Protein AF-0000000083257300 (afdb_homodimer)

Foldseek 3Di:
DPLQQEAEEAEAQFQWPPQQKPPSVQLLVLLLLQVVLNVVLVHAYEYEFAAQEQCRPLADPPADADPVRGGPTRYPVDRRRAHDPSNHDDPPHHYKYDHALASPPPTCVVVVSVVSNHQEYEYEYDDLLTSRLNNLVVCLVVRHQYEYALSNYIHNDDVSSLVSVLVCLQASQRYKYAHSVQVSCVSVVHDGWIDHDDDHRPQDDDPVCSVVSSCVGVVRRVD/DPLQQEAEEAEAQFQWPPQQKPPSVQLLVLLLLQVVLNVVLVHAYEYEFAAQEQCRPLADPPADADPVRGGPTRYPVDRRRAHDPSNHDDPPHHYKYDHAQASPPPICVVVVSVVSNHQEYEYEYDDLLTSRLNNLVVCLVVRHQYEYALSSYIHNDDVSSLVSVLVCLQASQRYKYAHSVQVSCVSVVHDGWIDHDDDHRPQDDDPVCSVVSSCVGVVRRVD

Radius of gyration: 21.44 Å; Cα contacts (8 Å, |Δi|>4): 945; chains: 2; bounding box: 60×62×46 Å

Sequence (446 aa):
MKKSDSALVLIDIQKESNFGLDNMEEVIKNTEKLLPAFRASNIPVIYTRHINRADAVGLSEGEPLNEDGSPFYYHDGTDQIEIFDEIKPEKDEIVIDKYRWSAFYDTSLDLMLKSLGVKHLYIGGVVTDGCLMTSVFDAYFRDYQINLIHDITSASNEGAHKSAILTMTNWVYNMKIYNTDELVKKLNGQSHNYFETDRADAMQFTPETMQDQFNKIVSKLAEMKKSDSALVLIDIQKESNFGLDNMEEVIKNTEKLLPAFRASNIPVIYTRHINRADAVGLSEGEPLNEDGSPFYYHDGTDQIEIFDEIKPEKDEIVIDKYRWSAFYDTSLDLMLKSLGVKHLYIGGVVTDGCLMTSVFDAYFRDYQINLIHDITSASNEGAHKSAILTMTNWVYNMKIYNTDELVKKLNGQSHNYFETDRADAMQFTPETMQDQFNKIVSKLAE

Solvent-accessible surface area (backbone atoms only — not comparable to full-atom values): 22894 Å² total; per-residue (Å²): 132,64,52,78,25,32,32,38,40,40,30,37,63,37,53,50,66,80,76,49,57,47,67,54,67,53,22,50,52,40,47,43,63,43,48,61,52,38,56,75,57,66,27,52,54,35,37,37,30,51,48,27,39,50,86,44,65,74,56,52,60,62,59,61,54,40,95,87,58,28,38,59,56,28,22,57,81,52,68,25,39,38,56,40,78,84,64,48,78,56,94,90,43,52,73,43,69,28,55,49,57,26,58,58,59,91,41,62,49,60,61,53,39,55,74,58,54,45,46,35,35,37,36,36,18,28,37,29,62,42,26,30,42,45,26,52,51,53,40,41,71,70,59,38,38,41,33,36,32,61,61,31,42,30,22,62,35,64,27,48,30,52,50,34,53,39,46,47,61,19,68,42,58,52,43,36,38,32,37,57,71,29,45,49,28,46,71,70,74,42,88,58,42,57,34,67,71,92,51,76,54,71,56,68,32,35,48,87,39,39,64,58,56,50,44,59,49,56,54,43,50,72,102,132,62,54,77,24,32,33,39,41,41,30,36,62,36,53,50,67,82,76,50,56,49,66,53,67,52,23,50,52,41,47,44,63,44,48,62,52,38,55,74,59,68,27,52,54,34,37,37,30,52,48,26,40,48,84,43,66,74,55,54,60,62,60,60,56,40,96,87,56,28,37,60,57,28,22,55,81,50,68,25,39,38,56,38,78,85,63,48,78,56,94,89,45,50,74,44,69,29,54,50,57,27,58,57,60,93,41,61,48,61,60,52,38,55,75,59,54,44,46,35,36,36,36,36,18,29,37,28,62,42,27,31,43,45,26,52,51,53,40,42,72,70,59,36,37,41,33,36,32,61,61,30,40,28,22,63,35,65,26,47,31,51,48,34,52,39,45,48,61,22,67,42,57,53,43,36,39,30,37,57,70,29,45,48,28,44,71,69,73,41,88,58,42,56,35,66,73,94,52,77,54,71,58,67,30,36,46,87,39,38,65,59,55,49,45,58,48,56,52,44,49,72,102

Organism: NCBI:txid94136

Secondary structure (DSSP, 8-state):
--GGGEEEEEE--BS--TT--TTHHHHHHHHHHHHHHHHHTT--EEEEEE-B-TT-TTPPTT--B-TTSSBSSSBTTTGGGSBPGGGPPPTTSEEEEESSSSTTTTSSHHHHHHHTT--EEEEEEB-IIIIIHHHHHHHHHTT-EEEEEGGG-B-SSHHHHHHHHHHHHHH-TTEEEE-HHHHHHHHTT-----B--SSTTTT---GGGHHHHHHHHHHHHH-/--GGGEEEEEE--BS--TT--TTHHHHHHHHHHHHHHHHHTT--EEEEEE-B-TT-TTPPTT--B-TTSSBSSSBTTTGGGSBPGGGPPPTTSEEEEESSSSTTTTSSHHHHHHHTT--EEEEEEB-IIIIIHHHHHHHHHTT-EEEEEGGG-B-SSHHHHHHHHHHHHHH-TTEEEE-HHHHHHHHTT-----B--SSTTTT---GGGHHHHHHHHHHHHH-

pLDDT: mean 97.25, std 4.11, range [56.75, 98.94]

Nearest PDB structures (foldseek):
  6azn-assembly1_B  TM=8.470E-01  e=5.727E-17  Rhizobium johnstonii 3841
  6xix-assembly1_G  TM=8.672E-01  e=4.007E-16  Herbaspirillum sp. BH-1
  3hu5-assembly1_A  TM=8.674E-01  e=1.842E-14  Nitratidesulfovibrio vulgaris str. Hildenborough
  4l07-assembly1_A  TM=7.871E-01  e=1.022E-12  Pseudomonas putida S16
  3o93-assembly1_D  TM=8.150E-01  e=2.790E-12  Streptococcus pneumoniae TIGR4

Structure (mmCIF, N/CA/C/O backbone):
data_AF-0000000083257300-model_v1
#
loop_
_entity.id
_entity.type
_entity.pdbx_description
1 polymer Isochorismatase
#
loop_
_atom_site.group_PDB
_atom_site.id
_atom_site.type_symbol
_atom_site.label_atom_id
_atom_site.label_alt_id
_atom_site.label_comp_id
_atom_site.label_asym_id
_atom_site.label_entity_id
_atom_site.label_seq_id
_atom_site.pdbx_PDB_ins_code
_atom_site.Cartn_x
_atom_site.Cartn_y
_atom_site.Cartn_z
_atom_site.occupancy
_atom_site.B_iso_or_equiv
_atom_site.auth_seq_id
_atom_site.auth_comp_id
_atom_site.auth_asym_id
_atom_site.auth_atom_id
_atom_site.pdbx_PDB_model_num
ATOM 1 N N . MET A 1 1 ? 16.391 22.594 2.148 1 56.75 1 MET A N 1
ATOM 2 C CA . MET A 1 1 ? 15.016 22.469 1.669 1 56.75 1 MET A CA 1
ATOM 3 C C . MET A 1 1 ? 14.602 23.703 0.869 1 56.75 1 MET A C 1
ATOM 5 O O . MET A 1 1 ? 14.836 24.828 1.294 1 56.75 1 MET A O 1
ATOM 9 N N . LYS A 1 2 ? 14.32 23.438 -0.393 1 68.56 2 LYS A N 1
ATOM 10 C CA . LYS A 1 2 ? 13.836 24.609 -1.124 1 68.56 2 LYS A CA 1
ATOM 11 C C . LYS A 1 2 ? 12.328 24.781 -0.947 1 68.56 2 LYS A C 1
ATOM 13 O O . LYS A 1 2 ? 11.547 23.984 -1.45 1 68.56 2 LYS A O 1
ATOM 18 N N . LYS A 1 3 ? 12.031 25.625 -0.206 1 81.88 3 LYS A N 1
ATOM 19 C CA . LYS A 1 3 ? 10.633 25.938 0.094 1 81.88 3 LYS A CA 1
ATOM 20 C C . LYS A 1 3 ? 9.828 26.141 -1.186 1 81.88 3 LYS A C 1
ATOM 22 O O . LYS A 1 3 ? 8.648 25.797 -1.24 1 81.88 3 LYS A O 1
ATOM 27 N N . SER A 1 4 ? 10.508 26.469 -2.178 1 89.25 4 SER A N 1
ATOM 28 C CA . SER A 1 4 ? 9.836 26.844 -3.42 1 89.25 4 SER A CA 1
ATOM 29 C C . SER A 1 4 ? 9.359 25.594 -4.172 1 89.25 4 SER A C 1
ATOM 31 O O . SER A 1 4 ? 8.5 25.688 -5.055 1 89.25 4 SER A O 1
ATOM 33 N N . ASP A 1 5 ? 9.828 24.422 -3.771 1 97.31 5 ASP A N 1
ATOM 34 C CA . ASP A 1 5 ? 9.398 23.219 -4.48 1 97.31 5 ASP A CA 1
ATOM 35 C C . ASP A 1 5 ? 8.82 22.188 -3.516 1 97.31 5 ASP A C 1
ATOM 37 O O . ASP A 1 5 ? 9.031 20.984 -3.686 1 97.31 5 ASP A O 1
ATOM 41 N N . SER A 1 6 ? 8.195 22.688 -2.455 1 98.31 6 SER A N 1
ATOM 42 C CA . SER A 1 6 ? 7.625 21.828 -1.425 1 98.31 6 SER A CA 1
ATOM 43 C C . SER A 1 6 ? 6.125 22.047 -1.285 1 98.31 6 SER A C 1
ATOM 45 O O . SER A 1 6 ? 5.609 23.109 -1.677 1 98.31 6 SER A O 1
ATOM 47 N N . ALA A 1 7 ? 5.426 21.094 -0.768 1 98.75 7 ALA A N 1
ATOM 48 C CA . ALA A 1 7 ? 4.02 21.203 -0.389 1 98.75 7 ALA A CA 1
ATOM 49 C C . ALA A 1 7 ? 3.709 20.344 0.835 1 98.75 7 ALA A C 1
ATOM 51 O O . ALA A 1 7 ? 4.355 19.312 1.062 1 98.75 7 ALA A O 1
ATOM 52 N N . LEU A 1 8 ? 2.811 20.844 1.65 1 98.81 8 LEU A N 1
ATOM 53 C CA . LEU A 1 8 ? 2.207 20.047 2.705 1 98.81 8 LEU A CA 1
ATOM 54 C C . LEU A 1 8 ? 0.928 19.375 2.213 1 98.81 8 LEU A C 1
ATOM 56 O O . LEU A 1 8 ? 0.037 20.047 1.686 1 98.81 8 LEU A O 1
ATOM 60 N N . VAL A 1 9 ? 0.833 18.078 2.266 1 98.94 9 VAL A N 1
ATOM 61 C CA . VAL A 1 9 ? -0.376 17.344 1.913 1 98.94 9 VAL A CA 1
ATOM 62 C C . VAL A 1 9 ? -0.938 16.641 3.152 1 98.94 9 VAL A C 1
ATOM 64 O O . VAL A 1 9 ? -0.271 15.805 3.758 1 98.94 9 VAL A O 1
ATOM 67 N N . LEU A 1 10 ? -2.127 17.016 3.568 1 98.94 10 LEU A N 1
ATOM 68 C CA . LEU A 1 10 ? -2.828 16.453 4.723 1 98.94 10 LEU A CA 1
ATOM 69 C C . LEU A 1 10 ? -3.891 15.453 4.281 1 98.94 10 LEU A C 1
ATOM 71 O O . LEU A 1 10 ? -4.914 15.844 3.713 1 98.94 10 LEU A O 1
ATOM 75 N N . ILE A 1 11 ? -3.709 14.188 4.609 1 98.94 11 ILE A N 1
ATOM 76 C CA . ILE A 1 11 ? -4.535 13.102 4.094 1 98.94 11 ILE A CA 1
ATOM 77 C C . ILE A 1 11 ? -5.73 12.883 5.016 1 98.94 11 ILE A C 1
ATOM 79 O O . ILE A 1 11 ? -5.578 12.344 6.113 1 98.94 11 ILE A O 1
ATOM 83 N N . ASP A 1 12 ? -6.836 13.289 4.695 1 98.81 12 ASP A N 1
ATOM 84 C CA . ASP A 1 12 ? -8.156 12.875 5.168 1 98.81 12 ASP A CA 1
ATOM 85 C C . ASP A 1 12 ? -8.312 13.141 6.664 1 98.81 12 ASP A C 1
ATOM 87 O O . ASP A 1 12 ? -8.828 12.289 7.398 1 98.81 12 ASP A O 1
ATOM 91 N N . ILE A 1 13 ? -7.777 14.242 7.188 1 98.75 13 ILE A N 1
ATOM 92 C CA . ILE A 1 13 ? -8.031 14.586 8.578 1 98.75 13 ILE A CA 1
ATOM 93 C C . ILE A 1 13 ? -9.422 15.195 8.719 1 98.75 13 ILE A C 1
ATOM 95 O O . ILE A 1 13 ? -9.562 16.422 8.82 1 98.75 13 ILE A O 1
ATOM 99 N N . GLN A 1 14 ? -10.414 14.297 8.742 1 98.38 14 GLN A N 1
ATOM 100 C CA . GLN A 1 14 ? -11.836 14.617 8.648 1 98.38 14 GLN A CA 1
ATOM 101 C C . GLN A 1 14 ? -12.586 14.18 9.898 1 98.38 14 GLN A C 1
ATOM 103 O O . GLN A 1 14 ? -12.055 13.422 10.711 1 98.38 14 GLN A O 1
ATOM 108 N N . LYS A 1 15 ? -13.844 14.539 10.031 1 98.06 15 LYS A N 1
ATOM 109 C CA . LYS A 1 15 ? -14.672 14.297 11.211 1 98.06 15 LYS A CA 1
ATOM 110 C C . LYS A 1 15 ? -15.211 12.867 11.211 1 98.06 15 LYS A C 1
ATOM 112 O O . LYS A 1 15 ? -15.906 12.461 12.148 1 98.06 15 LYS A O 1
ATOM 117 N N . GLU A 1 16 ? -14.82 11.969 10.367 1 95.94 16 GLU A N 1
ATOM 118 C CA . GLU A 1 16 ? -15.211 10.562 10.367 1 95.94 16 GLU A CA 1
ATOM 119 C C . GLU A 1 16 ? -14.812 9.875 11.672 1 95.94 16 GLU A C 1
ATOM 121 O O . GLU A 1 16 ? -13.641 9.867 12.047 1 95.94 16 GLU A O 1
ATOM 126 N N . SER A 1 17 ? -15.789 9.258 12.391 1 93.62 17 SER A N 1
ATOM 127 C CA . SER A 1 17 ? -15.492 8.727 13.719 1 93.62 17 SER A CA 1
ATOM 128 C C . SER A 1 17 ? -15.781 7.234 13.797 1 93.62 17 SER A C 1
ATOM 130 O O . SER A 1 17 ? -15.484 6.59 14.805 1 93.62 17 SER A O 1
ATOM 132 N N . ASN A 1 18 ? -16.312 6.641 12.758 1 92.69 18 ASN A N 1
ATOM 133 C CA . ASN A 1 18 ? -16.703 5.238 12.797 1 92.69 18 ASN A CA 1
ATOM 134 C C . ASN A 1 18 ? -15.492 4.312 12.727 1 92.69 18 ASN A C 1
ATOM 136 O O . ASN A 1 18 ? -15.555 3.162 13.164 1 92.69 18 ASN A O 1
ATOM 140 N N . PHE A 1 19 ? -14.359 4.75 12.172 1 90.19 19 PHE A N 1
ATOM 141 C CA . PHE A 1 19 ? -13.18 3.908 12 1 90.19 19 PHE A CA 1
ATOM 142 C C . PHE A 1 19 ? -12.508 3.635 13.344 1 90.19 19 PHE A C 1
ATOM 144 O O . PHE A 1 19 ? -11.742 2.678 13.477 1 90.19 19 PHE A O 1
ATOM 151 N N . GLY A 1 20 ? -12.75 4.488 14.273 1 93.94 20 GLY A N 1
ATOM 152 C CA . GLY A 1 20 ? -12.148 4.301 15.586 1 93.94 20 GLY A CA 1
ATOM 153 C C . GLY A 1 20 ? -10.648 4.496 15.594 1 93.94 20 GLY A C 1
ATOM 154 O O . GLY A 1 20 ? -9.906 3.639 16.078 1 93.94 20 GLY A O 1
ATOM 155 N N . LEU A 1 21 ? -10.141 5.656 15.07 1 96.62 21 LEU A N 1
ATOM 156 C CA . LEU A 1 21 ? -8.719 5.953 14.977 1 96.62 21 LEU A CA 1
ATOM 157 C C . LEU A 1 21 ? -8.164 6.391 16.328 1 96.62 21 LEU A C 1
ATOM 159 O O . LEU A 1 21 ? -8.82 7.129 17.062 1 96.62 21 LEU A O 1
ATOM 163 N N . ASP A 1 22 ? -7 5.973 16.562 1 96.38 22 ASP A N 1
ATOM 164 C CA . ASP A 1 22 ? -6.352 6.27 17.844 1 96.38 22 ASP A CA 1
ATOM 165 C C . ASP A 1 22 ? -5.82 7.699 17.875 1 96.38 22 ASP A C 1
ATOM 167 O O . ASP A 1 22 ? -5.34 8.211 16.859 1 96.38 22 ASP A O 1
ATOM 171 N N . ASN A 1 23 ? -5.988 8.422 18.984 1 96.5 23 ASN A N 1
ATOM 172 C CA . ASN A 1 23 ? -5.281 9.648 19.328 1 96.5 23 ASN A CA 1
ATOM 173 C C . ASN A 1 23 ? -5.551 10.758 18.312 1 96.5 23 ASN A C 1
ATOM 175 O O . ASN A 1 23 ? -4.633 11.484 17.938 1 96.5 23 ASN A O 1
ATOM 179 N N . MET A 1 24 ? -6.785 10.867 17.812 1 97.75 24 MET A N 1
ATOM 180 C CA . MET A 1 24 ? -7.121 11.867 16.812 1 97.75 24 MET A CA 1
ATOM 181 C C . MET A 1 24 ? -7 13.281 17.391 1 97.75 24 MET A C 1
ATOM 183 O O . MET A 1 24 ? -6.664 14.219 16.672 1 97.75 24 MET A O 1
ATOM 187 N N . GLU A 1 25 ? -7.23 13.445 18.672 1 97.88 25 GLU A N 1
ATOM 188 C CA . GLU A 1 25 ? -7.059 14.75 19.297 1 97.88 25 GLU A CA 1
ATOM 189 C C . GLU A 1 25 ? -5.629 15.258 19.125 1 97.88 25 GLU A C 1
ATOM 191 O O . GLU A 1 25 ? -5.414 16.422 18.797 1 97.88 25 GLU A O 1
ATOM 196 N N . GLU A 1 26 ? -4.68 14.398 19.359 1 98.31 26 GLU A N 1
ATOM 197 C CA . GLU A 1 26 ? -3.275 14.758 19.188 1 98.31 26 GLU A CA 1
ATOM 198 C C . GLU A 1 26 ? -2.945 15.055 17.734 1 98.31 26 GLU A C 1
ATOM 200 O O . GLU A 1 26 ? -2.182 15.977 17.438 1 98.31 26 GLU A O 1
ATOM 205 N N . VAL A 1 27 ? -3.514 14.25 16.797 1 98.75 27 VAL A N 1
ATOM 206 C CA . VAL A 1 27 ? -3.326 14.469 15.375 1 98.75 27 VAL A CA 1
ATOM 207 C C . VAL A 1 27 ? -3.775 15.875 15.008 1 98.75 27 VAL A C 1
ATOM 209 O O . VAL A 1 27 ? -3.039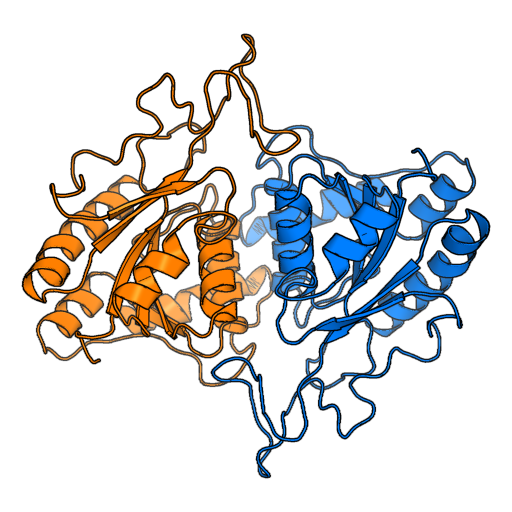 16.625 14.352 1 98.75 27 VAL A O 1
ATOM 212 N N . ILE A 1 28 ? -4.934 16.266 15.477 1 98.75 28 ILE A N 1
ATOM 213 C CA . ILE A 1 28 ? -5.52 17.562 15.164 1 98.75 28 ILE A CA 1
ATOM 214 C C . ILE A 1 28 ? -4.676 18.672 15.781 1 98.75 28 ILE A C 1
ATOM 216 O O . ILE A 1 28 ? -4.348 19.656 15.117 1 98.75 28 ILE A O 1
ATOM 220 N N . LYS A 1 29 ? -4.305 18.5 17.031 1 98.75 29 LYS A N 1
ATOM 221 C CA . LYS A 1 29 ? -3.516 19.5 17.734 1 98.75 29 LYS A CA 1
ATOM 222 C C . LYS A 1 29 ? -2.176 19.734 17.047 1 98.75 29 LYS A C 1
ATOM 224 O O . LYS A 1 29 ? -1.755 20.875 16.859 1 98.75 29 LYS A O 1
ATOM 229 N N . ASN A 1 30 ? -1.507 18.688 16.734 1 98.88 30 ASN A N 1
ATOM 230 C CA . ASN A 1 30 ? -0.219 18.797 16.062 1 98.88 30 ASN A CA 1
ATOM 231 C C . ASN A 1 30 ? -0.364 19.422 14.672 1 98.88 30 ASN A C 1
ATOM 233 O O . ASN A 1 30 ? 0.483 20.219 14.25 1 98.88 30 ASN A O 1
ATOM 237 N N . THR A 1 31 ? -1.432 19.031 13.922 1 98.88 31 THR A N 1
ATOM 238 C CA . THR A 1 31 ? -1.68 19.641 12.609 1 98.88 31 THR A CA 1
ATOM 239 C C . THR A 1 31 ? -1.933 21.141 12.742 1 98.88 31 THR A C 1
ATOM 241 O O . THR A 1 31 ? -1.409 21.938 11.961 1 98.88 31 THR A O 1
ATOM 244 N N . GLU A 1 32 ? -2.707 21.484 13.719 1 98.75 32 GLU A N 1
ATOM 245 C CA . GLU A 1 32 ? -2.982 22.891 13.992 1 98.75 32 GLU A CA 1
ATOM 246 C C . GLU A 1 32 ? -1.693 23.672 14.227 1 98.75 32 GLU A C 1
ATOM 248 O O . GLU A 1 32 ? -1.568 24.812 13.805 1 98.75 32 GLU A O 1
ATOM 253 N N . LYS A 1 33 ? -0.804 23.047 14.906 1 98.44 33 LYS A N 1
ATOM 254 C CA . LYS A 1 33 ? 0.484 23.656 15.219 1 98.44 33 LYS A CA 1
ATOM 255 C C . LYS A 1 33 ? 1.337 23.812 13.961 1 98.44 33 LYS A C 1
ATOM 257 O O . LYS A 1 33 ? 2.102 24.781 13.836 1 98.44 33 LYS A O 1
ATOM 262 N N . LEU A 1 34 ? 1.224 22.984 12.992 1 98.44 34 LEU A N 1
ATOM 263 C CA . LEU A 1 34 ? 2.043 22.938 11.781 1 98.44 34 LEU A CA 1
ATOM 264 C C . LEU A 1 34 ? 1.609 24.031 10.805 1 98.44 34 LEU A C 1
ATOM 266 O O . LEU A 1 34 ? 2.447 24.625 10.125 1 98.44 34 LEU A O 1
ATOM 270 N N . LEU A 1 35 ? 0.337 24.25 10.727 1 98.56 35 LEU A N 1
ATOM 271 C CA . LEU A 1 35 ? -0.264 25 9.633 1 98.56 35 LEU A CA 1
ATOM 272 C C . LEU A 1 35 ? 0.289 26.422 9.586 1 98.56 35 LEU A C 1
ATOM 274 O O . LEU A 1 35 ? 0.732 26.891 8.531 1 98.56 35 LEU A O 1
ATOM 278 N N . PRO A 1 36 ? 0.383 27.172 10.734 1 98.12 36 PRO A N 1
ATOM 279 C CA . PRO A 1 36 ? 0.926 28.531 10.664 1 98.12 36 PRO A CA 1
ATOM 280 C C . PRO A 1 36 ? 2.365 28.562 10.156 1 98.12 36 PRO A C 1
ATOM 282 O O . PRO A 1 36 ? 2.748 29.5 9.438 1 98.12 36 PRO A O 1
ATOM 285 N N . ALA A 1 37 ? 3.186 27.594 10.516 1 97.56 37 ALA A N 1
ATOM 286 C CA . ALA A 1 37 ? 4.582 27.547 10.094 1 97.56 37 ALA A CA 1
ATOM 287 C C . ALA A 1 37 ? 4.695 27.344 8.586 1 97.56 37 ALA A C 1
ATOM 289 O O . ALA A 1 37 ? 5.504 28 7.926 1 97.56 37 ALA A O 1
ATOM 290 N N . PHE A 1 38 ? 3.863 26.453 8.008 1 98.06 38 PHE A N 1
ATOM 291 C CA . PHE A 1 38 ? 3.879 26.219 6.566 1 98.06 38 PHE A CA 1
ATOM 292 C C . PHE A 1 38 ? 3.369 27.453 5.816 1 98.06 38 PHE A C 1
ATOM 294 O O . PHE A 1 38 ? 3.961 27.859 4.816 1 98.06 38 PHE A O 1
ATOM 301 N N . ARG A 1 39 ? 2.303 28.031 6.301 1 97.38 39 ARG A N 1
ATOM 302 C CA . ARG A 1 39 ? 1.708 29.203 5.664 1 97.38 39 ARG A CA 1
ATOM 303 C C . ARG A 1 39 ? 2.66 30.406 5.711 1 97.38 39 ARG A C 1
ATOM 305 O O . ARG A 1 39 ? 2.824 31.109 4.719 1 97.38 39 ARG A O 1
ATOM 312 N N . ALA A 1 40 ? 3.359 30.578 6.809 1 96.69 40 ALA A N 1
ATOM 313 C CA . ALA A 1 40 ? 4.332 31.656 6.949 1 96.69 40 ALA A CA 1
ATOM 314 C C . ALA A 1 40 ? 5.516 31.453 6.008 1 96.69 40 ALA A C 1
ATOM 316 O O . ALA A 1 40 ? 6.164 32.406 5.594 1 96.69 40 ALA A O 1
ATOM 317 N N . SER A 1 41 ? 5.766 30.203 5.645 1 96.5 41 SER A N 1
ATOM 318 C CA . SER A 1 41 ? 6.879 29.859 4.766 1 96.5 41 SER A CA 1
ATOM 319 C C . SER A 1 41 ? 6.449 29.859 3.303 1 96.5 41 SER A C 1
ATOM 321 O O . SER A 1 41 ? 7.23 29.5 2.422 1 96.5 41 SER A O 1
ATOM 323 N N . ASN A 1 42 ? 5.215 30.172 3.061 1 96 42 ASN A N 1
ATOM 324 C CA . ASN A 1 42 ? 4.633 30.219 1.724 1 96 42 ASN A CA 1
ATOM 325 C C . ASN A 1 42 ? 4.715 28.859 1.037 1 96 42 ASN A C 1
ATOM 327 O O . ASN A 1 42 ? 4.992 28.781 -0.161 1 96 42 ASN A O 1
ATOM 331 N N . ILE A 1 43 ? 4.652 27.812 1.746 1 97.94 43 ILE A N 1
ATOM 332 C CA . ILE A 1 43 ? 4.559 26.453 1.232 1 97.94 43 ILE A CA 1
ATOM 333 C C . ILE A 1 43 ? 3.09 26.062 1.056 1 97.94 43 ILE A C 1
ATOM 335 O O . ILE A 1 43 ? 2.301 26.156 1.998 1 97.94 43 ILE A O 1
ATOM 339 N N . PRO A 1 44 ? 2.719 25.688 -0.115 1 98.19 44 PRO A N 1
ATOM 340 C CA . PRO A 1 44 ? 1.315 25.328 -0.341 1 98.19 44 PRO A CA 1
ATOM 341 C C . PRO A 1 44 ? 0.827 24.219 0.594 1 98.19 44 PRO A C 1
ATOM 343 O O . PRO A 1 44 ? 1.562 23.266 0.87 1 98.19 44 PRO A O 1
ATOM 346 N N . VAL A 1 45 ? -0.377 24.438 1.106 1 98.69 45 VAL A N 1
ATOM 347 C CA . VAL A 1 45 ? -1.07 23.438 1.914 1 98.69 45 VAL A CA 1
ATOM 348 C C . VAL A 1 45 ? -2.209 22.812 1.105 1 98.69 45 VAL A C 1
ATOM 350 O O . VAL A 1 45 ? -3.08 23.531 0.603 1 98.69 45 VAL A O 1
ATOM 353 N N . ILE A 1 46 ? -2.205 21.516 0.94 1 98.94 46 ILE A N 1
ATOM 354 C CA . ILE A 1 46 ? -3.207 20.781 0.188 1 98.94 46 ILE A CA 1
ATOM 355 C C . ILE A 1 46 ? -3.881 19.75 1.1 1 98.94 46 ILE A C 1
ATOM 357 O O . ILE A 1 46 ? -3.207 19.031 1.834 1 98.94 46 ILE A O 1
ATOM 361 N N . TYR A 1 47 ? -5.184 19.719 1.057 1 98.94 47 TYR A N 1
ATOM 362 C CA . TYR A 1 47 ? -5.98 18.766 1.806 1 98.94 47 TYR A CA 1
ATOM 363 C C . TYR A 1 47 ? -6.586 17.719 0.877 1 98.94 47 TYR A C 1
ATOM 365 O O . TYR A 1 47 ? -6.879 18 -0.285 1 98.94 47 TYR A O 1
ATOM 373 N N . THR A 1 48 ? -6.75 16.547 1.425 1 98.94 48 THR A N 1
ATOM 374 C CA . THR A 1 48 ? -7.633 15.594 0.745 1 98.94 48 THR A CA 1
ATOM 375 C C . THR A 1 48 ? -8.82 15.234 1.631 1 98.94 48 THR A C 1
ATOM 377 O O . THR A 1 48 ? -8.742 15.336 2.857 1 98.94 48 THR A O 1
ATOM 380 N N . ARG A 1 49 ? -9.906 14.875 1.025 1 98.81 49 ARG A N 1
ATOM 381 C CA . ARG A 1 49 ? -11.07 14.273 1.675 1 98.81 49 ARG A CA 1
ATOM 382 C C . ARG A 1 49 ? -11.453 12.961 1.004 1 98.81 49 ARG A C 1
ATOM 384 O O . ARG A 1 49 ? -11.531 12.883 -0.224 1 98.81 49 ARG A O 1
ATOM 391 N N . HIS A 1 50 ? -11.547 11.922 1.8 1 98.81 50 HIS A N 1
ATOM 392 C CA . HIS A 1 50 ? -12.188 10.703 1.314 1 98.81 50 HIS A CA 1
ATOM 393 C C . HIS A 1 50 ? -13.703 10.844 1.31 1 98.81 50 HIS A C 1
ATOM 395 O O . HIS A 1 50 ? -14.297 11.227 2.318 1 98.81 50 HIS A O 1
ATOM 401 N N . ILE A 1 51 ? -14.297 10.547 0.19 1 98.62 51 ILE A N 1
ATOM 402 C CA . ILE A 1 51 ? -15.734 10.773 0.031 1 98.62 51 ILE A CA 1
ATOM 403 C C . ILE A 1 51 ? -16.422 9.477 -0.399 1 98.62 51 ILE A C 1
ATOM 405 O O . ILE A 1 51 ? -16.016 8.859 -1.39 1 98.62 51 ILE A O 1
ATOM 409 N N . ASN A 1 52 ? -17.391 9.039 0.332 1 98.62 52 ASN A N 1
ATOM 410 C CA . ASN A 1 52 ? -18.375 8.047 -0.094 1 98.62 52 ASN A CA 1
ATOM 411 C C . ASN A 1 52 ? -19.75 8.68 -0.329 1 98.62 52 ASN A C 1
ATOM 413 O O . ASN A 1 52 ? -20.375 9.172 0.608 1 98.62 52 ASN A O 1
ATOM 417 N N . ARG A 1 53 ? -20.172 8.656 -1.515 1 98.44 53 ARG A N 1
ATOM 418 C CA . ARG A 1 53 ? -21.422 9.297 -1.876 1 98.44 53 ARG A CA 1
ATOM 419 C C . ARG A 1 53 ? -22.594 8.641 -1.161 1 98.44 53 ARG A C 1
ATOM 421 O O . ARG A 1 53 ? -22.656 7.41 -1.052 1 98.44 53 ARG A O 1
ATOM 428 N N . ALA A 1 54 ? -23.5 9.453 -0.868 1 97.75 54 ALA A N 1
ATOM 429 C CA . ALA A 1 54 ? -24.688 8.969 -0.17 1 97.75 54 ALA A CA 1
ATOM 430 C C . ALA A 1 54 ? -25.484 7.988 -1.035 1 97.75 54 ALA A C 1
ATOM 432 O O . ALA A 1 54 ? -26.109 7.066 -0.519 1 97.75 54 ALA A O 1
ATOM 433 N N . ASP A 1 55 ? -25.422 8.148 -2.357 1 97.62 55 ASP A N 1
ATOM 434 C CA . ASP A 1 55 ? -26.156 7.273 -3.266 1 97.62 55 ASP A CA 1
ATOM 435 C C . ASP A 1 55 ? -25.359 6.02 -3.592 1 97.62 55 ASP A C 1
ATOM 437 O O . ASP A 1 55 ? -25.766 5.219 -4.438 1 97.62 55 ASP A O 1
ATOM 441 N N . ALA A 1 56 ? -24.156 5.883 -3.049 1 97.06 56 ALA A N 1
ATOM 442 C CA . ALA A 1 56 ? -23.312 4.695 -3.086 1 97.06 56 ALA A CA 1
ATOM 443 C C . ALA A 1 56 ? -22.656 4.531 -4.457 1 97.06 56 ALA A C 1
ATOM 445 O O . ALA A 1 56 ? -22.016 3.514 -4.727 1 97.06 56 ALA A O 1
ATOM 446 N N . VAL A 1 57 ? -22.859 5.527 -5.348 1 97.56 57 VAL A N 1
ATOM 447 C CA . VAL A 1 57 ? -22.156 5.484 -6.629 1 97.56 57 VAL A CA 1
ATOM 448 C C . VAL A 1 57 ? -20.656 5.691 -6.41 1 97.56 57 VAL A C 1
ATOM 450 O O . VAL A 1 57 ? -20.25 6.609 -5.695 1 97.56 57 VAL A O 1
ATOM 453 N N . GLY A 1 58 ? -19.844 4.785 -6.98 1 97.12 58 GLY A N 1
ATOM 454 C CA . GLY A 1 58 ? -18.391 4.945 -6.93 1 97.12 58 GLY A CA 1
ATOM 455 C C . GLY A 1 58 ? -17.766 4.352 -5.68 1 97.12 58 GLY A C 1
ATOM 456 O O . GLY A 1 58 ? -16.578 4.531 -5.43 1 97.12 58 GLY A O 1
ATOM 457 N N . LEU A 1 59 ? -18.547 3.553 -4.902 1 97.69 59 LEU A N 1
ATOM 458 C CA . LEU A 1 59 ? -18 2.922 -3.707 1 97.69 59 LEU A CA 1
ATOM 459 C C . LEU A 1 59 ? -17.047 1.801 -4.078 1 97.69 59 LEU A C 1
ATOM 461 O O . LEU A 1 59 ? -17.234 1.122 -5.09 1 97.69 59 LEU A O 1
ATOM 465 N N . SER A 1 60 ? -16 1.71 -3.252 1 96.94 60 SER A N 1
ATOM 466 C CA . SER A 1 60 ? -15.18 0.515 -3.383 1 96.94 60 SER A CA 1
ATOM 467 C C . SER A 1 60 ? -16.016 -0.753 -3.23 1 96.94 60 SER A C 1
ATOM 469 O O . SER A 1 60 ? -16.984 -0.777 -2.469 1 96.94 60 SER A O 1
ATOM 471 N N . GLU A 1 61 ? -15.633 -1.807 -3.914 1 96.44 61 GLU A N 1
ATOM 472 C CA . GLU A 1 61 ? -16.328 -3.084 -3.799 1 96.44 61 GLU A CA 1
ATOM 473 C C . GLU A 1 61 ? -16.312 -3.594 -2.359 1 96.44 61 GLU A C 1
ATOM 475 O O . GLU A 1 61 ? -15.242 -3.703 -1.748 1 96.44 61 GLU A O 1
ATOM 480 N N . GLY A 1 62 ? -17.453 -3.826 -1.845 1 96.12 62 GLY A N 1
ATOM 481 C CA . GLY A 1 62 ? -17.562 -4.383 -0.506 1 96.12 62 GLY A CA 1
ATOM 482 C C . GLY A 1 62 ? -17.594 -3.324 0.581 1 96.12 62 GLY A C 1
ATOM 483 O O . GLY A 1 62 ? -17.625 -3.648 1.77 1 96.12 62 GLY A O 1
ATOM 484 N N . GLU A 1 63 ? -17.641 -2.033 0.218 1 96.75 63 GLU A N 1
ATOM 485 C CA . GLU A 1 63 ? -17.719 -0.96 1.206 1 96.75 63 GLU A CA 1
ATOM 486 C C . GLU A 1 63 ? -18.875 -1.179 2.168 1 96.75 63 GLU A C 1
ATOM 488 O O . GLU A 1 63 ? -20 -1.439 1.74 1 96.75 63 GLU A O 1
ATOM 493 N N . PRO A 1 64 ? -18.562 -1.102 3.453 1 96.88 64 PRO A N 1
ATOM 494 C CA . PRO A 1 64 ? -19.641 -1.292 4.422 1 96.88 64 PRO A CA 1
ATOM 495 C C . PRO A 1 64 ? -20.781 -0.292 4.238 1 96.88 64 PRO A C 1
ATOM 497 O O . PRO A 1 64 ? -20.531 0.885 3.965 1 96.88 64 PRO A O 1
ATOM 500 N N . LEU A 1 65 ? -21.953 -0.759 4.43 1 97.38 65 LEU A N 1
ATOM 501 C CA . LEU A 1 65 ? -23.141 0.068 4.258 1 97.38 65 LEU A CA 1
ATOM 502 C C . LEU A 1 65 ? -24 0.061 5.52 1 97.38 65 LEU A C 1
ATOM 504 O O . LEU A 1 65 ? -24 -0.915 6.273 1 97.38 65 LEU A O 1
ATOM 508 N N . ASN A 1 66 ? -24.703 1.17 5.703 1 97.25 66 ASN A N 1
ATOM 509 C CA . ASN A 1 66 ? -25.781 1.212 6.688 1 97.25 66 ASN A CA 1
AT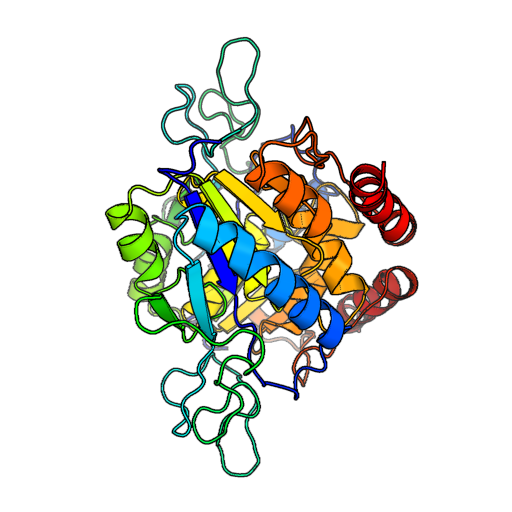OM 510 C C . ASN A 1 66 ? -26.984 0.398 6.234 1 97.25 66 ASN A C 1
ATOM 512 O O . ASN A 1 66 ? -27.031 -0.071 5.098 1 97.25 66 ASN A O 1
ATOM 516 N N . GLU A 1 67 ? -27.906 0.24 7.156 1 97.25 67 GLU A N 1
ATOM 517 C CA . GLU A 1 67 ? -29.125 -0.513 6.848 1 97.25 67 GLU A CA 1
ATOM 518 C C . GLU A 1 67 ? -29.875 0.109 5.676 1 97.25 67 GLU A C 1
ATOM 520 O O . GLU A 1 67 ? -30.484 -0.603 4.875 1 97.25 67 GLU A O 1
ATOM 525 N N . ASP A 1 68 ? -29.781 1.417 5.543 1 97.19 68 ASP A N 1
ATOM 526 C CA . ASP A 1 68 ? -30.547 2.113 4.516 1 97.19 68 ASP A CA 1
ATOM 527 C C . ASP A 1 68 ? -29.797 2.137 3.189 1 97.19 68 ASP A C 1
ATOM 529 O O . ASP A 1 68 ? -30.219 2.797 2.238 1 97.19 68 ASP A O 1
ATOM 533 N N . GLY A 1 69 ? -28.625 1.535 3.135 1 97.19 69 GLY A N 1
ATOM 534 C CA . GLY A 1 69 ? -27.875 1.434 1.892 1 97.19 69 GLY A CA 1
ATOM 535 C C . GLY A 1 69 ? -26.844 2.531 1.726 1 97.19 69 GLY A C 1
ATOM 536 O O . GLY A 1 69 ? -26.062 2.518 0.772 1 97.19 69 GLY A O 1
ATOM 537 N N . SER A 1 70 ? -26.859 3.52 2.621 1 97.56 70 SER A N 1
ATOM 538 C CA . SER A 1 70 ? -25.844 4.57 2.576 1 97.56 70 SER A CA 1
ATOM 539 C C . SER A 1 70 ? -24.516 4.078 3.137 1 97.56 70 SER A C 1
ATOM 541 O O . SER A 1 70 ? -24.469 3.078 3.857 1 97.56 70 SER A O 1
ATOM 543 N N . PRO A 1 71 ? -23.453 4.688 2.766 1 98 71 PRO A N 1
ATOM 544 C CA . PRO A 1 71 ? -22.141 4.234 3.248 1 98 71 PRO A CA 1
ATOM 545 C C . PRO A 1 71 ? -21.969 4.422 4.754 1 98 71 PRO A C 1
ATOM 547 O O . PRO A 1 71 ? -22.438 5.422 5.312 1 98 71 PRO A O 1
ATOM 550 N N . PHE A 1 72 ? -21.344 3.482 5.375 1 97.69 72 PHE A N 1
ATOM 551 C CA . PHE A 1 72 ? -21.078 3.52 6.809 1 97.69 72 PHE A CA 1
ATOM 552 C C . PHE A 1 72 ? -19.984 4.52 7.137 1 97.69 72 PHE A C 1
ATOM 554 O O . PHE A 1 72 ? -20.047 5.227 8.141 1 97.69 72 PHE A O 1
ATOM 561 N N . TYR A 1 73 ? -18.953 4.566 6.336 1 97.12 73 TYR A N 1
ATOM 562 C CA . TYR A 1 73 ? -17.812 5.445 6.531 1 97.12 73 TYR A CA 1
ATOM 563 C C . TYR A 1 73 ? -17.859 6.621 5.562 1 97.12 73 TYR A C 1
ATOM 565 O O . TYR A 1 73 ? -18.359 6.488 4.441 1 97.12 73 TYR A O 1
ATOM 573 N N . TYR A 1 74 ? -17.344 7.84 6.012 1 98.06 74 TYR A N 1
ATOM 574 C CA . TYR A 1 74 ? -17.109 9.008 5.172 1 98.06 74 TYR A CA 1
ATOM 575 C C . TYR A 1 74 ? -18.344 9.328 4.324 1 98.06 74 TYR A C 1
ATOM 577 O O . TYR A 1 74 ? -18.219 9.594 3.127 1 98.06 74 TYR A O 1
ATOM 585 N N . HIS A 1 75 ? -19.453 9.227 4.93 1 98.06 75 HIS A N 1
ATOM 586 C CA . HIS A 1 75 ? -20.75 9.43 4.301 1 98.06 75 HIS A CA 1
ATOM 587 C C . HIS A 1 75 ? -20.984 10.898 3.977 1 98.06 75 HIS A C 1
ATOM 589 O O . HIS A 1 75 ? -21.125 11.727 4.883 1 98.06 75 HIS A O 1
ATOM 595 N N . ASP A 1 76 ? -21.078 11.234 2.67 1 98.19 76 ASP A N 1
ATOM 596 C CA . ASP A 1 76 ? -21.109 12.641 2.289 1 98.19 76 ASP A CA 1
ATOM 597 C C . ASP A 1 76 ? -22.484 13.25 2.523 1 98.19 76 ASP A C 1
ATOM 599 O O . ASP A 1 76 ? -22.703 14.438 2.254 1 98.19 76 ASP A O 1
ATOM 603 N N . GLY A 1 77 ? -23.469 12.492 2.986 1 97.88 77 GLY A N 1
ATOM 604 C CA . GLY A 1 77 ? -24.719 13.031 3.477 1 97.88 77 GLY A CA 1
ATOM 605 C C . GLY A 1 77 ? -24.656 13.508 4.918 1 97.88 77 GLY A C 1
ATOM 606 O O . GLY A 1 77 ? -25.656 13.938 5.484 1 97.88 77 GLY A O 1
ATOM 607 N N . THR A 1 78 ? -23.484 13.398 5.516 1 97.69 78 THR A N 1
ATOM 608 C CA . THR A 1 78 ? -23.219 13.805 6.891 1 97.69 78 THR A CA 1
ATOM 609 C C . THR A 1 78 ? -22.016 14.734 6.953 1 97.69 78 THR A C 1
ATOM 611 O O . THR A 1 78 ? -21.438 15.094 5.918 1 97.69 78 THR A O 1
ATOM 614 N N . ASP A 1 79 ? -21.609 15.109 8.18 1 97.94 79 ASP A N 1
ATOM 615 C CA . ASP A 1 79 ? -20.438 15.969 8.352 1 97.94 79 ASP A CA 1
ATOM 616 C C . ASP A 1 79 ? -19.156 15.148 8.406 1 97.94 79 ASP A C 1
ATOM 618 O O . ASP A 1 79 ? -18.062 15.695 8.594 1 97.94 79 ASP A O 1
ATOM 622 N N . GLN A 1 80 ? -19.234 13.812 8.164 1 98.12 80 GLN A N 1
ATOM 623 C CA . GLN A 1 80 ? -18.078 12.922 8.258 1 98.12 80 GLN A CA 1
ATOM 624 C C . GLN A 1 80 ? -17 13.305 7.242 1 98.12 80 GLN A C 1
ATOM 626 O O . GLN A 1 80 ? -15.836 12.961 7.41 1 98.12 80 GLN A O 1
ATOM 631 N N . ILE A 1 81 ? -17.391 13.992 6.145 1 98.5 81 ILE A N 1
ATOM 632 C CA . ILE A 1 81 ? -16.453 14.289 5.07 1 98.5 81 ILE A CA 1
ATOM 633 C C . ILE A 1 81 ? -15.797 15.641 5.32 1 98.5 81 ILE A C 1
ATOM 635 O O . ILE A 1 81 ? -14.859 16.031 4.613 1 98.5 81 ILE A O 1
ATOM 639 N N . GLU A 1 82 ? -16.25 16.391 6.32 1 98.62 82 GLU A N 1
ATOM 640 C CA . GLU A 1 82 ? -15.719 17.719 6.605 1 98.62 82 GLU A CA 1
ATOM 641 C C . GLU A 1 82 ? -14.367 17.625 7.309 1 98.62 82 GLU A C 1
ATOM 643 O O . GLU A 1 82 ? -14.164 16.766 8.164 1 98.62 82 GLU A O 1
ATOM 648 N N . ILE A 1 83 ? -13.484 18.484 6.891 1 98.69 83 ILE A N 1
ATOM 649 C CA . ILE A 1 83 ? -12.234 18.656 7.633 1 98.69 83 ILE A CA 1
ATOM 650 C C . ILE A 1 83 ? -12.531 19.266 8.992 1 98.69 83 ILE A C 1
ATOM 652 O O . ILE A 1 83 ? -13.398 20.141 9.117 1 98.69 83 ILE A O 1
ATOM 656 N N . PHE A 1 84 ? -11.82 18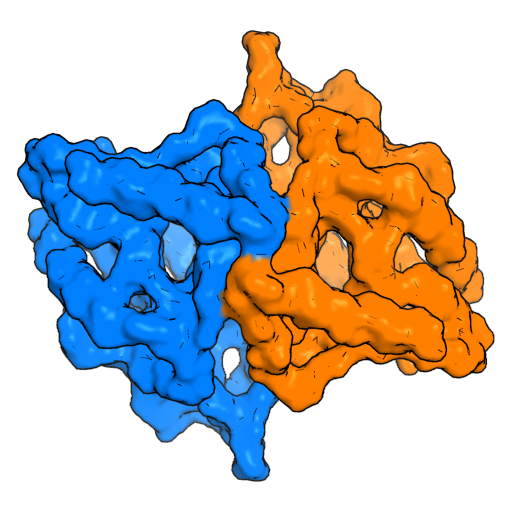.859 10.047 1 98.69 84 PHE A N 1
ATOM 657 C CA . PHE A 1 84 ? -12.039 19.375 11.391 1 98.69 84 PHE A CA 1
ATOM 658 C C . PHE A 1 84 ? -11.938 20.906 11.406 1 98.69 84 PHE A C 1
ATOM 660 O O . PHE A 1 84 ? -11.078 21.484 10.742 1 98.69 84 PHE A O 1
ATOM 667 N N . ASP A 1 85 ? -12.703 21.547 12.227 1 98.31 85 ASP A N 1
ATOM 668 C CA . ASP A 1 85 ? -12.781 23 12.281 1 98.31 85 ASP A CA 1
ATOM 669 C C . ASP A 1 85 ? -11.438 23.609 12.688 1 98.31 85 ASP A C 1
ATOM 671 O O . ASP A 1 85 ? -11.055 24.672 12.195 1 98.31 85 ASP A O 1
ATOM 675 N N . GLU A 1 86 ? -10.727 22.922 13.57 1 98.25 86 GLU A N 1
ATOM 676 C CA . GLU A 1 86 ? -9.469 23.406 14.125 1 98.25 86 GLU A CA 1
ATOM 677 C C . GLU A 1 86 ? -8.414 23.578 13.031 1 98.25 86 GLU A C 1
ATOM 679 O O . GLU A 1 86 ? -7.488 24.375 13.172 1 98.25 86 GLU A O 1
ATOM 684 N N . ILE A 1 87 ? -8.625 22.812 11.906 1 98.81 87 ILE A N 1
ATOM 685 C CA . ILE A 1 87 ? -7.613 22.828 10.859 1 98.81 87 ILE A CA 1
ATOM 686 C C . ILE A 1 87 ? -8.281 23.062 9.508 1 98.81 87 ILE A C 1
ATOM 688 O O . ILE A 1 87 ? -7.812 22.562 8.477 1 98.81 87 ILE A O 1
ATOM 692 N N . LYS A 1 88 ? -9.31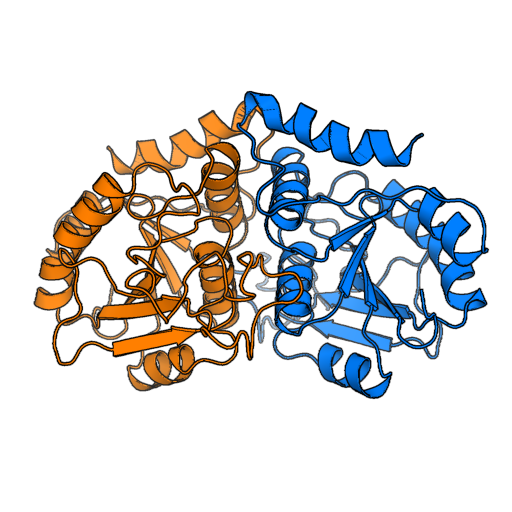2 23.75 9.469 1 98.31 88 LYS A N 1
ATOM 693 C CA . LYS A 1 88 ? -10.086 24 8.258 1 98.31 88 LYS A CA 1
ATOM 694 C C . LYS A 1 88 ? -9.234 24.703 7.199 1 98.31 88 LYS A C 1
ATOM 696 O O . LYS A 1 88 ? -8.422 25.578 7.523 1 98.31 88 LYS A O 1
ATOM 701 N N . PRO A 1 89 ? -9.414 24.328 5.953 1 98.56 89 PRO A N 1
ATOM 702 C CA . PRO A 1 89 ? -8.664 25 4.887 1 98.56 89 PRO A CA 1
ATOM 703 C C . PRO A 1 89 ? -8.953 26.484 4.801 1 98.56 89 PRO A C 1
ATOM 705 O O . PRO A 1 89 ? -10.102 26.906 4.984 1 98.56 89 PRO A O 1
ATOM 708 N N . GLU A 1 90 ? -7.98 27.25 4.527 1 97.56 90 GLU A N 1
ATOM 709 C CA . GLU A 1 90 ? -8.18 28.656 4.172 1 97.56 90 GLU A CA 1
ATOM 710 C C . GLU A 1 90 ? -8.711 28.797 2.748 1 97.56 90 GLU A C 1
ATOM 712 O O . GLU A 1 90 ? -8.656 27.844 1.966 1 97.56 90 GLU A O 1
ATOM 717 N N . LYS A 1 91 ? -9.328 29.906 2.328 1 93.06 91 LYS A N 1
ATOM 718 C CA . LYS A 1 91 ? -10.07 30.141 1.095 1 93.06 91 LYS A CA 1
ATOM 719 C C . LYS A 1 91 ? -9.25 29.734 -0.128 1 93.06 91 LYS A C 1
ATOM 721 O O . LYS A 1 91 ? -9.781 29.141 -1.061 1 93.06 91 LYS A O 1
ATOM 726 N N . ASP A 1 92 ? -7.949 29.859 -0.278 1 93.69 92 ASP A N 1
ATOM 727 C CA . ASP A 1 92 ? -7.176 29.609 -1.489 1 93.69 92 ASP A CA 1
ATOM 728 C C . ASP A 1 92 ? -6.375 28.312 -1.368 1 93.69 92 ASP A C 1
ATOM 730 O O . ASP A 1 92 ? -5.586 27.984 -2.254 1 93.69 92 ASP A O 1
ATOM 734 N N . GLU A 1 93 ? -6.738 27.594 -0.347 1 98.25 93 GLU A N 1
ATOM 735 C CA . GLU A 1 93 ? -6.012 26.328 -0.206 1 98.25 93 GLU A CA 1
ATOM 736 C C . GLU A 1 93 ? -6.727 25.203 -0.941 1 98.25 93 GLU A C 1
ATOM 738 O O . GLU A 1 93 ? -7.957 25.141 -0.956 1 98.25 93 GLU A O 1
ATOM 743 N N . ILE A 1 94 ? -6.008 24.344 -1.542 1 98.56 94 ILE A N 1
ATOM 744 C CA . ILE A 1 94 ? -6.512 23.297 -2.426 1 98.56 94 ILE A CA 1
ATOM 745 C C . ILE A 1 94 ? -7.098 22.156 -1.595 1 98.56 94 ILE A C 1
ATOM 747 O O . ILE A 1 94 ? -6.488 21.703 -0.622 1 98.56 94 ILE A O 1
ATOM 751 N N . VAL A 1 95 ? -8.258 21.719 -1.904 1 98.81 95 VAL A N 1
ATOM 752 C CA . VAL A 1 95 ? -8.914 20.547 -1.327 1 98.81 95 VAL A CA 1
ATOM 753 C C . VAL A 1 95 ? -9.25 19.547 -2.43 1 98.81 95 VAL A C 1
ATOM 755 O O . VAL A 1 95 ? -9.953 19.891 -3.387 1 98.81 95 VAL A O 1
ATOM 758 N N . ILE A 1 96 ? -8.766 18.344 -2.322 1 98.81 96 ILE A N 1
ATOM 759 C CA . ILE A 1 96 ? -8.953 17.297 -3.328 1 98.81 96 ILE A CA 1
ATOM 760 C C . ILE A 1 96 ? -9.859 16.203 -2.775 1 98.81 96 ILE A C 1
ATOM 762 O O . ILE A 1 96 ? -9.523 15.562 -1.777 1 98.81 96 ILE A O 1
ATOM 766 N N . ASP A 1 97 ? -10.977 15.984 -3.396 1 98.69 97 ASP A N 1
ATOM 767 C CA . ASP A 1 97 ? -11.852 14.859 -3.064 1 98.69 97 ASP A CA 1
ATOM 768 C C . ASP A 1 97 ? -11.391 13.578 -3.754 1 98.69 97 ASP A C 1
ATOM 770 O O . ASP A 1 97 ? -10.992 13.609 -4.918 1 98.69 97 ASP A O 1
ATOM 774 N N . LYS A 1 98 ? -11.438 12.547 -3.039 1 98.81 98 LYS A N 1
ATOM 775 C CA . LYS A 1 98 ? -11.047 11.25 -3.59 1 98.81 98 LYS A CA 1
ATOM 776 C C . LYS A 1 98 ? -12.039 10.164 -3.199 1 98.81 98 LYS A C 1
ATOM 778 O O . LYS A 1 98 ? -12.703 10.258 -2.168 1 98.81 98 LYS A O 1
ATOM 783 N N . TYR A 1 99 ? -12.047 9.047 -3.971 1 98.56 99 TYR A N 1
ATOM 784 C CA . TYR A 1 99 ? -13.055 8.008 -3.797 1 98.56 99 TYR A CA 1
ATOM 785 C C . TYR A 1 99 ? -12.398 6.648 -3.584 1 98.56 99 TYR A C 1
ATOM 787 O O . TYR A 1 99 ? -13.086 5.637 -3.434 1 98.56 99 TYR A O 1
ATOM 795 N N . ARG A 1 100 ? -11.109 6.578 -3.639 1 98.56 100 ARG A N 1
ATOM 796 C CA . ARG A 1 100 ? -10.273 5.445 -3.248 1 98.56 100 ARG A CA 1
ATOM 797 C C . ARG A 1 100 ? -9.227 5.863 -2.223 1 98.56 100 ARG A C 1
ATOM 799 O O . ARG A 1 100 ? -9.117 7.047 -1.89 1 98.56 100 ARG A O 1
ATOM 806 N N . TRP A 1 101 ? -8.438 4.953 -1.722 1 98.44 101 TRP A N 1
ATOM 807 C CA . TRP A 1 101 ? -7.52 5.207 -0.613 1 98.44 101 TRP A CA 1
ATOM 808 C C . TRP A 1 101 ? -6.426 6.184 -1.024 1 98.44 101 TRP A C 1
ATOM 810 O O . TRP A 1 101 ? -6.266 7.242 -0.411 1 98.44 101 TRP A O 1
ATOM 820 N N . SER A 1 102 ? -5.777 5.906 -2.105 1 98.81 102 SER A N 1
ATOM 821 C CA . SER A 1 102 ? -4.668 6.75 -2.529 1 98.81 102 SER A CA 1
ATOM 822 C C . SER A 1 102 ? -5.156 8.117 -2.988 1 98.81 102 SER A C 1
ATOM 824 O O . SER A 1 102 ? -6.078 8.211 -3.799 1 98.81 102 SER A O 1
ATOM 826 N N . ALA A 1 103 ? -4.48 9.117 -2.537 1 98.88 103 ALA A N 1
ATOM 827 C CA . ALA A 1 103 ? -4.82 10.484 -2.914 1 98.88 103 ALA A CA 1
ATOM 828 C C . ALA A 1 103 ? -4.48 10.758 -4.379 1 98.88 103 ALA A C 1
ATOM 830 O O . ALA A 1 103 ? -4.934 11.75 -4.953 1 98.88 103 ALA A O 1
ATOM 831 N N . PHE A 1 104 ? -3.734 9.883 -5.004 1 98.88 104 PHE A N 1
ATOM 832 C CA . PHE A 1 104 ? -3.273 10.102 -6.367 1 98.88 104 PHE A CA 1
ATOM 833 C C . PHE A 1 104 ? -4.152 9.352 -7.363 1 98.88 104 PHE A C 1
ATOM 835 O O . PHE A 1 104 ? -4.117 9.633 -8.562 1 98.88 104 PHE A O 1
ATOM 842 N N . TYR A 1 105 ? -4.887 8.32 -6.914 1 98.75 105 TYR A N 1
ATOM 843 C CA . TYR A 1 105 ? -5.641 7.48 -7.836 1 98.75 105 TYR A CA 1
ATOM 844 C C . TYR A 1 105 ? -6.863 8.219 -8.367 1 98.75 105 TYR A C 1
ATOM 846 O O . TYR A 1 105 ? -7.82 8.469 -7.629 1 98.75 105 TYR A O 1
ATOM 854 N N . ASP A 1 106 ? -6.871 8.555 -9.602 1 98.06 106 ASP A N 1
ATOM 855 C CA . ASP A 1 106 ? -7.969 9.203 -10.312 1 98.06 106 ASP A CA 1
ATOM 856 C C . ASP A 1 106 ? -8.383 10.5 -9.633 1 98.06 106 ASP A C 1
ATOM 858 O O . ASP A 1 106 ? -9.57 10.734 -9.391 1 98.06 106 ASP A O 1
ATOM 862 N N . THR A 1 107 ? -7.441 11.359 -9.227 1 98.75 107 THR A N 1
ATOM 863 C CA . THR A 1 107 ? -7.645 12.688 -8.656 1 98.75 107 THR A CA 1
ATOM 864 C C . THR A 1 107 ? -6.781 13.727 -9.367 1 98.75 107 THR A C 1
ATOM 866 O O . THR A 1 107 ? -5.992 13.383 -10.25 1 98.75 107 THR A O 1
ATOM 869 N N . SER A 1 108 ? -6.895 14.938 -9 1 98.75 108 SER A N 1
ATOM 870 C CA . SER A 1 108 ? -6.125 16.016 -9.602 1 98.75 108 SER A CA 1
ATOM 871 C C . SER A 1 108 ? -4.871 16.328 -8.789 1 98.75 108 SER A C 1
ATOM 873 O O . SER A 1 108 ? -4.168 17.297 -9.07 1 98.75 108 SER A O 1
ATOM 875 N N . LEU A 1 109 ? -4.516 15.523 -7.816 1 98.88 109 LEU A N 1
ATOM 876 C CA . LEU A 1 109 ? -3.422 15.867 -6.914 1 98.88 109 LEU A CA 1
ATOM 877 C C . LEU A 1 109 ? -2.111 16.016 -7.684 1 98.88 109 LEU A C 1
ATOM 879 O O . LEU A 1 109 ? -1.398 17 -7.52 1 98.88 109 LEU A O 1
ATOM 883 N N . ASP A 1 110 ? -1.813 15 -8.508 1 98.81 110 ASP A N 1
ATOM 884 C CA . ASP A 1 110 ? -0.558 15.047 -9.25 1 98.81 110 ASP A CA 1
ATOM 885 C C . ASP A 1 110 ? -0.512 16.266 -10.164 1 98.81 110 ASP A C 1
ATOM 887 O O . ASP A 1 110 ? 0.529 16.922 -10.297 1 98.81 110 ASP A O 1
ATOM 891 N N . LEU A 1 111 ? -1.627 16.578 -10.812 1 98.69 111 LEU A N 1
ATOM 892 C CA . LEU A 1 111 ? -1.726 17.75 -11.68 1 98.69 111 LEU A CA 1
ATOM 893 C C . LEU A 1 111 ? -1.408 19.031 -10.906 1 98.69 111 LEU A C 1
ATOM 895 O O . LEU A 1 111 ? -0.636 19.859 -11.375 1 98.69 111 LEU A O 1
ATOM 899 N N . MET A 1 112 ? -1.99 19.156 -9.688 1 98.62 112 MET A N 1
ATOM 900 C CA . MET A 1 112 ? -1.764 20.344 -8.867 1 98.62 112 MET A CA 1
ATOM 901 C C . MET A 1 112 ? -0.298 20.453 -8.461 1 98.62 112 MET A C 1
ATOM 903 O O . MET A 1 112 ? 0.303 21.531 -8.562 1 98.62 112 MET A O 1
ATOM 907 N N . LEU A 1 113 ? 0.289 19.344 -8 1 98.75 113 LEU A N 1
ATOM 908 C CA . LEU A 1 113 ? 1.665 19.328 -7.52 1 98.75 113 LEU A CA 1
ATOM 909 C C . LEU A 1 113 ? 2.639 19.688 -8.641 1 98.75 113 LEU A C 1
ATOM 911 O O . LEU A 1 113 ? 3.568 20.469 -8.43 1 98.75 113 LEU A O 1
ATOM 915 N N . LYS A 1 114 ? 2.406 19.125 -9.805 1 98.38 114 LYS A N 1
ATOM 916 C CA . LYS A 1 114 ? 3.254 19.438 -10.953 1 98.38 114 LYS A CA 1
ATOM 917 C C . LYS A 1 114 ? 3.133 20.906 -11.352 1 98.38 114 LYS A C 1
ATOM 919 O O . LYS A 1 114 ? 4.137 21.547 -11.641 1 98.38 114 LYS A O 1
ATOM 924 N N . SER A 1 115 ? 1.951 21.375 -11.367 1 98.19 115 SER A N 1
ATOM 925 C CA . SER A 1 115 ? 1.714 22.781 -11.711 1 98.19 115 SER A CA 1
ATOM 926 C C . SER A 1 115 ? 2.416 23.719 -10.742 1 98.19 115 SER A C 1
ATOM 928 O O . SER A 1 115 ? 2.879 24.797 -11.125 1 98.19 115 SER A O 1
ATOM 930 N N . LEU A 1 116 ? 2.535 23.297 -9.492 1 97.81 116 LEU A N 1
ATOM 931 C CA . LEU A 1 116 ? 3.164 24.078 -8.438 1 97.81 116 LEU A CA 1
ATOM 932 C C . LEU A 1 116 ? 4.68 23.891 -8.453 1 97.81 116 LEU A C 1
ATOM 934 O O . LEU A 1 116 ? 5.395 24.531 -7.684 1 97.81 116 LEU A O 1
ATOM 938 N N . GLY A 1 117 ? 5.176 22.953 -9.32 1 98.06 117 GLY A N 1
ATOM 939 C CA . GLY A 1 117 ? 6.602 22.672 -9.383 1 98.06 117 GLY A CA 1
ATOM 940 C C . GLY A 1 117 ? 7.133 21.953 -8.164 1 98.06 117 GLY A C 1
ATOM 941 O O . GLY A 1 117 ? 8.312 22.062 -7.832 1 98.06 117 GLY A O 1
ATOM 942 N N . VAL A 1 118 ? 6.289 21.188 -7.516 1 98.5 118 VAL A N 1
ATOM 943 C CA . VAL A 1 118 ? 6.637 20.547 -6.254 1 98.5 118 VAL A CA 1
ATOM 944 C C . VAL A 1 118 ? 7.52 19.328 -6.523 1 98.5 118 VAL A C 1
ATOM 946 O O . VAL A 1 118 ? 7.254 18.547 -7.441 1 98.5 118 VAL A O 1
ATOM 949 N N . LYS A 1 119 ? 8.531 19.125 -5.695 1 98.31 119 LYS A N 1
ATOM 950 C CA . LYS A 1 119 ? 9.406 17.953 -5.719 1 98.31 119 LYS A CA 1
ATOM 951 C C . LYS A 1 119 ? 9.445 17.266 -4.355 1 98.31 119 LYS A C 1
ATOM 953 O O . LYS A 1 119 ? 9.711 16.062 -4.266 1 98.31 119 LYS A O 1
ATOM 958 N N . HIS A 1 120 ? 9.219 18.047 -3.256 1 98.19 120 HIS A N 1
ATOM 959 C CA . HIS A 1 120 ? 9.258 17.578 -1.875 1 98.19 120 HIS A CA 1
ATOM 960 C C . HIS A 1 120 ? 7.875 17.625 -1.238 1 98.19 120 HIS A C 1
ATOM 962 O O . HIS A 1 120 ? 7.234 18.672 -1.19 1 98.19 120 HIS A O 1
ATOM 968 N N . LEU A 1 121 ? 7.473 16.5 -0.725 1 98.62 121 LEU A N 1
ATOM 969 C CA . LEU A 1 121 ? 6.168 16.422 -0.074 1 98.62 121 LEU A CA 1
ATOM 970 C C . LEU A 1 121 ? 6.324 16.234 1.431 1 98.62 121 LEU A C 1
ATOM 972 O O . LEU A 1 121 ? 6.949 15.273 1.877 1 98.62 121 LEU A O 1
ATOM 976 N N . TYR A 1 122 ? 5.879 17.172 2.15 1 98.88 122 TYR A N 1
ATOM 977 C CA . TYR A 1 122 ? 5.539 16.938 3.549 1 98.88 122 TYR A CA 1
ATOM 978 C C . TYR A 1 122 ? 4.137 16.359 3.678 1 98.88 122 TYR A C 1
ATOM 980 O O . TYR A 1 122 ? 3.166 16.953 3.207 1 98.88 122 TYR A O 1
ATOM 988 N N . ILE A 1 123 ? 4.062 15.18 4.293 1 98.94 123 ILE A N 1
ATOM 989 C CA . ILE A 1 123 ? 2.797 14.461 4.184 1 98.94 123 ILE A CA 1
ATOM 990 C C . ILE A 1 123 ? 2.475 13.781 5.512 1 98.94 123 ILE A C 1
ATOM 992 O O . ILE A 1 123 ? 3.371 13.266 6.184 1 98.94 123 ILE A O 1
ATOM 996 N N . GLY A 1 124 ? 1.304 13.758 5.965 1 98.81 124 GLY A N 1
ATOM 997 C CA . GLY A 1 124 ? 0.721 13.07 7.105 1 98.81 124 GLY A CA 1
ATOM 998 C C . GLY A 1 124 ? -0.793 12.992 7.043 1 98.81 124 GLY A C 1
ATOM 999 O O . GLY A 1 124 ? -1.412 13.523 6.125 1 98.81 124 GLY A O 1
ATOM 1000 N N . GLY A 1 125 ? -1.363 12.344 7.945 1 98.81 125 GLY A N 1
ATOM 1001 C CA . GLY A 1 125 ? -2.803 12.141 7.988 1 98.81 125 GLY A CA 1
ATOM 1002 C C . GLY A 1 125 ? -3.197 10.719 8.32 1 98.81 125 GLY A C 1
ATOM 1003 O O . GLY A 1 125 ? -2.484 10.016 9.039 1 98.81 125 GLY A O 1
ATOM 1004 N N . VAL A 1 126 ? -4.434 10.391 7.855 1 98.56 126 VAL A N 1
ATOM 1005 C CA . VAL A 1 126 ? -5.02 9.109 8.25 1 98.56 126 VAL A CA 1
ATOM 1006 C C . VAL A 1 126 ? -5.602 8.406 7.031 1 98.56 126 VAL A C 1
ATOM 1008 O O . VAL A 1 126 ? -5.879 9.047 6.012 1 98.56 126 VAL A O 1
ATOM 1011 N N . VAL A 1 127 ? -5.855 7.121 7.152 1 97.94 127 VAL A N 1
ATOM 1012 C CA . VAL A 1 127 ? -5.41 6.148 8.148 1 97.94 127 VAL A CA 1
ATOM 1013 C C . VAL A 1 127 ? -4.008 5.66 7.797 1 97.94 127 VAL A C 1
ATOM 1015 O O . VAL A 1 127 ? -3.703 5.398 6.633 1 97.94 127 VAL A O 1
ATOM 1018 N N . THR A 1 128 ? -3.08 5.457 8.703 1 98.81 128 THR A N 1
ATOM 1019 C CA . THR A 1 128 ? -1.657 5.223 8.484 1 98.81 128 THR A CA 1
ATOM 1020 C C . THR A 1 128 ? -1.444 4.059 7.523 1 98.81 128 THR A C 1
ATOM 1022 O O . THR A 1 128 ? -0.657 4.16 6.578 1 98.81 128 THR A O 1
ATOM 1025 N N . ASP A 1 129 ? -2.211 2.943 7.711 1 98.62 129 ASP A N 1
ATOM 1026 C CA . ASP A 1 129 ? -2.01 1.705 6.965 1 98.62 129 ASP A CA 1
ATOM 1027 C C . ASP A 1 129 ? -2.984 1.604 5.797 1 98.62 129 ASP A C 1
ATOM 1029 O O . ASP A 1 129 ? -3.229 0.512 5.277 1 98.62 129 ASP A O 1
ATOM 1033 N N . GLY A 1 130 ? -3.613 2.701 5.344 1 98.12 130 GLY A N 1
ATOM 1034 C CA . GLY A 1 130 ? -4.566 2.77 4.246 1 98.12 130 GLY A CA 1
ATOM 1035 C C . GLY A 1 130 ? -4.324 3.947 3.318 1 98.12 130 GLY A C 1
ATOM 1036 O O . GLY A 1 130 ? -3.373 3.943 2.535 1 98.12 130 GLY A O 1
ATOM 1037 N N . CYS A 1 131 ? -5.137 4.973 3.562 1 98.69 131 CYS A N 1
ATOM 1038 C CA . CYS A 1 131 ? -5.09 6.125 2.672 1 98.69 131 CYS A CA 1
ATOM 1039 C C . CYS A 1 131 ? -3.721 6.797 2.721 1 98.69 131 CYS A C 1
ATOM 1041 O O . CYS A 1 131 ? -3.199 7.227 1.689 1 98.69 131 CYS A O 1
ATOM 1043 N N . LEU A 1 132 ? -3.145 6.922 3.891 1 98.88 132 LEU A N 1
ATOM 1044 C CA . LEU A 1 132 ? -1.847 7.582 3.977 1 98.88 132 LEU A CA 1
ATOM 1045 C C . LEU A 1 132 ? -0.767 6.754 3.291 1 98.88 132 LEU A C 1
ATOM 1047 O O . LEU A 1 132 ? -0.037 7.266 2.438 1 98.88 132 LEU A O 1
ATOM 1051 N N . MET A 1 133 ? -0.646 5.5 3.67 1 98.88 133 MET A N 1
ATOM 1052 C CA . MET A 1 133 ? 0.415 4.645 3.146 1 98.88 133 MET A CA 1
ATOM 1053 C C . MET A 1 133 ? 0.319 4.523 1.629 1 98.88 133 MET A C 1
ATOM 1055 O O . MET A 1 133 ? 1.323 4.652 0.927 1 98.88 133 MET A O 1
ATOM 1059 N N . THR A 1 134 ? -0.911 4.305 1.086 1 98.88 134 THR A N 1
ATOM 1060 C CA . THR A 1 134 ? -1.059 4.164 -0.358 1 98.88 134 THR A CA 1
ATOM 1061 C C . THR A 1 134 ? -0.753 5.484 -1.064 1 98.88 134 THR A C 1
ATOM 1063 O O . THR A 1 134 ? -0.21 5.488 -2.172 1 98.88 134 THR A O 1
ATOM 1066 N N . SER A 1 135 ? -1.056 6.613 -0.463 1 98.94 135 SER A N 1
ATOM 1067 C CA . SER A 1 135 ? -0.712 7.918 -1.021 1 98.94 135 SER A CA 1
ATOM 1068 C C . SER A 1 135 ? 0.797 8.133 -1.031 1 98.94 135 SER A C 1
ATOM 1070 O O . SER A 1 135 ? 1.347 8.672 -1.995 1 98.94 135 SER A O 1
ATOM 1072 N N . VAL A 1 136 ? 1.461 7.703 0.033 1 98.94 136 VAL A N 1
ATOM 1073 C CA . VAL A 1 136 ? 2.912 7.82 0.127 1 98.94 136 VAL A CA 1
ATOM 1074 C C . VAL A 1 136 ? 3.57 6.98 -0.967 1 98.94 136 VAL A C 1
ATOM 1076 O O . VAL A 1 136 ? 4.469 7.457 -1.665 1 98.94 136 VAL A O 1
ATOM 1079 N N . PHE A 1 137 ? 3.09 5.754 -1.176 1 98.88 137 PHE A N 1
ATOM 1080 C CA . PHE A 1 137 ? 3.652 4.895 -2.213 1 98.88 137 PHE A CA 1
ATOM 1081 C C . PHE A 1 137 ? 3.447 5.508 -3.592 1 98.88 137 PHE A C 1
ATOM 1083 O O . PHE A 1 137 ? 4.387 5.594 -4.383 1 98.88 137 PHE A O 1
ATOM 1090 N N . ASP A 1 138 ? 2.262 5.996 -3.844 1 98.88 138 ASP A N 1
ATOM 1091 C CA . ASP A 1 138 ? 1.956 6.578 -5.145 1 98.88 138 ASP A CA 1
ATOM 1092 C C . ASP A 1 138 ? 2.779 7.84 -5.391 1 98.88 138 ASP A C 1
ATOM 1094 O O . ASP A 1 138 ? 3.182 8.117 -6.52 1 98.88 138 ASP A O 1
ATOM 1098 N N . ALA A 1 139 ? 2.979 8.609 -4.359 1 98.94 139 ALA A N 1
ATOM 1099 C CA . ALA A 1 139 ? 3.85 9.781 -4.484 1 98.94 139 ALA A CA 1
ATOM 1100 C C . ALA A 1 139 ? 5.273 9.367 -4.836 1 98.94 139 ALA A C 1
ATOM 1102 O O . ALA A 1 139 ? 5.898 9.953 -5.727 1 98.94 139 ALA A O 1
ATOM 1103 N N . TYR A 1 140 ? 5.738 8.336 -4.133 1 98.81 140 TYR A N 1
ATOM 1104 C CA . TYR A 1 140 ? 7.086 7.82 -4.355 1 98.81 140 TYR A CA 1
ATOM 1105 C C . TYR A 1 140 ? 7.238 7.289 -5.773 1 98.81 140 TYR A C 1
ATOM 1107 O O . TYR A 1 140 ? 8.266 7.516 -6.422 1 98.81 140 TYR A O 1
ATOM 1115 N N . PHE A 1 141 ? 6.184 6.633 -6.301 1 98.75 141 PHE A N 1
ATOM 1116 C CA . PHE A 1 141 ? 6.199 6.105 -7.656 1 98.75 141 PHE A CA 1
ATOM 1117 C C . PHE A 1 141 ? 6.32 7.23 -8.672 1 98.75 141 PHE A C 1
ATOM 1119 O O . PHE A 1 141 ? 6.75 7.008 -9.812 1 98.75 141 PHE A O 1
ATOM 1126 N N . ARG A 1 142 ? 5.977 8.391 -8.281 1 98.5 142 ARG A N 1
ATOM 1127 C CA . ARG A 1 142 ? 5.973 9.555 -9.172 1 98.5 142 ARG A CA 1
ATOM 1128 C C . ARG A 1 142 ? 7.199 10.422 -8.938 1 98.5 142 ARG A C 1
ATOM 1130 O O . ARG A 1 142 ? 7.258 11.562 -9.414 1 98.5 142 ARG A O 1
ATOM 1137 N N . ASP A 1 143 ? 8.141 9.953 -8.062 1 98 143 ASP A N 1
ATOM 1138 C CA . ASP A 1 143 ? 9.484 10.484 -7.859 1 98 143 ASP A CA 1
ATOM 1139 C C . ASP A 1 143 ? 9.453 11.734 -6.98 1 98 143 ASP A C 1
ATOM 1141 O O . ASP A 1 143 ? 10.344 12.586 -7.074 1 98 143 ASP A O 1
ATOM 1145 N N . TYR A 1 144 ? 8.422 11.922 -6.188 1 98.62 144 TYR A N 1
ATOM 1146 C CA . TYR A 1 144 ? 8.469 12.93 -5.141 1 98.62 144 TYR A CA 1
ATOM 1147 C C . TYR A 1 144 ? 9.383 12.492 -4 1 98.62 144 TYR A C 1
ATOM 1149 O O . TYR A 1 144 ? 9.414 11.312 -3.641 1 98.62 144 TYR A O 1
ATOM 1157 N N . GLN A 1 145 ? 10.109 13.453 -3.441 1 98.31 145 GLN A N 1
ATOM 1158 C CA . GLN A 1 145 ? 10.797 13.211 -2.18 1 98.31 145 GLN A CA 1
ATOM 1159 C C . GLN A 1 145 ? 9.828 13.281 -1.001 1 98.31 145 GLN A C 1
ATOM 1161 O O . GLN A 1 145 ? 9.039 14.227 -0.897 1 98.31 145 GLN A O 1
ATOM 1166 N N . ILE A 1 146 ? 9.867 12.297 -0.113 1 98.69 146 ILE A N 1
ATOM 1167 C CA . ILE A 1 146 ? 8.82 12.141 0.89 1 98.69 146 ILE A CA 1
ATOM 1168 C C . ILE A 1 146 ? 9.344 12.57 2.256 1 98.69 146 ILE A C 1
ATOM 1170 O O . ILE A 1 146 ? 10.398 12.102 2.699 1 98.69 146 ILE A O 1
ATOM 1174 N N . ASN A 1 147 ? 8.68 13.477 2.891 1 98.81 147 ASN A N 1
ATOM 1175 C CA . ASN A 1 147 ? 8.859 13.844 4.289 1 98.81 147 ASN A CA 1
ATOM 1176 C C . ASN A 1 147 ? 7.621 13.516 5.121 1 98.81 147 ASN A C 1
ATOM 1178 O O . ASN A 1 147 ? 6.637 14.258 5.105 1 98.81 147 ASN A O 1
ATOM 1182 N N . LEU A 1 148 ? 7.699 12.391 5.855 1 98.94 148 LEU A N 1
ATOM 1183 C CA . LEU A 1 148 ? 6.57 11.914 6.648 1 98.94 148 LEU A CA 1
ATOM 1184 C C . LEU A 1 148 ? 6.523 12.617 8 1 98.94 148 LEU A C 1
ATOM 1186 O O . LEU A 1 148 ? 7.539 12.719 8.688 1 98.94 148 LEU A O 1
ATOM 1190 N N . ILE A 1 149 ? 5.375 13.156 8.344 1 98.88 149 ILE A N 1
ATOM 1191 C CA . ILE A 1 149 ? 5.156 13.734 9.664 1 98.88 149 ILE A CA 1
ATOM 1192 C C . ILE A 1 149 ? 4.438 12.727 10.555 1 98.88 149 ILE A C 1
ATOM 1194 O O . ILE A 1 149 ? 3.207 12.68 10.586 1 98.88 149 ILE A O 1
ATOM 1198 N N . HIS A 1 150 ? 5.172 11.969 11.305 1 98.38 150 HIS A N 1
ATOM 1199 C CA . HIS A 1 150 ? 4.672 10.719 11.867 1 98.38 150 HIS A CA 1
ATOM 1200 C C . HIS A 1 150 ? 3.656 10.984 12.977 1 98.38 150 HIS A C 1
ATOM 1202 O O . HIS A 1 150 ? 2.779 10.156 13.227 1 98.38 150 HIS A O 1
ATOM 1208 N N . ASP A 1 151 ? 3.734 12.18 13.711 1 98.5 151 ASP A N 1
ATOM 1209 C CA . ASP A 1 151 ? 2.896 12.398 14.883 1 98.5 151 ASP A CA 1
ATOM 1210 C C . ASP A 1 151 ? 1.585 13.078 14.508 1 98.5 151 ASP A C 1
ATOM 1212 O O . ASP A 1 151 ? 0.847 13.547 15.383 1 98.5 151 ASP A O 1
ATOM 1216 N N . ILE A 1 152 ? 1.288 13.164 13.211 1 98.81 152 ILE A N 1
ATOM 1217 C CA . ILE A 1 152 ? -0.05 13.539 12.773 1 98.81 152 ILE A CA 1
ATOM 1218 C C . ILE A 1 152 ? -0.684 12.391 11.992 1 98.81 152 ILE A C 1
ATOM 1220 O O . ILE A 1 152 ? -1.565 12.609 11.164 1 98.81 152 ILE A O 1
ATOM 1224 N N . THR A 1 153 ? -0.203 11.18 12.164 1 98.81 153 THR A N 1
ATOM 1225 C CA . THR A 1 153 ? -0.755 9.969 11.555 1 98.81 153 THR A CA 1
ATOM 1226 C C . THR A 1 153 ? -1.45 9.109 12.609 1 98.81 153 THR A C 1
ATOM 1228 O O . THR A 1 153 ? -1.146 9.203 13.797 1 98.81 153 THR A O 1
ATOM 1231 N N . SER A 1 154 ? -2.383 8.367 12.164 1 98.5 154 SER A N 1
ATOM 1232 C CA . SER A 1 154 ? -3.105 7.496 13.086 1 98.5 154 SER A CA 1
ATOM 1233 C C . SER A 1 154 ? -3.766 6.34 12.336 1 98.5 154 SER A C 1
ATOM 1235 O O . SER A 1 154 ? -4.055 6.445 11.141 1 98.5 154 SER A O 1
ATOM 1237 N N . ALA A 1 155 ? -3.93 5.262 13.008 1 98.38 155 ALA A N 1
ATOM 1238 C CA . ALA A 1 155 ? -4.66 4.078 12.562 1 98.38 155 ALA A CA 1
ATOM 1239 C C . ALA A 1 155 ? -5.602 3.572 13.648 1 98.38 155 ALA A C 1
ATOM 1241 O O . ALA A 1 155 ? -5.68 4.16 14.734 1 98.38 155 ALA A O 1
ATOM 1242 N N . SER A 1 156 ? -6.316 2.527 13.336 1 97.69 156 SER A N 1
ATOM 1243 C CA . SER A 1 156 ? -7.344 2.012 14.234 1 97.69 156 SER A CA 1
ATOM 1244 C C . SER A 1 156 ? -6.746 1.085 15.289 1 97.69 156 SER A C 1
ATOM 1246 O O . SER A 1 156 ? -7.406 0.747 16.266 1 97.69 156 SER A O 1
ATOM 1248 N N . ASN A 1 157 ? -5.527 0.619 15.117 1 97.56 157 ASN A N 1
ATOM 1249 C CA . ASN A 1 157 ? -4.848 -0.24 16.078 1 97.56 157 ASN A CA 1
ATOM 1250 C C . ASN A 1 157 ? -3.334 -0.064 16.016 1 97.56 157 ASN A C 1
ATOM 1252 O O . ASN A 1 157 ? -2.793 0.335 14.992 1 97.56 157 ASN A O 1
ATOM 1256 N N . GLU A 1 158 ? -2.676 -0.411 17.062 1 97.69 158 GLU A N 1
ATOM 1257 C CA . GLU A 1 158 ? -1.265 -0.103 17.266 1 97.69 158 GLU A CA 1
ATOM 1258 C C . GLU A 1 158 ? -0.384 -0.857 16.281 1 97.69 158 GLU A C 1
ATOM 1260 O O . GLU A 1 158 ? 0.573 -0.298 15.742 1 97.69 158 GLU A O 1
ATOM 1265 N N . GLY A 1 159 ? -0.689 -2.135 16.094 1 98.5 159 GLY A N 1
ATOM 1266 C CA . GLY A 1 159 ? 0.116 -2.943 15.188 1 98.5 159 GLY A CA 1
ATOM 1267 C C . GLY A 1 159 ? 0.114 -2.424 13.766 1 98.5 159 GLY A C 1
ATOM 1268 O O . GLY A 1 159 ? 1.168 -2.328 13.133 1 98.5 159 GLY A O 1
ATOM 1269 N N . ALA A 1 160 ? -1.062 -2.076 13.312 1 98.25 160 ALA A N 1
ATOM 1270 C CA . ALA A 1 160 ? -1.208 -1.549 11.953 1 98.25 160 ALA A CA 1
ATOM 1271 C C . ALA A 1 160 ? -0.453 -0.233 11.797 1 98.25 160 ALA A C 1
ATOM 1273 O O . ALA A 1 160 ? 0.227 -0.018 10.789 1 98.25 160 ALA A O 1
ATOM 1274 N N . HIS A 1 161 ? -0.574 0.652 12.797 1 98.69 161 HIS A N 1
ATOM 1275 C CA . HIS A 1 161 ? 0.106 1.942 12.773 1 98.69 161 HIS A CA 1
ATOM 1276 C C . HIS A 1 161 ? 1.618 1.766 12.695 1 98.69 161 HIS A C 1
ATOM 1278 O O . HIS A 1 161 ? 2.26 2.273 11.773 1 98.69 161 HIS A O 1
ATOM 1284 N N . LYS A 1 162 ? 2.18 1.005 13.562 1 98.75 162 LYS A N 1
ATOM 1285 C CA . LYS A 1 162 ? 3.625 0.839 13.664 1 98.75 162 LYS A CA 1
ATOM 1286 C C . LYS A 1 162 ? 4.184 0.1 12.453 1 98.75 162 LYS A C 1
ATOM 1288 O O . LYS A 1 162 ? 5.199 0.504 11.891 1 98.75 162 LYS A O 1
ATOM 1293 N N . SER A 1 163 ? 3.498 -0.968 12.031 1 98.75 163 SER A N 1
ATOM 1294 C CA . SER A 1 163 ? 3.996 -1.752 10.906 1 98.75 163 SER A CA 1
ATOM 1295 C C . SER A 1 163 ? 3.945 -0.952 9.609 1 98.75 163 SER A C 1
ATOM 1297 O O . SER A 1 163 ? 4.809 -1.107 8.742 1 98.75 163 SER A O 1
ATOM 1299 N N . ALA A 1 164 ? 2.918 -0.116 9.453 1 98.88 164 ALA A N 1
ATOM 1300 C CA . ALA A 1 164 ? 2.826 0.72 8.258 1 98.88 164 ALA A CA 1
ATOM 1301 C C . ALA A 1 164 ? 3.992 1.703 8.188 1 98.88 164 ALA A C 1
ATOM 1303 O O . ALA A 1 164 ? 4.598 1.878 7.125 1 98.88 164 ALA A O 1
ATOM 1304 N N . ILE A 1 165 ? 4.324 2.334 9.289 1 98.81 165 ILE A N 1
ATOM 1305 C CA . ILE A 1 165 ? 5.441 3.273 9.328 1 98.81 165 ILE A CA 1
ATOM 1306 C C . ILE A 1 165 ? 6.746 2.539 9.023 1 98.81 165 ILE A C 1
ATOM 1308 O O . ILE A 1 165 ? 7.559 3.014 8.227 1 98.81 165 ILE A O 1
ATOM 1312 N N . LEU A 1 166 ? 6.926 1.387 9.602 1 98.81 166 LEU A N 1
ATOM 1313 C CA . LEU A 1 166 ? 8.141 0.613 9.375 1 98.81 166 LEU A CA 1
ATOM 1314 C C . LEU A 1 166 ? 8.234 0.147 7.926 1 98.81 166 LEU A C 1
ATOM 1316 O O . LEU A 1 166 ? 9.312 0.163 7.332 1 98.81 166 LEU A O 1
ATOM 1320 N N . THR A 1 167 ? 7.113 -0.245 7.367 1 98.69 167 THR A N 1
ATOM 1321 C CA . THR A 1 167 ? 7.074 -0.669 5.973 1 98.69 167 THR A CA 1
ATOM 1322 C C . THR A 1 167 ? 7.465 0.48 5.047 1 98.69 167 THR A C 1
ATOM 1324 O O . THR A 1 167 ? 8.312 0.316 4.168 1 98.69 167 THR A O 1
ATOM 1327 N N . MET A 1 168 ? 6.879 1.64 5.242 1 98.75 168 MET A N 1
ATOM 1328 C CA . MET A 1 168 ? 7.25 2.799 4.434 1 98.75 168 MET A CA 1
ATOM 1329 C C . MET A 1 168 ? 8.734 3.123 4.586 1 98.75 168 MET A C 1
ATOM 1331 O O . MET A 1 168 ? 9.414 3.412 3.604 1 98.75 168 MET A O 1
ATOM 1335 N N . THR A 1 169 ? 9.219 3.053 5.828 1 98.38 169 THR A N 1
ATOM 1336 C CA . THR A 1 169 ? 10.617 3.355 6.113 1 98.38 169 THR A CA 1
ATOM 1337 C C . THR A 1 169 ? 11.539 2.373 5.398 1 98.38 169 THR A C 1
ATOM 1339 O O . THR A 1 169 ? 12.617 2.752 4.93 1 98.38 169 THR A O 1
ATOM 1342 N N . ASN A 1 170 ? 11.117 1.159 5.266 1 97.56 170 ASN A N 1
ATOM 1343 C CA . ASN A 1 170 ? 11.93 0.111 4.652 1 97.56 170 ASN A CA 1
ATOM 1344 C C . ASN A 1 170 ? 12.031 0.298 3.141 1 97.56 170 ASN A C 1
ATOM 1346 O O . ASN A 1 170 ? 13.062 -0.02 2.541 1 97.56 170 ASN A O 1
ATOM 1350 N N . TRP A 1 171 ? 10.891 0.869 2.516 1 96.06 171 TRP A N 1
ATOM 1351 C CA . TRP A 1 171 ? 10.828 0.665 1.072 1 96.06 171 TRP A CA 1
ATOM 1352 C C . TRP A 1 171 ? 10.773 1.998 0.334 1 96.06 171 TRP A C 1
ATOM 1354 O O . TRP A 1 171 ? 11.008 2.055 -0.875 1 96.06 171 TRP A O 1
ATOM 1364 N N . VAL A 1 172 ? 10.43 3.031 1.016 1 98.06 172 VAL A N 1
ATOM 1365 C CA . VAL A 1 172 ? 10.547 4.355 0.409 1 98.06 172 VAL A CA 1
ATOM 1366 C C . VAL A 1 172 ? 11.953 4.902 0.633 1 98.06 172 VAL A C 1
ATOM 1368 O O . VAL A 1 172 ? 12.234 5.5 1.675 1 98.06 172 VAL A O 1
ATOM 1371 N N . TYR A 1 173 ? 12.789 4.828 -0.33 1 97 173 TYR A N 1
ATOM 1372 C CA . TYR A 1 173 ? 14.234 4.965 -0.186 1 97 173 TYR A CA 1
ATOM 1373 C C . TYR A 1 173 ? 14.617 6.41 0.111 1 97 173 TYR A C 1
ATOM 1375 O O . TYR A 1 173 ? 15.719 6.68 0.607 1 97 173 TYR A O 1
ATOM 1383 N N . ASN A 1 174 ? 13.766 7.309 -0.22 1 96.5 174 ASN A N 1
ATOM 1384 C CA . ASN A 1 174 ? 14.102 8.719 -0.07 1 96.5 174 ASN A CA 1
ATOM 1385 C C . ASN A 1 174 ? 13.273 9.375 1.034 1 96.5 174 ASN A C 1
ATOM 1387 O O . ASN A 1 174 ? 13.023 10.586 0.997 1 96.5 174 ASN A O 1
ATOM 1391 N N . MET A 1 175 ? 12.859 8.625 2.006 1 98 175 MET A N 1
ATOM 1392 C CA . MET A 1 175 ? 11.938 9.148 3.008 1 98 175 MET A CA 1
ATOM 1393 C C . MET A 1 175 ? 12.695 9.695 4.215 1 98 175 MET A C 1
ATOM 1395 O O . MET A 1 175 ? 13.648 9.07 4.684 1 98 175 MET A O 1
ATOM 1399 N N . LYS A 1 176 ? 12.289 10.844 4.648 1 98.38 176 LYS A N 1
ATOM 1400 C CA . LYS A 1 176 ? 12.625 11.406 5.957 1 98.38 176 LYS A CA 1
ATOM 1401 C C . LYS A 1 176 ? 11.391 11.469 6.855 1 98.38 176 LYS A C 1
ATOM 1403 O O . LYS A 1 176 ? 10.266 11.633 6.367 1 98.38 176 LYS A O 1
ATOM 1408 N N . ILE A 1 177 ? 11.609 11.297 8.125 1 98.81 177 ILE A N 1
ATOM 1409 C CA . ILE A 1 177 ? 10.516 11.312 9.086 1 98.81 177 ILE A CA 1
ATOM 1410 C C . ILE A 1 177 ? 10.75 12.422 10.109 1 98.81 177 ILE A C 1
ATOM 1412 O O . ILE A 1 177 ? 11.844 12.562 10.648 1 98.81 177 ILE A O 1
ATOM 1416 N N . TYR A 1 178 ? 9.75 13.227 10.297 1 98.62 178 TYR A N 1
ATOM 1417 C CA . TYR A 1 178 ? 9.766 14.328 11.25 1 98.62 178 TYR A CA 1
ATOM 1418 C C . TYR A 1 178 ? 8.648 14.18 12.273 1 98.62 178 TYR A C 1
ATOM 1420 O O . TYR A 1 178 ? 7.711 13.406 12.062 1 98.62 178 TYR A O 1
ATOM 1428 N N . ASN A 1 179 ? 8.781 14.828 13.406 1 98.25 179 ASN A N 1
ATOM 1429 C CA . ASN A 1 179 ? 7.609 15.195 14.195 1 98.25 179 ASN A CA 1
ATOM 1430 C C . ASN A 1 179 ? 7.305 16.688 14.086 1 98.25 179 ASN A C 1
ATOM 1432 O O . ASN A 1 179 ? 8.078 17.438 13.5 1 98.25 179 ASN A O 1
ATOM 1436 N N . THR A 1 180 ? 6.238 17.047 14.547 1 98.56 180 THR A N 1
ATOM 1437 C CA . THR A 1 180 ? 5.715 18.406 14.398 1 98.56 180 THR A CA 1
ATOM 1438 C C . THR A 1 180 ? 6.715 19.438 14.922 1 98.56 180 THR A C 1
ATOM 1440 O O . THR A 1 180 ? 7.051 20.391 14.219 1 98.56 180 THR A O 1
ATOM 1443 N N . ASP A 1 181 ? 7.234 19.219 16.094 1 98.19 181 ASP A N 1
ATOM 1444 C CA . ASP A 1 181 ? 8.125 20.188 16.734 1 98.19 181 ASP A CA 1
ATOM 1445 C C . ASP A 1 181 ? 9.406 20.375 15.914 1 98.19 181 ASP A C 1
ATOM 1447 O O . ASP A 1 181 ? 9.836 21.5 15.664 1 98.19 181 ASP A O 1
ATOM 1451 N N . GLU A 1 182 ? 9.992 19.312 15.5 1 98.25 182 GLU A N 1
ATOM 1452 C CA . GLU A 1 182 ? 11.227 19.375 14.727 1 98.25 182 GLU A CA 1
ATOM 1453 C C . GLU A 1 182 ? 10.992 20 13.352 1 98.25 182 GLU A C 1
ATOM 1455 O O . GLU A 1 182 ? 11.852 20.719 12.836 1 98.25 182 GLU A O 1
ATOM 1460 N N . LEU A 1 183 ? 9.844 19.719 12.789 1 98.19 183 LEU A N 1
ATOM 1461 C CA . LEU A 1 183 ? 9.547 20.281 11.484 1 98.19 183 LEU A CA 1
ATOM 1462 C C . LEU A 1 183 ? 9.328 21.781 11.578 1 98.19 183 LEU A C 1
ATOM 1464 O O . LEU A 1 183 ? 9.758 22.547 10.703 1 98.19 183 LEU A O 1
ATOM 1468 N N . VAL A 1 184 ? 8.703 22.234 12.609 1 98.25 184 VAL A N 1
ATOM 1469 C CA . VAL A 1 184 ? 8.516 23.672 12.82 1 98.25 184 VAL A CA 1
ATOM 1470 C C . VAL A 1 184 ? 9.867 24.359 12.992 1 98.25 184 VAL A C 1
ATOM 1472 O O . VAL A 1 184 ? 10.102 25.422 12.438 1 98.25 184 VAL A O 1
ATOM 1475 N N . LYS A 1 185 ? 10.773 23.719 13.773 1 97.81 185 LYS A N 1
ATOM 1476 C CA . LYS A 1 185 ? 12.133 24.234 13.883 1 97.81 185 LYS A CA 1
ATOM 1477 C C . LYS A 1 185 ? 12.781 24.375 12.508 1 97.81 185 LYS A C 1
ATOM 1479 O O . LYS A 1 185 ? 13.367 25.422 12.195 1 97.81 185 LYS A O 1
ATOM 1484 N N . LYS A 1 186 ? 12.617 23.359 11.727 1 97.44 186 LYS A N 1
ATOM 1485 C CA . LYS A 1 186 ? 13.195 23.375 10.383 1 97.44 186 LYS A CA 1
ATOM 1486 C C . LYS A 1 186 ? 12.656 24.547 9.562 1 97.44 186 LYS A C 1
ATOM 1488 O O . LYS A 1 186 ? 13.43 25.266 8.93 1 97.44 186 LYS A O 1
ATOM 1493 N N . LEU A 1 187 ? 11.383 24.719 9.594 1 97 187 LEU A N 1
ATOM 1494 C CA . LEU A 1 187 ? 10.719 25.75 8.797 1 97 187 LEU A CA 1
ATOM 1495 C C . LEU A 1 187 ? 11.141 27.141 9.273 1 97 187 LEU A C 1
ATOM 1497 O O . LEU A 1 187 ? 11.164 28.094 8.484 1 97 187 LEU A O 1
ATOM 1501 N N . ASN A 1 188 ? 11.555 27.219 10.516 1 96.06 188 ASN A N 1
ATOM 1502 C CA . ASN A 1 188 ? 11.984 28.484 11.094 1 96.06 188 ASN A CA 1
ATOM 1503 C C . ASN A 1 188 ? 13.492 28.688 10.945 1 96.06 188 ASN A C 1
ATOM 1505 O O . ASN A 1 188 ? 14.055 29.641 11.484 1 96.06 188 ASN A O 1
ATOM 1509 N N . GLY A 1 189 ? 14.156 27.781 10.367 1 95.06 189 GLY A N 1
ATOM 1510 C CA . GLY A 1 189 ? 15.586 27.922 10.133 1 95.06 189 GLY A CA 1
ATOM 1511 C C . GLY A 1 189 ? 16.422 27.547 11.336 1 95.06 189 GLY A C 1
ATOM 1512 O O . GLY A 1 189 ? 17.578 27.984 11.453 1 95.06 189 GLY A O 1
ATOM 1513 N N . GLN A 1 190 ? 15.844 26.75 12.25 1 96.69 190 GLN A N 1
ATOM 1514 C CA . GLN A 1 190 ? 16.547 26.328 13.453 1 96.69 190 GLN A CA 1
ATOM 1515 C C . GLN A 1 190 ? 17.094 24.906 13.289 1 96.69 190 GLN A C 1
ATOM 1517 O O . GLN A 1 190 ? 16.672 24.172 12.406 1 96.69 190 GLN A O 1
ATOM 1522 N N . SER A 1 191 ? 18.062 24.609 14.133 1 96.69 191 SER A N 1
ATOM 1523 C CA . SER A 1 191 ? 18.516 23.219 14.188 1 96.69 191 SER A CA 1
ATOM 1524 C C . SER A 1 191 ? 17.359 22.266 14.508 1 96.69 191 SER A C 1
ATOM 1526 O O . SER A 1 191 ? 16.516 22.578 15.359 1 96.69 191 SER A O 1
ATOM 1528 N N . HIS A 1 192 ? 17.266 21.203 13.781 1 97.38 192 HIS A N 1
ATOM 1529 C CA . HIS A 1 192 ? 16.172 20.266 13.945 1 97.38 192 HIS A CA 1
ATOM 1530 C C . HIS A 1 192 ? 16.641 18.828 13.727 1 97.38 192 HIS A C 1
ATOM 1532 O O . HIS A 1 192 ? 17.672 18.594 13.102 1 97.38 192 HIS A O 1
ATOM 1538 N N . ASN A 1 193 ? 15.883 17.906 14.258 1 97.69 193 ASN A N 1
ATOM 1539 C CA . ASN A 1 193 ? 16.156 16.484 14.086 1 97.69 193 ASN A CA 1
ATOM 1540 C C . ASN A 1 193 ? 15.172 15.844 13.109 1 97.69 193 ASN A C 1
ATOM 1542 O O . ASN A 1 193 ? 14.07 16.344 12.914 1 97.69 193 ASN A O 1
ATOM 1546 N N . TYR A 1 194 ? 15.578 14.805 12.492 1 98.06 194 TYR A N 1
ATOM 1547 C CA . TYR A 1 194 ? 14.758 13.93 11.672 1 98.06 194 TYR A CA 1
ATOM 1548 C C . TYR A 1 194 ? 15.336 12.516 11.633 1 98.06 194 TYR A C 1
ATOM 1550 O O . TYR A 1 194 ? 16.453 12.289 12.094 1 98.06 194 TYR A O 1
ATOM 1558 N N . PHE A 1 195 ? 14.57 11.602 11.227 1 98.5 195 PHE A N 1
ATOM 1559 C CA . PHE A 1 195 ? 15.023 10.219 11.086 1 98.5 195 PHE A CA 1
ATOM 1560 C C . PHE A 1 195 ? 15.094 9.828 9.617 1 98.5 195 PHE A C 1
ATOM 1562 O O . PHE A 1 195 ? 14.219 10.188 8.828 1 98.5 195 PHE A O 1
ATOM 1569 N N . GLU A 1 196 ? 16.047 9.172 9.172 1 97.5 196 GLU A N 1
ATOM 1570 C CA . GLU A 1 196 ? 16.219 8.578 7.848 1 97.5 196 GLU A CA 1
ATOM 1571 C C . GLU A 1 196 ? 17.078 7.32 7.914 1 97.5 196 GLU A C 1
ATOM 1573 O O . GLU A 1 196 ? 17.922 7.184 8.805 1 97.5 196 GLU A O 1
ATOM 1578 N N . THR A 1 197 ? 16.828 6.402 7.09 1 96.62 197 THR A N 1
ATOM 1579 C CA . THR A 1 197 ? 17.672 5.211 7.012 1 96.62 197 THR A CA 1
ATOM 1580 C C . THR A 1 197 ? 18.734 5.367 5.934 1 96.62 197 THR A C 1
ATOM 1582 O O . THR A 1 197 ? 18.594 6.184 5.023 1 96.62 197 THR A O 1
ATOM 1585 N N . ASP A 1 198 ? 19.797 4.59 6.051 1 92.31 198 ASP A N 1
ATOM 1586 C CA . ASP A 1 198 ? 20.906 4.715 5.113 1 92.31 198 ASP A CA 1
ATOM 1587 C C . ASP A 1 198 ? 20.938 3.537 4.137 1 92.31 198 ASP A C 1
ATOM 1589 O O . ASP A 1 198 ? 21.797 3.463 3.271 1 92.31 198 ASP A O 1
ATOM 1593 N N . ARG A 1 199 ? 20.062 2.617 4.328 1 92.94 199 ARG A N 1
ATOM 1594 C CA . ARG A 1 199 ? 19.984 1.497 3.395 1 92.94 199 ARG A CA 1
ATOM 1595 C C . ARG A 1 199 ? 18.547 0.971 3.299 1 92.94 199 ARG A C 1
ATOM 1597 O O . ARG A 1 199 ? 17.75 1.188 4.203 1 92.94 199 ARG A O 1
ATOM 1604 N N . ALA A 1 200 ? 18.297 0.275 2.205 1 90.81 200 ALA A N 1
ATOM 1605 C CA . ALA A 1 200 ? 17 -0.35 1.982 1 90.81 200 ALA A CA 1
ATOM 1606 C C . ALA A 1 200 ? 16.734 -1.437 3.02 1 90.81 200 ALA A C 1
ATOM 1608 O O . ALA A 1 200 ? 17.641 -2.199 3.377 1 90.81 200 ALA A O 1
ATOM 1609 N N . ASP A 1 201 ? 15.453 -1.469 3.477 1 95.69 201 ASP A N 1
ATOM 1610 C CA . ASP A 1 201 ? 14.977 -2.551 4.34 1 95.69 201 ASP A CA 1
ATOM 1611 C C . ASP A 1 201 ? 15.773 -2.596 5.645 1 95.69 201 ASP A C 1
ATOM 1613 O O . ASP A 1 201 ? 16.031 -3.676 6.176 1 95.69 201 ASP A O 1
ATOM 1617 N N . ALA A 1 202 ? 16.203 -1.416 6.148 1 96.25 202 ALA A N 1
ATOM 1618 C CA . ALA A 1 202 ? 17.031 -1.309 7.352 1 96.25 202 ALA A CA 1
ATOM 1619 C C . ALA A 1 202 ? 16.203 -1.577 8.609 1 96.25 202 ALA A C 1
ATOM 1621 O O . ALA A 1 202 ? 16.766 -1.841 9.68 1 96.25 202 ALA A O 1
ATOM 1622 N N . MET A 1 203 ? 14.906 -1.51 8.516 1 97.69 203 MET A N 1
ATOM 1623 C CA . MET A 1 203 ? 14.055 -1.604 9.695 1 97.69 203 MET A CA 1
ATOM 1624 C C . MET A 1 203 ? 13.305 -2.932 9.727 1 97.69 203 MET A C 1
ATOM 1626 O O . MET A 1 203 ? 12.109 -2.969 10 1 97.69 203 MET A O 1
ATOM 1630 N N . GLN A 1 204 ? 13.984 -3.984 9.391 1 97.88 204 GLN A N 1
ATOM 1631 C CA . GLN A 1 204 ? 13.367 -5.305 9.492 1 97.88 204 GLN A CA 1
ATOM 1632 C C . GLN A 1 204 ? 12.859 -5.566 10.906 1 97.88 204 GLN A C 1
ATOM 1634 O O . GLN A 1 204 ? 13.453 -5.09 11.883 1 97.88 204 GLN A O 1
ATOM 1639 N N . PHE A 1 205 ? 11.758 -6.312 11.008 1 98.5 205 PHE A N 1
ATOM 1640 C CA . PHE A 1 205 ? 11.188 -6.539 12.328 1 98.5 205 PHE A CA 1
ATOM 1641 C C . PHE A 1 205 ? 10.438 -7.863 12.383 1 98.5 205 PHE A C 1
ATOM 1643 O O . PHE A 1 205 ? 10.102 -8.438 11.336 1 98.5 205 PHE A O 1
ATOM 1650 N N . THR A 1 206 ? 10.289 -8.438 13.57 1 97.88 206 THR A N 1
ATOM 1651 C CA . THR A 1 206 ? 9.359 -9.5 13.953 1 97.88 206 THR A CA 1
ATOM 1652 C C . THR A 1 206 ? 8.281 -8.961 14.891 1 97.88 206 THR A C 1
ATOM 1654 O O . THR A 1 206 ? 8.344 -7.801 15.312 1 97.88 206 THR A O 1
ATOM 1657 N N . PRO A 1 207 ? 7.262 -9.758 15.117 1 97 207 PRO A N 1
ATOM 1658 C CA . PRO A 1 207 ? 6.293 -9.297 16.109 1 97 207 PRO A CA 1
ATOM 1659 C C . PRO A 1 207 ? 6.957 -8.836 17.406 1 97 207 PRO A C 1
ATOM 1661 O O . PRO A 1 207 ? 6.598 -7.785 17.953 1 97 207 PRO A O 1
ATOM 1664 N N . GLU A 1 208 ? 8 -9.453 17.828 1 97.31 208 GLU A N 1
ATOM 1665 C CA . GLU A 1 208 ? 8.648 -9.188 19.109 1 97.31 208 GLU A CA 1
ATOM 1666 C C . GLU A 1 208 ? 9.484 -7.914 19.062 1 97.31 208 GLU A C 1
ATOM 1668 O O . GLU A 1 208 ? 9.703 -7.266 20.078 1 97.31 208 GLU A O 1
ATOM 1673 N N . THR A 1 209 ? 9.945 -7.547 17.891 1 98.31 209 THR A N 1
ATOM 1674 C CA . THR A 1 209 ? 10.898 -6.441 17.812 1 98.31 209 THR A CA 1
ATOM 1675 C C . THR A 1 209 ? 10.25 -5.207 17.203 1 98.31 209 THR A C 1
ATOM 1677 O O . THR A 1 209 ? 10.891 -4.164 17.062 1 98.31 209 THR A O 1
ATOM 1680 N N . MET A 1 210 ? 8.992 -5.285 16.844 1 98.25 210 MET A N 1
ATOM 1681 C CA . MET A 1 210 ? 8.305 -4.188 16.156 1 98.25 210 MET A CA 1
ATOM 1682 C C . MET A 1 210 ? 8.359 -2.91 16.984 1 98.25 210 MET A C 1
ATOM 1684 O O . MET A 1 210 ? 8.703 -1.846 16.469 1 98.25 210 MET A O 1
ATOM 1688 N N . GLN A 1 211 ? 8.055 -3.021 18.25 1 97.69 211 GLN A N 1
ATOM 1689 C CA . GLN A 1 211 ? 8.039 -1.858 19.125 1 97.69 211 GLN A CA 1
ATOM 1690 C C . GLN A 1 211 ? 9.422 -1.222 19.219 1 97.69 211 GLN A C 1
ATOM 1692 O O . GLN A 1 211 ? 9.555 0.003 19.188 1 97.69 211 GLN A O 1
ATOM 1697 N N . ASP A 1 212 ? 10.43 -2.047 19.359 1 98.06 212 ASP A N 1
ATOM 1698 C CA . ASP A 1 212 ? 11.797 -1.547 19.469 1 98.06 212 ASP A CA 1
ATOM 1699 C C . ASP A 1 212 ? 12.211 -0.809 18.188 1 98.06 212 ASP A C 1
ATOM 1701 O O . ASP A 1 212 ? 12.844 0.247 18.266 1 98.06 212 ASP A O 1
ATOM 1705 N N . GLN A 1 213 ? 11.938 -1.419 17.062 1 98.12 213 GLN A N 1
ATOM 1706 C CA . GLN A 1 213 ? 12.266 -0.777 15.805 1 98.12 213 GLN A CA 1
ATOM 1707 C C . GLN A 1 213 ? 11.555 0.562 15.656 1 98.12 213 GLN A C 1
ATOM 1709 O O . GLN A 1 213 ? 12.156 1.553 15.234 1 98.12 213 GLN A O 1
ATOM 1714 N N . PHE A 1 214 ? 10.25 0.574 16.031 1 98.06 214 PHE A N 1
ATOM 1715 C CA . PHE A 1 214 ? 9.484 1.813 15.977 1 98.06 214 PHE A CA 1
ATOM 1716 C C . PHE A 1 214 ? 10.086 2.865 16.906 1 98.06 214 PHE A C 1
ATOM 1718 O O . PHE A 1 214 ? 10.172 4.043 16.547 1 98.06 214 PHE A O 1
ATOM 1725 N N . ASN A 1 215 ? 10.555 2.484 18.047 1 97.81 215 ASN A N 1
ATOM 1726 C CA . ASN A 1 215 ? 11.148 3.389 19.031 1 97.81 215 ASN A CA 1
ATOM 1727 C C . ASN A 1 215 ? 12.43 4.023 18.5 1 97.81 215 ASN A C 1
ATOM 1729 O O . ASN A 1 215 ? 12.766 5.148 18.859 1 97.81 215 ASN A O 1
ATOM 1733 N N . LYS A 1 216 ? 13.148 3.305 17.656 1 97.38 216 LYS A N 1
ATOM 1734 C CA . LYS A 1 216 ? 14.359 3.867 17.062 1 97.38 216 LYS A CA 1
ATOM 1735 C C . LYS A 1 216 ? 14.039 5.113 16.234 1 97.38 216 LYS A C 1
ATOM 1737 O O . LYS A 1 216 ? 14.836 6.051 16.188 1 97.38 216 LYS A O 1
ATOM 1742 N N . ILE A 1 217 ? 12.867 5.125 15.602 1 97.19 217 ILE A N 1
ATOM 1743 C CA . ILE A 1 217 ? 12.453 6.262 14.797 1 97.19 217 ILE A CA 1
ATOM 1744 C C . ILE A 1 217 ? 12.078 7.434 15.703 1 97.19 217 ILE A C 1
ATOM 1746 O O . ILE A 1 217 ? 12.617 8.531 15.562 1 97.19 217 ILE A O 1
ATOM 1750 N N . VAL A 1 218 ? 11.242 7.145 16.672 1 96.19 218 VAL A N 1
ATOM 1751 C CA . VAL A 1 218 ? 10.641 8.195 17.484 1 96.19 218 VAL A CA 1
ATOM 1752 C C . VAL A 1 218 ? 11.695 8.789 18.422 1 96.19 218 VAL A C 1
ATOM 1754 O O . VAL A 1 218 ? 11.672 9.992 18.719 1 96.19 218 VAL A O 1
ATOM 1757 N N . SER A 1 219 ? 12.602 7.949 18.906 1 95.75 219 SER A N 1
ATOM 1758 C CA . SER A 1 219 ? 13.609 8.414 19.859 1 95.75 219 SER A CA 1
ATOM 1759 C C . SER A 1 219 ? 14.57 9.398 19.203 1 95.75 219 SER A C 1
ATOM 1761 O O . SER A 1 219 ? 15.086 10.297 19.875 1 95.75 219 SER A O 1
ATOM 1763 N N . LYS A 1 220 ? 14.852 9.273 17.938 1 93.12 220 LYS A N 1
ATOM 1764 C CA . LYS A 1 220 ? 15.742 10.172 17.219 1 93.12 220 LYS A CA 1
ATOM 1765 C C . LYS A 1 220 ? 15.148 11.57 17.109 1 93.12 220 LYS A C 1
ATOM 1767 O O . LYS A 1 220 ? 15.875 12.555 17 1 93.12 220 LYS A O 1
ATOM 1772 N N . LEU A 1 221 ? 13.844 11.648 17.156 1 93.12 221 LEU A N 1
ATOM 1773 C CA . LEU A 1 221 ? 13.148 12.914 16.984 1 93.12 221 LEU A CA 1
ATOM 1774 C C . LEU A 1 221 ? 13.047 13.656 18.312 1 93.12 221 LEU A C 1
ATOM 1776 O O . LEU A 1 221 ? 12.773 14.859 18.344 1 93.12 221 LEU A O 1
ATOM 1780 N N . ALA A 1 222 ? 13.312 13.008 19.422 1 86.19 222 ALA A N 1
ATOM 1781 C CA . ALA A 1 222 ? 13.25 13.586 20.766 1 86.19 222 ALA A CA 1
ATOM 1782 C C . ALA A 1 222 ? 14.625 14.07 21.219 1 86.19 222 ALA A C 1
ATOM 1784 O O . ALA A 1 222 ? 14.75 14.75 22.234 1 86.19 222 ALA A O 1
ATOM 1785 N N . GLU A 1 223 ? 15.711 13.828 20.531 1 78.06 223 GLU A N 1
ATOM 1786 C CA . GLU A 1 223 ? 17.062 14.234 20.891 1 78.06 223 GLU A CA 1
ATOM 1787 C C . GLU A 1 223 ? 17.297 15.711 20.562 1 78.06 223 GLU A C 1
ATOM 1789 O O . GLU A 1 223 ? 16.688 16.25 19.625 1 78.06 223 GLU A O 1
ATOM 1794 N N . MET B 1 1 ? -17.375 -19.453 -8.883 1 56.84 1 MET B N 1
ATOM 1795 C CA . MET B 1 1 ? -16.281 -18.797 -9.594 1 56.84 1 MET B CA 1
ATOM 1796 C C . MET B 1 1 ? -16.438 -18.984 -11.102 1 56.84 1 MET B C 1
ATOM 1798 O O . MET B 1 1 ? -16.703 -20.094 -11.57 1 56.84 1 MET B O 1
ATOM 1802 N N . LYS B 1 2 ? -16.609 -17.859 -11.766 1 68.69 2 LYS B N 1
ATOM 1803 C CA . LYS B 1 2 ? -16.656 -18.047 -13.211 1 68.69 2 LYS B CA 1
ATOM 1804 C C . LYS B 1 2 ? -15.25 -18.016 -13.82 1 68.69 2 LYS B C 1
ATOM 1806 O O . LYS B 1 2 ? -14.586 -16.984 -13.828 1 68.69 2 LYS B O 1
ATOM 1811 N N . LYS B 1 3 ? -14.828 -19.047 -14.117 1 81.62 3 LYS B N 1
ATOM 1812 C CA . LYS B 1 3 ? -13.516 -19.234 -14.711 1 81.62 3 LYS B CA 1
ATOM 1813 C C . LYS B 1 3 ? -13.312 -18.312 -15.906 1 81.62 3 LYS B C 1
ATOM 1815 O O . LYS B 1 3 ? -12.203 -17.828 -16.156 1 81.62 3 LYS B O 1
ATOM 1820 N N . SER B 1 4 ? -14.375 -17.922 -16.438 1 89.12 4 SER B N 1
ATOM 1821 C CA . SER B 1 4 ? -14.312 -17.156 -17.672 1 89.12 4 SER B CA 1
ATOM 1822 C C . SER B 1 4 ? -13.953 -15.703 -17.391 1 89.12 4 SER B C 1
ATOM 1824 O O . SER B 1 4 ? -13.531 -14.977 -18.297 1 89.12 4 SER B O 1
ATOM 1826 N N . ASP B 1 5 ? -14 -15.273 -16.141 1 97.25 5 ASP B N 1
ATOM 1827 C CA . ASP B 1 5 ? -13.672 -13.875 -15.852 1 97.25 5 ASP B CA 1
ATOM 1828 C C . ASP B 1 5 ? -12.594 -13.781 -14.773 1 97.25 5 ASP B C 1
ATOM 1830 O O . ASP B 1 5 ? -12.633 -12.883 -13.93 1 97.25 5 ASP B O 1
ATOM 1834 N N . SER B 1 6 ? -11.703 -14.766 -14.766 1 98.31 6 SER B N 1
ATOM 1835 C CA . SER B 1 6 ? -10.641 -14.836 -13.766 1 98.31 6 SER B CA 1
ATOM 1836 C C . SER B 1 6 ? -9.266 -14.82 -14.43 1 98.31 6 SER B C 1
ATOM 1838 O O . SER B 1 6 ? -9.141 -15.148 -15.609 1 98.31 6 SER B O 1
ATOM 1840 N N . ALA B 1 7 ? -8.258 -14.438 -13.703 1 98.75 7 ALA B N 1
ATOM 1841 C CA . ALA B 1 7 ? -6.863 -14.539 -14.117 1 98.75 7 ALA B CA 1
ATOM 1842 C C . ALA B 1 7 ? -5.957 -14.797 -12.914 1 98.75 7 ALA B C 1
ATOM 1844 O O . ALA B 1 7 ? -6.27 -14.383 -11.789 1 98.75 7 ALA B O 1
ATOM 1845 N N . LEU B 1 8 ? -4.918 -15.57 -13.148 1 98.81 8 LEU B N 1
ATOM 1846 C CA . LEU B 1 8 ? -3.822 -15.688 -12.195 1 98.81 8 LEU B CA 1
ATOM 1847 C C . LEU B 1 8 ? -2.734 -14.656 -12.492 1 98.81 8 LEU B C 1
ATOM 1849 O O . LEU B 1 8 ? -2.252 -14.562 -13.617 1 98.81 8 LEU B O 1
ATOM 1853 N N . VAL B 1 9 ? -2.396 -13.812 -11.562 1 98.94 9 VAL B N 1
ATOM 1854 C CA . VAL B 1 9 ? -1.308 -12.852 -11.695 1 98.94 9 VAL B CA 1
ATOM 1855 C C . VAL B 1 9 ? -0.196 -13.188 -10.703 1 98.94 9 VAL B C 1
ATOM 1857 O O . VAL B 1 9 ? -0.416 -13.18 -9.492 1 98.94 9 VAL B O 1
ATOM 1860 N N . LEU B 1 10 ? 0.977 -13.516 -11.188 1 98.94 10 LEU B N 1
ATOM 1861 C CA . LEU B 1 10 ? 2.154 -13.852 -10.398 1 98.94 10 LEU B CA 1
ATOM 1862 C C . LEU B 1 10 ? 3.127 -12.68 -10.336 1 98.94 10 LEU B C 1
ATOM 1864 O O . LEU B 1 10 ? 3.766 -12.344 -11.336 1 98.94 10 LEU B O 1
ATOM 1868 N N . ILE B 1 11 ? 3.303 -12.094 -9.164 1 98.94 11 ILE B N 1
ATOM 1869 C CA . ILE B 1 11 ? 4.043 -10.852 -9 1 98.94 11 ILE B CA 1
ATOM 1870 C C . ILE B 1 11 ? 5.523 -11.164 -8.766 1 98.94 11 ILE B C 1
ATOM 1872 O O . ILE B 1 11 ? 5.906 -11.617 -7.684 1 98.94 11 ILE B O 1
ATOM 1876 N N . ASP B 1 12 ? 6.328 -11.008 -9.672 1 98.81 12 ASP B N 1
ATOM 1877 C CA . ASP B 1 12 ? 7.777 -10.836 -9.617 1 98.81 12 ASP B CA 1
ATOM 1878 C C . ASP B 1 12 ? 8.453 -12.062 -9 1 98.81 12 ASP B C 1
ATOM 1880 O O . ASP B 1 12 ? 9.352 -11.93 -8.164 1 98.81 12 ASP B O 1
ATOM 1884 N N . ILE B 1 13 ? 7.973 -13.273 -9.297 1 98.81 13 ILE B N 1
ATOM 1885 C CA . ILE B 1 13 ? 8.68 -14.469 -8.844 1 98.81 13 ILE B CA 1
ATOM 1886 C C . ILE B 1 13 ? 9.883 -14.727 -9.742 1 98.81 13 ILE B C 1
ATOM 1888 O O . ILE B 1 13 ? 9.836 -15.586 -10.625 1 98.81 13 ILE B O 1
ATOM 1892 N N . GLN B 1 14 ? 10.953 -13.961 -9.461 1 98.5 14 GLN B N 1
ATOM 1893 C CA . GLN B 1 14 ? 12.148 -13.859 -10.297 1 98.5 14 GLN B CA 1
ATOM 1894 C C . GLN B 1 14 ? 13.383 -14.344 -9.547 1 98.5 14 GLN B C 1
ATOM 1896 O O . GLN B 1 14 ? 13.359 -14.516 -8.328 1 98.5 14 GLN B O 1
ATOM 1901 N N . LYS B 1 15 ? 14.508 -14.453 -10.211 1 98.12 15 LYS B N 1
ATOM 1902 C CA . LYS B 1 15 ? 15.758 -15 -9.688 1 98.12 15 LYS B CA 1
ATOM 1903 C C . LYS B 1 15 ? 16.5 -13.961 -8.844 1 98.12 15 LYS B C 1
ATOM 1905 O O . LYS B 1 15 ? 17.547 -14.25 -8.273 1 98.12 15 LYS B O 1
ATOM 1910 N N . GLU B 1 16 ? 15.977 -12.789 -8.555 1 96.19 16 GLU B N 1
ATOM 1911 C CA . GLU B 1 16 ? 16.578 -11.781 -7.684 1 96.19 16 GLU B CA 1
ATOM 1912 C C . GLU B 1 16 ? 16.844 -12.344 -6.289 1 96.19 16 GLU B C 1
ATOM 1914 O O . GLU B 1 16 ? 15.93 -12.805 -5.613 1 96.19 16 GLU B O 1
ATOM 1919 N N . SER B 1 17 ? 18.125 -12.297 -5.812 1 93.94 17 SER B N 1
ATOM 1920 C CA . SER B 1 17 ? 18.453 -12.953 -4.555 1 93.94 17 SER B CA 1
ATOM 1921 C C . SER B 1 17 ? 19.016 -11.953 -3.541 1 93.94 17 SER B C 1
ATOM 1923 O O . SER B 1 17 ? 19.234 -12.297 -2.379 1 93.94 17 SER B O 1
ATOM 1925 N N . ASN B 1 18 ? 19.203 -10.719 -3.912 1 93 18 ASN B N 1
ATOM 1926 C CA . ASN B 1 18 ? 19.828 -9.742 -3.031 1 93 18 ASN B CA 1
ATOM 1927 C C . ASN B 1 18 ? 18.875 -9.281 -1.936 1 93 18 ASN B C 1
ATOM 1929 O O . ASN B 1 18 ? 19.312 -8.805 -0.884 1 93 18 ASN B O 1
ATOM 1933 N N . PHE B 1 19 ? 17.562 -9.375 -2.119 1 90.06 19 PHE B N 1
ATOM 1934 C CA . PHE B 1 19 ? 16.578 -8.891 -1.154 1 90.06 19 PHE B CA 1
ATOM 1935 C C . PHE B 1 19 ? 16.547 -9.789 0.076 1 90.06 19 PHE B C 1
ATOM 1937 O O . PHE B 1 19 ? 16.078 -9.375 1.141 1 90.06 19 PHE B O 1
ATOM 1944 N N . GLY B 1 20 ? 16.953 -11 -0.103 1 94 20 GLY B N 1
ATOM 1945 C CA . GLY B 1 20 ? 16.953 -11.922 1.021 1 94 20 GLY B CA 1
ATOM 1946 C C . GLY B 1 20 ? 15.562 -12.32 1.463 1 94 20 GLY B C 1
ATOM 1947 O O . GLY B 1 20 ? 15.227 -12.219 2.645 1 94 20 GLY B O 1
ATOM 1948 N N . LEU B 1 21 ? 14.703 -12.812 0.51 1 96.69 21 LEU B N 1
ATOM 1949 C CA . LEU B 1 21 ? 13.32 -13.195 0.793 1 96.69 21 LEU B CA 1
ATOM 1950 C C . LEU B 1 21 ? 13.266 -14.562 1.469 1 96.69 21 LEU B C 1
ATOM 1952 O O . LEU B 1 21 ? 14.016 -15.469 1.105 1 96.69 21 LEU B O 1
ATOM 1956 N N . ASP B 1 22 ? 12.375 -14.664 2.35 1 96.5 22 ASP B N 1
ATOM 1957 C CA . ASP B 1 22 ? 12.227 -15.898 3.115 1 96.5 22 ASP B CA 1
ATOM 1958 C C . ASP B 1 22 ? 11.5 -16.969 2.303 1 96.5 22 ASP B C 1
ATOM 1960 O O . ASP B 1 22 ? 10.578 -16.656 1.542 1 96.5 22 ASP B O 1
ATOM 1964 N N . ASN B 1 23 ? 11.953 -18.219 2.354 1 96.62 23 ASN B N 1
ATOM 1965 C CA . ASN B 1 23 ? 11.234 -19.422 1.938 1 96.62 23 ASN B CA 1
ATOM 1966 C C . ASN B 1 23 ? 10.883 -19.375 0.454 1 96.62 23 ASN B C 1
ATOM 1968 O O . ASN B 1 23 ? 9.773 -19.75 0.061 1 96.62 23 ASN B O 1
ATOM 1972 N N . MET B 1 24 ? 11.781 -18.875 -0.396 1 97.81 24 MET B N 1
ATOM 1973 C CA . MET B 1 24 ? 11.516 -18.766 -1.827 1 97.81 24 MET B CA 1
ATOM 1974 C C . MET B 1 24 ? 11.383 -20.141 -2.467 1 97.81 24 MET B C 1
ATOM 1976 O O . MET B 1 24 ? 10.633 -20.312 -3.432 1 97.81 24 MET B O 1
ATOM 1980 N N . GLU B 1 25 ? 12.062 -21.125 -1.94 1 97.94 25 GLU B N 1
ATOM 1981 C CA . GLU B 1 25 ? 11.914 -22.484 -2.463 1 97.94 25 GLU B CA 1
ATOM 1982 C C . GLU B 1 25 ? 10.469 -22.953 -2.373 1 97.94 25 GLU B C 1
ATOM 1984 O O . GLU B 1 25 ? 9.938 -23.547 -3.322 1 97.94 25 GLU B O 1
ATOM 1989 N N . GLU B 1 26 ? 9.844 -22.719 -1.252 1 98.38 26 GLU B N 1
ATOM 1990 C CA . GLU B 1 26 ? 8.445 -23.094 -1.061 1 98.38 26 GLU B CA 1
ATOM 1991 C C . GLU B 1 26 ? 7.531 -22.297 -1.982 1 98.38 26 GLU B C 1
ATOM 1993 O O . GLU B 1 26 ? 6.562 -22.828 -2.521 1 98.38 26 GLU B O 1
ATOM 1998 N N . VAL B 1 27 ? 7.82 -21 -2.148 1 98.75 27 VAL B N 1
ATOM 1999 C CA . VAL B 1 27 ? 7.059 -20.141 -3.055 1 98.75 27 VAL B CA 1
ATOM 2000 C C . VAL B 1 27 ? 7.074 -20.734 -4.461 1 98.75 27 VAL B C 1
ATOM 2002 O O . VAL B 1 27 ? 6.02 -20.891 -5.086 1 98.75 27 VAL B O 1
ATOM 2005 N N . ILE B 1 28 ? 8.242 -21.109 -4.91 1 98.75 28 ILE B N 1
ATOM 2006 C CA . ILE B 1 28 ? 8.422 -21.656 -6.254 1 98.75 28 ILE B CA 1
ATOM 2007 C C . ILE B 1 28 ? 7.703 -23 -6.375 1 98.75 28 ILE B C 1
ATOM 2009 O O . ILE B 1 28 ? 6.973 -23.234 -7.34 1 98.75 28 ILE B O 1
ATOM 2013 N N . LYS B 1 29 ? 7.875 -23.844 -5.391 1 98.81 29 LYS B N 1
ATOM 2014 C CA . LYS B 1 29 ? 7.258 -25.156 -5.406 1 98.81 29 LYS B CA 1
ATOM 2015 C C . LYS B 1 29 ? 5.734 -25.062 -5.449 1 98.81 29 LYS B C 1
ATOM 2017 O O . LYS B 1 29 ? 5.082 -25.766 -6.223 1 98.81 29 LYS B O 1
ATOM 2022 N N . ASN B 1 30 ? 5.191 -24.266 -4.617 1 98.88 30 ASN B N 1
ATOM 2023 C CA . ASN B 1 30 ? 3.746 -24.062 -4.586 1 98.88 30 ASN B CA 1
ATOM 2024 C C . ASN B 1 30 ? 3.232 -23.453 -5.887 1 98.88 30 ASN B C 1
ATOM 2026 O O . ASN B 1 30 ? 2.162 -23.844 -6.371 1 98.88 30 ASN B O 1
ATOM 2030 N N . THR B 1 31 ? 3.979 -22.469 -6.457 1 98.88 31 THR B N 1
ATOM 2031 C CA . THR B 1 31 ? 3.59 -21.891 -7.734 1 98.88 31 THR B CA 1
ATOM 2032 C C . THR B 1 31 ? 3.604 -22.938 -8.844 1 98.88 31 THR B C 1
ATOM 2034 O O . THR B 1 31 ? 2.688 -23 -9.664 1 98.88 31 THR B O 1
ATOM 2037 N N . GLU B 1 32 ? 4.625 -23.734 -8.828 1 98.75 32 GLU B N 1
ATOM 2038 C CA . GLU B 1 32 ? 4.73 -24.812 -9.797 1 98.75 32 GLU B CA 1
ATOM 2039 C C . GLU B 1 32 ? 3.52 -25.734 -9.727 1 98.75 32 GLU B C 1
ATOM 2041 O O . GLU B 1 32 ? 3.039 -26.219 -10.75 1 98.75 32 GLU B O 1
ATOM 2046 N N . LYS B 1 33 ? 3.086 -25.969 -8.547 1 98.44 33 LYS B N 1
ATOM 2047 C CA . LYS B 1 33 ? 1.931 -26.828 -8.32 1 98.44 33 LYS B CA 1
ATOM 2048 C C . LYS B 1 33 ? 0.647 -26.172 -8.82 1 98.44 33 LYS B C 1
ATOM 2050 O O . LYS B 1 33 ? -0.262 -26.859 -9.289 1 98.44 33 LYS B O 1
ATOM 2055 N N . LEU B 1 34 ? 0.517 -24.906 -8.805 1 98.5 34 LEU B N 1
ATOM 2056 C CA . LEU B 1 34 ? -0.685 -24.156 -9.156 1 98.5 34 LEU B CA 1
ATOM 2057 C C . LEU B 1 34 ? -0.863 -24.094 -10.672 1 98.5 34 LEU B C 1
ATOM 2059 O O . LEU B 1 34 ? -1.988 -24.156 -11.172 1 98.5 34 LEU B O 1
ATOM 2063 N N . LEU B 1 35 ? 0.215 -23.953 -11.367 1 98.62 35 LEU B N 1
ATOM 2064 C CA . LEU B 1 35 ? 0.203 -23.562 -12.773 1 98.62 35 LEU B CA 1
ATOM 2065 C C . LEU B 1 35 ? -0.568 -24.578 -13.617 1 98.62 35 LEU B C 1
ATOM 2067 O O . LEU B 1 35 ? -1.457 -24.203 -14.383 1 98.62 35 LEU B O 1
ATOM 2071 N N . PRO B 1 36 ? -0.334 -25.922 -13.469 1 98.12 36 PRO B N 1
ATOM 2072 C CA . PRO B 1 36 ? -1.094 -26.875 -14.281 1 98.12 36 PRO B CA 1
ATOM 2073 C C . PRO B 1 36 ? -2.6 -26.797 -14.039 1 98.12 36 PRO B C 1
ATOM 2075 O O . PRO B 1 36 ? -3.387 -26.953 -14.977 1 98.12 36 PRO B O 1
ATOM 2078 N N . ALA B 1 37 ? -3.029 -26.547 -12.805 1 97.56 37 ALA B N 1
ATOM 2079 C CA . ALA B 1 37 ? -4.449 -26.453 -12.484 1 97.56 37 ALA B CA 1
ATOM 2080 C C . ALA B 1 37 ? -5.098 -25.25 -13.156 1 97.56 37 ALA B C 1
ATOM 2082 O O . ALA B 1 37 ? -6.203 -25.359 -13.695 1 97.56 37 ALA B O 1
ATOM 2083 N N . PHE B 1 38 ? -4.414 -24.094 -13.156 1 98.06 38 PHE B N 1
ATOM 2084 C CA . PHE B 1 38 ? -4.945 -22.906 -13.812 1 98.06 38 PHE B CA 1
ATOM 2085 C C . PHE B 1 38 ? -4.992 -23.094 -15.32 1 98.06 38 PHE B C 1
ATOM 2087 O O . PHE B 1 38 ? -5.988 -22.75 -15.969 1 98.06 38 PHE B O 1
ATOM 2094 N N . ARG B 1 39 ? -3.941 -23.641 -15.891 1 97.38 39 ARG B N 1
ATOM 2095 C CA . ARG B 1 39 ? -3.857 -23.859 -17.328 1 97.38 39 ARG B CA 1
ATOM 2096 C C . ARG B 1 39 ? -4.914 -24.844 -17.797 1 97.38 39 ARG B C 1
ATOM 2098 O O . ARG B 1 39 ? -5.574 -24.641 -18.812 1 97.38 39 ARG B O 1
ATOM 2105 N N . ALA B 1 40 ? -5.148 -25.891 -17.016 1 96.69 40 ALA B N 1
ATOM 2106 C CA . ALA B 1 40 ? -6.168 -26.875 -17.344 1 96.69 40 ALA B CA 1
ATOM 2107 C C . ALA B 1 40 ? -7.566 -26.281 -17.281 1 96.69 40 ALA B C 1
ATOM 2109 O O . ALA B 1 40 ? -8.484 -26.734 -17.969 1 96.69 40 ALA B O 1
ATOM 2110 N N . SER B 1 41 ? -7.719 -25.234 -16.484 1 96.5 41 SER B N 1
ATOM 2111 C CA . SER B 1 41 ? -9.008 -24.562 -16.312 1 96.5 41 SER B CA 1
ATOM 2112 C C . SER B 1 41 ? -9.18 -23.438 -17.312 1 96.5 41 SER B C 1
ATOM 2114 O O . SER B 1 41 ? -10.156 -22.688 -17.25 1 96.5 41 SER B O 1
ATOM 2116 N N . ASN B 1 42 ? -8.211 -23.234 -18.172 1 96 42 ASN B N 1
ATOM 2117 C CA . ASN B 1 42 ? -8.203 -22.188 -19.188 1 96 42 ASN B CA 1
ATOM 2118 C C . ASN B 1 42 ? -8.305 -20.797 -18.562 1 96 42 ASN B C 1
ATOM 2120 O O . ASN B 1 42 ? -8.992 -19.922 -19.094 1 96 42 ASN B O 1
ATOM 2124 N N . ILE B 1 43 ? -7.793 -20.609 -17.406 1 97.94 43 ILE B N 1
ATOM 2125 C CA . ILE B 1 43 ? -7.66 -19.312 -16.766 1 97.94 43 ILE B CA 1
ATOM 2126 C C . ILE B 1 43 ? -6.332 -18.672 -17.156 1 97.94 43 ILE B C 1
ATOM 2128 O O . ILE B 1 43 ? -5.27 -19.281 -16.984 1 97.94 43 ILE B O 1
ATOM 2132 N N . PRO B 1 44 ? -6.375 -17.5 -17.688 1 98.19 44 PRO B N 1
ATOM 2133 C CA . PRO B 1 44 ? -5.129 -16.859 -18.109 1 98.19 44 PRO B CA 1
ATOM 2134 C C . PRO B 1 44 ? -4.129 -16.719 -16.969 1 98.19 44 PRO B C 1
ATOM 2136 O O . PRO B 1 44 ? -4.52 -16.406 -15.836 1 98.19 44 PRO B O 1
ATOM 2139 N N . VAL B 1 45 ? -2.881 -17.016 -17.281 1 98.69 45 VAL B N 1
ATOM 2140 C CA . VAL B 1 45 ? -1.766 -16.797 -16.359 1 98.69 45 VAL B CA 1
ATOM 2141 C C . VAL B 1 45 ? -0.937 -15.602 -16.812 1 98.69 45 VAL B C 1
ATOM 2143 O O . VAL B 1 45 ? -0.471 -15.562 -17.953 1 98.69 45 VAL B O 1
ATOM 2146 N N . ILE B 1 46 ? -0.771 -14.617 -15.977 1 98.94 46 ILE B N 1
ATOM 2147 C CA . ILE B 1 46 ? -0.023 -13.398 -16.266 1 98.94 46 ILE B CA 1
ATOM 2148 C C . ILE B 1 46 ? 1.122 -13.25 -15.258 1 98.94 46 ILE B C 1
ATOM 2150 O O . ILE B 1 46 ? 0.925 -13.414 -14.055 1 98.94 46 ILE B O 1
ATOM 2154 N N . TYR B 1 47 ? 2.281 -12.977 -15.773 1 98.94 47 TYR B N 1
ATOM 2155 C CA . TYR B 1 47 ? 3.465 -12.734 -14.953 1 98.94 47 TYR B CA 1
ATOM 2156 C C . TYR B 1 47 ? 3.838 -11.25 -14.969 1 98.94 47 TYR B C 1
ATOM 2158 O O . TYR B 1 47 ? 3.6 -10.555 -15.953 1 98.94 47 TYR B O 1
ATOM 2166 N N . THR B 1 48 ? 4.406 -10.828 -13.867 1 98.94 48 THR B N 1
ATOM 2167 C CA . THR B 1 48 ? 5.105 -9.555 -13.914 1 98.94 48 THR B CA 1
ATOM 2168 C C . THR B 1 48 ? 6.59 -9.734 -13.609 1 98.94 48 THR B C 1
ATOM 2170 O O . THR B 1 48 ? 6.977 -10.711 -12.953 1 98.94 48 THR B O 1
ATOM 2173 N N . ARG B 1 49 ? 7.398 -8.867 -14.117 1 98.81 49 ARG B N 1
ATOM 2174 C CA . ARG B 1 49 ? 8.805 -8.727 -13.758 1 98.81 49 ARG B CA 1
ATOM 2175 C C . ARG B 1 49 ? 9.125 -7.293 -13.344 1 98.81 49 ARG B C 1
ATOM 2177 O O . ARG B 1 49 ? 8.742 -6.344 -14.023 1 98.81 49 ARG B O 1
ATOM 2184 N N . HIS B 1 50 ? 9.695 -7.164 -12.18 1 98.81 50 HIS B N 1
ATOM 2185 C CA . HIS B 1 50 ? 10.305 -5.887 -11.82 1 98.81 50 HIS B CA 1
ATOM 2186 C C . HIS B 1 50 ? 11.656 -5.707 -12.508 1 98.81 50 HIS B C 1
ATOM 2188 O O . HIS B 1 50 ? 12.516 -6.59 -12.438 1 98.81 50 HIS B O 1
ATOM 2194 N N . ILE B 1 51 ? 11.828 -4.598 -13.164 1 98.62 51 ILE B N 1
ATOM 2195 C CA . ILE B 1 51 ? 13.023 -4.383 -13.977 1 98.62 51 ILE B CA 1
ATOM 2196 C C . ILE B 1 51 ? 13.703 -3.08 -13.555 1 98.62 51 ILE B C 1
ATOM 2198 O O . ILE B 1 51 ? 13.07 -2.021 -13.531 1 98.62 51 ILE B O 1
ATOM 2202 N N . ASN B 1 52 ? 14.938 -3.139 -13.195 1 98.62 52 ASN B N 1
ATOM 2203 C CA . ASN B 1 52 ? 15.836 -1.989 -13.102 1 98.62 52 ASN B CA 1
ATOM 2204 C C . ASN B 1 52 ? 16.875 -1.997 -14.227 1 98.62 52 ASN B C 1
ATOM 2206 O O . ASN B 1 52 ? 17.719 -2.891 -14.289 1 98.62 52 ASN B O 1
ATOM 2210 N N . ARG B 1 53 ? 16.797 -1.052 -15.055 1 98.5 53 ARG B N 1
ATOM 2211 C CA . ARG B 1 53 ? 17.672 -0.993 -16.219 1 98.5 53 ARG B CA 1
ATOM 2212 C C . ARG B 1 53 ? 19.141 -0.861 -15.781 1 98.5 53 ARG B C 1
ATOM 2214 O O . ARG B 1 53 ? 19.453 -0.11 -14.859 1 98.5 53 ARG B O 1
ATOM 2221 N N . ALA B 1 54 ? 19.922 -1.457 -16.547 1 97.75 54 ALA B N 1
ATOM 2222 C CA . ALA B 1 54 ? 21.344 -1.432 -16.266 1 97.75 54 ALA B CA 1
ATOM 2223 C C . ALA B 1 54 ? 21.906 -0.01 -16.344 1 97.75 54 ALA B C 1
ATOM 2225 O O . ALA B 1 54 ? 22.828 0.343 -15.617 1 97.75 54 ALA B O 1
ATOM 2226 N N . ASP B 1 55 ? 21.328 0.831 -17.203 1 97.62 55 ASP B N 1
ATOM 2227 C CA . ASP B 1 55 ? 21.797 2.203 -17.359 1 97.62 55 ASP B CA 1
ATOM 2228 C C . ASP B 1 55 ? 21.156 3.131 -16.328 1 97.62 55 ASP B C 1
ATOM 2230 O O . ASP B 1 55 ? 21.344 4.348 -16.391 1 97.62 55 ASP B O 1
ATOM 2234 N N . ALA B 1 56 ? 20.297 2.609 -15.461 1 97.12 56 ALA B N 1
ATOM 2235 C CA . ALA B 1 56 ? 19.719 3.273 -14.297 1 97.12 56 ALA B CA 1
ATOM 2236 C C . ALA B 1 56 ? 18.641 4.266 -14.711 1 97.12 56 ALA B C 1
ATOM 2238 O O . ALA B 1 56 ? 18.141 5.027 -13.883 1 97.12 56 ALA B O 1
ATOM 2239 N N . VAL B 1 57 ? 18.312 4.289 -16.016 1 97.62 57 VAL B N 1
ATOM 2240 C CA . VAL B 1 57 ? 17.188 5.129 -16.453 1 97.62 57 VAL B CA 1
ATOM 2241 C C . VAL B 1 57 ? 15.883 4.559 -15.914 1 97.62 57 VAL B C 1
ATOM 2243 O O . VAL B 1 57 ? 15.625 3.357 -16.016 1 97.62 57 VAL B O 1
ATOM 2246 N N . GLY B 1 58 ? 15.086 5.422 -15.25 1 97.19 58 GLY B N 1
ATOM 2247 C CA . GLY B 1 58 ? 13.773 5.016 -14.789 1 97.19 58 GLY B CA 1
ATOM 2248 C C . GLY B 1 58 ? 13.789 4.398 -13.398 1 97.19 58 GLY B C 1
ATOM 2249 O O . GLY B 1 58 ? 12.773 3.898 -12.922 1 97.19 58 GLY B O 1
ATOM 2250 N N . LEU B 1 59 ? 14.953 4.504 -12.68 1 97.69 59 LEU B N 1
ATOM 2251 C CA . LEU B 1 59 ? 15.023 3.971 -11.328 1 97.69 59 LEU B CA 1
ATOM 2252 C C . LEU B 1 59 ? 14.203 4.816 -10.359 1 97.69 59 LEU B C 1
ATOM 2254 O O . LEU B 1 59 ? 14.094 6.035 -10.531 1 97.69 59 LEU B O 1
ATOM 2258 N N . SER B 1 60 ? 13.594 4.102 -9.43 1 96.88 60 SER B N 1
ATOM 2259 C CA . SER B 1 60 ? 13 4.852 -8.328 1 96.88 60 SER B CA 1
ATOM 2260 C C . SER B 1 60 ? 14.039 5.734 -7.637 1 96.88 60 SER B C 1
ATOM 2262 O O . SER B 1 60 ? 15.211 5.367 -7.551 1 96.88 60 SER B O 1
ATOM 2264 N N . GLU B 1 61 ? 13.625 6.867 -7.121 1 96.44 61 GLU B N 1
ATOM 2265 C CA . GLU B 1 61 ? 14.531 7.758 -6.398 1 96.44 61 GLU B CA 1
ATOM 2266 C C . GLU B 1 61 ? 15.156 7.059 -5.199 1 96.44 61 GLU B C 1
ATOM 2268 O O . GLU B 1 61 ? 14.445 6.504 -4.355 1 96.44 61 GLU B O 1
ATOM 2273 N N . GLY B 1 62 ? 16.438 7.047 -5.184 1 96.12 62 GLY B N 1
ATOM 2274 C CA . GLY B 1 62 ? 17.141 6.473 -4.051 1 96.12 62 GLY B CA 1
ATOM 2275 C C . GLY B 1 62 ? 17.406 4.988 -4.203 1 96.12 62 GLY B C 1
ATOM 2276 O O . GLY B 1 62 ? 17.953 4.352 -3.303 1 96.12 62 GLY B O 1
ATOM 2277 N N . GLU B 1 63 ? 17.078 4.383 -5.359 1 96.75 63 GLU B N 1
ATOM 2278 C CA . GLU B 1 63 ? 17.328 2.967 -5.594 1 96.75 63 GLU B CA 1
ATOM 2279 C C . GLU B 1 63 ? 18.797 2.625 -5.336 1 96.75 63 GLU B C 1
ATOM 2281 O O . GLU B 1 63 ? 19.703 3.309 -5.836 1 96.75 63 GLU B O 1
ATOM 2286 N N . PRO B 1 64 ? 19 1.601 -4.539 1 96.81 64 PRO B N 1
ATOM 2287 C CA . PRO B 1 64 ? 20.391 1.224 -4.266 1 96.81 64 PRO B CA 1
ATOM 2288 C C . PRO B 1 64 ? 21.172 0.886 -5.531 1 96.81 64 PRO B C 1
ATOM 2290 O O . PRO B 1 64 ? 20.641 0.247 -6.441 1 96.81 64 PRO B O 1
ATOM 2293 N N . LEU B 1 65 ? 22.391 1.266 -5.539 1 97.38 65 LEU B N 1
ATOM 2294 C CA . LEU B 1 65 ? 23.25 1.049 -6.695 1 97.38 65 LEU B CA 1
ATOM 2295 C C . LEU B 1 65 ? 24.516 0.294 -6.301 1 97.38 65 LEU B C 1
ATOM 2297 O O . LEU B 1 65 ? 24.969 0.394 -5.16 1 97.38 65 LEU B O 1
ATOM 2301 N N . ASN B 1 66 ? 25.031 -0.451 -7.27 1 97.25 66 ASN B N 1
ATOM 2302 C CA . ASN B 1 66 ? 26.375 -0.995 -7.156 1 97.25 66 ASN B CA 1
ATOM 2303 C C . ASN B 1 66 ? 27.438 0.095 -7.297 1 97.25 66 ASN B C 1
ATOM 2305 O O . ASN B 1 66 ? 27.109 1.239 -7.625 1 97.25 66 ASN B O 1
ATOM 2309 N N . GLU B 1 67 ? 28.656 -0.297 -7.016 1 97.31 67 GLU B N 1
ATOM 2310 C CA . GLU B 1 67 ? 29.766 0.646 -7.117 1 97.31 67 GLU B CA 1
ATOM 2311 C C . GLU B 1 67 ? 29.875 1.212 -8.531 1 97.31 67 GLU B C 1
ATOM 2313 O O . GLU B 1 67 ? 30.25 2.375 -8.711 1 97.31 67 GLU B O 1
ATOM 2318 N N . ASP B 1 68 ? 29.516 0.426 -9.516 1 97.19 68 ASP B N 1
ATOM 2319 C CA . ASP B 1 68 ? 29.688 0.845 -10.906 1 97.19 68 ASP B CA 1
ATOM 2320 C C . ASP B 1 68 ? 28.484 1.649 -11.383 1 97.19 68 ASP B C 1
ATOM 2322 O O . ASP B 1 68 ? 28.375 1.974 -12.57 1 97.19 68 ASP B O 1
ATOM 2326 N N . GLY B 1 69 ? 27.5 1.872 -10.531 1 97.25 69 GLY B N 1
ATOM 2327 C CA . GLY B 1 69 ? 26.359 2.701 -10.875 1 97.25 69 GLY B CA 1
ATOM 2328 C C . GLY B 1 69 ? 25.172 1.901 -11.367 1 97.25 69 GLY B C 1
ATOM 2329 O O . GLY B 1 69 ? 24.094 2.459 -11.594 1 97.25 69 GLY B O 1
ATOM 2330 N N . SER B 1 70 ? 25.359 0.608 -11.57 1 97.62 70 SER B N 1
ATOM 2331 C CA . SER B 1 70 ? 24.234 -0.242 -11.961 1 97.62 70 SER B CA 1
ATOM 2332 C C . SER B 1 70 ? 23.344 -0.562 -10.773 1 97.62 70 SER B C 1
ATOM 2334 O O . SER B 1 70 ? 23.766 -0.424 -9.617 1 97.62 70 SER B O 1
ATOM 2336 N N . PRO B 1 71 ? 22.125 -0.906 -11.008 1 98.06 71 PRO B N 1
ATOM 2337 C CA . PRO B 1 71 ? 21.219 -1.188 -9.898 1 98.06 71 PRO B CA 1
ATOM 2338 C C . PRO B 1 71 ? 21.609 -2.434 -9.109 1 98.06 71 PRO B C 1
ATOM 2340 O O . PRO B 1 71 ? 22.078 -3.416 -9.695 1 98.06 71 PRO B O 1
ATOM 2343 N N . PHE B 1 72 ? 21.453 -2.361 -7.824 1 97.69 72 PHE B N 1
ATOM 2344 C CA . PHE B 1 72 ? 21.781 -3.469 -6.934 1 97.69 72 PHE B CA 1
ATOM 2345 C C . PHE B 1 72 ? 20.734 -4.57 -7.039 1 97.69 72 PHE B C 1
ATOM 2347 O O . PHE B 1 72 ? 21.062 -5.758 -7 1 97.69 72 PHE B O 1
ATOM 2354 N N . TYR B 1 73 ? 19.484 -4.215 -7.152 1 97.25 73 TYR B N 1
ATOM 2355 C CA . TYR B 1 73 ? 18.375 -5.152 -7.23 1 97.25 73 TYR B CA 1
ATOM 2356 C C . TYR B 1 73 ? 17.828 -5.223 -8.648 1 97.25 73 TYR B C 1
ATOM 2358 O O . TYR B 1 73 ? 17.859 -4.234 -9.383 1 97.25 73 TYR B O 1
ATOM 2366 N N . TYR B 1 74 ? 17.312 -6.453 -9.07 1 98.12 74 TYR B N 1
ATOM 2367 C CA . TYR B 1 74 ? 16.562 -6.664 -10.305 1 98.12 74 TYR B CA 1
ATOM 2368 C C . TYR B 1 74 ? 17.297 -6.043 -11.492 1 98.12 74 TYR B C 1
ATOM 2370 O O . TYR B 1 74 ? 16.672 -5.371 -12.328 1 98.12 74 TYR B O 1
ATOM 2378 N N . HIS B 1 75 ? 18.562 -6.211 -11.5 1 98.06 75 HIS B N 1
ATOM 2379 C CA . HIS B 1 75 ? 19.453 -5.664 -12.516 1 98.06 75 HIS B CA 1
ATOM 2380 C C . HIS B 1 75 ? 19.266 -6.379 -13.852 1 98.06 75 HIS B C 1
ATOM 2382 O O . HIS B 1 75 ? 19.594 -7.562 -13.977 1 98.06 75 HIS B O 1
ATOM 2388 N N . ASP B 1 76 ? 18.797 -5.648 -14.883 1 98.19 76 ASP B N 1
ATOM 2389 C CA . ASP B 1 76 ? 18.422 -6.309 -16.125 1 98.19 76 ASP B CA 1
ATOM 2390 C C . ASP B 1 76 ? 19.641 -6.645 -16.969 1 98.19 76 ASP B C 1
ATOM 2392 O O . ASP B 1 76 ? 19.531 -7.211 -18.047 1 98.19 76 ASP B O 1
ATOM 2396 N N . GLY B 1 77 ? 20.844 -6.297 -16.531 1 97.94 77 GLY B N 1
ATOM 2397 C CA . GLY B 1 77 ? 22.078 -6.789 -17.125 1 97.94 77 GLY B CA 1
ATOM 2398 C C . GLY B 1 77 ? 22.484 -8.156 -16.609 1 97.94 77 GLY B C 1
ATOM 2399 O O . GLY B 1 77 ? 23.531 -8.688 -16.984 1 97.94 77 GLY B O 1
ATOM 2400 N N . THR B 1 78 ? 21.688 -8.727 -15.727 1 97.75 78 THR B N 1
ATOM 2401 C CA . THR B 1 78 ? 21.906 -10.031 -15.125 1 97.75 78 THR B CA 1
ATOM 2402 C C . THR B 1 78 ? 20.672 -10.922 -15.289 1 97.75 78 THR B C 1
ATOM 2404 O O . THR B 1 78 ? 19.688 -10.516 -15.914 1 97.75 78 THR B O 1
ATOM 2407 N N . ASP B 1 79 ? 20.719 -12.117 -14.703 1 98 79 ASP B N 1
ATOM 2408 C CA . ASP B 1 79 ? 19.578 -13.023 -14.766 1 98 79 ASP B CA 1
ATOM 2409 C C . ASP B 1 79 ? 18.578 -12.742 -13.641 1 98 79 ASP B C 1
ATOM 2411 O O . ASP B 1 79 ? 17.562 -13.438 -13.508 1 98 79 ASP B O 1
ATOM 2415 N N . GLN B 1 80 ? 18.797 -11.664 -12.844 1 98.19 80 GLN B N 1
ATOM 2416 C CA . GLN B 1 80 ? 17.953 -11.344 -11.703 1 98.19 80 GLN B CA 1
ATOM 2417 C C . GLN B 1 80 ? 16.516 -11.055 -12.141 1 98.19 80 GLN B C 1
ATOM 2419 O O . GLN B 1 80 ? 15.586 -11.156 -11.344 1 98.19 80 GLN B O 1
ATOM 2424 N N . ILE B 1 81 ? 16.328 -10.656 -13.422 1 98.5 81 ILE B N 1
ATOM 2425 C CA . ILE B 1 81 ? 15 -10.242 -13.883 1 98.5 81 ILE B CA 1
ATOM 2426 C C . ILE B 1 81 ? 14.266 -11.445 -14.469 1 98.5 81 ILE B C 1
ATOM 2428 O O . ILE B 1 81 ? 13.078 -11.352 -14.789 1 98.5 81 ILE B O 1
ATOM 2432 N N . GLU B 1 82 ? 14.93 -12.586 -14.617 1 98.62 82 GLU B N 1
ATOM 2433 C CA . GLU B 1 82 ? 14.312 -13.766 -15.203 1 98.62 82 GLU B CA 1
ATOM 2434 C C . GLU B 1 82 ? 13.375 -14.453 -14.211 1 98.62 82 GLU B C 1
ATOM 2436 O O . GLU B 1 82 ? 13.68 -14.531 -13.016 1 98.62 82 GLU B O 1
ATOM 2441 N N . ILE B 1 83 ? 12.266 -14.875 -14.719 1 98.75 83 ILE B N 1
ATOM 2442 C CA . ILE B 1 83 ? 11.398 -15.742 -13.945 1 98.75 83 ILE B CA 1
ATOM 2443 C C . ILE B 1 83 ? 12.078 -17.094 -13.727 1 98.75 83 ILE B C 1
ATOM 2445 O O . ILE B 1 83 ? 12.758 -17.609 -14.617 1 98.75 83 ILE B O 1
ATOM 2449 N N . PHE B 1 84 ? 11.914 -17.703 -12.547 1 98.69 84 PHE B N 1
ATOM 2450 C CA . PHE B 1 84 ? 12.547 -18.984 -12.234 1 98.69 84 PHE B CA 1
ATOM 2451 C C . PHE B 1 84 ? 12.188 -20.031 -13.281 1 98.69 84 PHE B C 1
ATOM 2453 O O . PHE B 1 84 ? 11.047 -20.078 -13.75 1 98.69 84 PHE B O 1
ATOM 2460 N N . ASP B 1 85 ? 13.086 -20.906 -13.578 1 98.38 85 ASP B N 1
ATOM 2461 C CA . ASP B 1 85 ? 12.914 -21.906 -14.625 1 98.38 85 ASP B CA 1
ATOM 2462 C C . ASP B 1 85 ? 11.75 -22.844 -14.312 1 98.38 85 ASP B C 1
ATOM 2464 O O . ASP B 1 85 ? 11.023 -23.266 -15.219 1 98.38 85 ASP B O 1
ATOM 2468 N N . GLU B 1 86 ? 11.57 -23.156 -13.039 1 98.31 86 GLU B N 1
ATOM 2469 C CA . GLU B 1 86 ? 10.555 -24.109 -12.586 1 98.31 86 GLU B CA 1
ATOM 2470 C C . GLU B 1 86 ? 9.148 -23.609 -12.93 1 98.31 86 GLU B C 1
ATOM 2472 O O . GLU B 1 86 ? 8.227 -24.422 -13.062 1 98.31 86 GLU B O 1
ATOM 2477 N N . ILE B 1 87 ? 9.047 -22.25 -13.102 1 98.81 87 ILE B N 1
ATOM 2478 C CA . ILE B 1 87 ? 7.719 -21.688 -13.328 1 98.81 87 ILE B CA 1
ATOM 2479 C C . ILE B 1 87 ? 7.754 -20.75 -14.539 1 98.81 87 ILE B C 1
ATOM 2481 O O . ILE B 1 87 ? 7.023 -19.766 -14.586 1 98.81 87 ILE B O 1
ATOM 2485 N N . LYS B 1 88 ? 8.57 -21 -15.445 1 98.31 88 LYS B N 1
ATOM 2486 C CA . LYS B 1 88 ? 8.75 -20.156 -16.625 1 98.31 88 LYS B CA 1
ATOM 2487 C C . LYS B 1 88 ? 7.449 -20.016 -17.406 1 98.31 88 LYS B C 1
ATOM 2489 O O . LYS B 1 88 ? 6.691 -20.969 -17.547 1 98.31 88 LYS B O 1
ATOM 2494 N N . PRO B 1 89 ? 7.199 -18.828 -17.922 1 98.62 89 PRO B N 1
ATOM 2495 C CA . PRO B 1 89 ? 5.984 -18.641 -18.719 1 98.62 89 PRO B CA 1
ATOM 2496 C C . PRO B 1 89 ? 5.957 -19.516 -19.969 1 98.62 89 PRO B C 1
ATOM 2498 O O . PRO B 1 89 ? 6.988 -19.734 -20.609 1 98.62 89 PRO B O 1
ATOM 2501 N N . GLU B 1 90 ? 4.832 -20 -20.297 1 97.56 90 GLU B N 1
ATOM 2502 C CA . GLU B 1 90 ? 4.629 -20.656 -21.594 1 97.56 90 GLU B CA 1
ATOM 2503 C C . GLU B 1 90 ? 4.535 -19.625 -22.719 1 97.56 90 GLU B C 1
ATOM 2505 O O . GLU B 1 90 ? 4.355 -18.422 -22.453 1 97.56 90 GLU B O 1
ATOM 2510 N N . LYS B 1 91 ? 4.727 -19.938 -23.984 1 93.06 91 LYS B N 1
ATOM 2511 C CA . LYS B 1 91 ? 4.879 -19.078 -25.156 1 93.06 91 LYS B CA 1
ATOM 2512 C C . LYS B 1 91 ? 3.738 -18.078 -25.25 1 93.06 91 LYS B C 1
ATOM 2514 O O . LYS B 1 91 ? 3.965 -16.891 -25.547 1 93.06 91 LYS B O 1
ATOM 2519 N N . ASP B 1 92 ? 2.484 -18.297 -24.922 1 93.81 92 ASP B N 1
ATOM 2520 C CA . ASP B 1 92 ? 1.36 -17.391 -25.141 1 93.81 92 ASP B CA 1
ATOM 2521 C C . ASP B 1 92 ? 0.913 -16.75 -23.812 1 93.81 92 ASP B C 1
ATOM 2523 O O . ASP B 1 92 ? -0.081 -16.016 -23.781 1 93.81 92 ASP B O 1
ATOM 2527 N N . GLU B 1 93 ? 1.754 -16.953 -22.844 1 98.31 93 GLU B N 1
ATOM 2528 C CA . GLU B 1 93 ? 1.375 -16.328 -21.578 1 98.31 93 GLU B CA 1
ATOM 2529 C C . GLU B 1 93 ? 1.935 -14.914 -21.469 1 98.31 93 GLU B C 1
ATOM 2531 O O . GLU B 1 93 ? 3.055 -14.648 -21.906 1 98.31 93 GLU B O 1
ATOM 2536 N N . ILE B 1 94 ? 1.216 -14.031 -20.906 1 98.62 94 ILE B N 1
ATOM 2537 C CA . ILE B 1 94 ? 1.514 -12.602 -20.859 1 98.62 94 ILE B CA 1
ATOM 2538 C C . ILE B 1 94 ? 2.568 -12.336 -19.781 1 98.62 94 ILE B C 1
ATOM 2540 O O . ILE B 1 94 ? 2.469 -12.852 -18.656 1 98.62 94 ILE B O 1
ATOM 2544 N N . VAL B 1 95 ? 3.568 -11.625 -20.094 1 98.81 95 VAL B N 1
ATOM 2545 C CA . VAL B 1 95 ? 4.59 -11.141 -19.172 1 98.81 95 VAL B CA 1
ATOM 2546 C C . VAL B 1 95 ? 4.645 -9.617 -19.219 1 98.81 95 VAL B C 1
ATOM 2548 O O . VAL B 1 95 ? 4.855 -9.023 -20.266 1 98.81 95 VAL B O 1
ATOM 2551 N N . ILE B 1 96 ? 4.457 -8.969 -18.094 1 98.81 96 ILE B N 1
ATOM 2552 C CA . ILE B 1 96 ? 4.418 -7.516 -17.984 1 98.81 96 ILE B CA 1
ATOM 2553 C C . ILE B 1 96 ? 5.652 -7.023 -17.234 1 98.81 96 ILE B C 1
ATOM 2555 O O . ILE B 1 96 ? 5.855 -7.367 -16.062 1 98.81 96 ILE B O 1
ATOM 2559 N N . ASP B 1 97 ? 6.465 -6.234 -17.859 1 98.69 97 ASP B N 1
ATOM 2560 C CA . ASP B 1 97 ? 7.586 -5.566 -17.219 1 98.69 97 ASP B CA 1
ATOM 2561 C C . ASP B 1 97 ? 7.137 -4.293 -16.5 1 98.69 97 ASP B C 1
ATOM 2563 O O . ASP B 1 97 ? 6.312 -3.541 -17.031 1 98.69 97 ASP B O 1
ATOM 2567 N N . LYS B 1 98 ? 7.641 -4.102 -15.367 1 98.81 98 LYS B N 1
ATOM 2568 C CA . LYS B 1 98 ? 7.297 -2.91 -14.594 1 98.81 98 LYS B CA 1
ATOM 2569 C C . LYS B 1 98 ? 8.539 -2.285 -13.969 1 98.81 98 LYS B C 1
ATOM 2571 O O . LYS B 1 98 ? 9.523 -2.977 -13.703 1 98.81 98 LYS B O 1
ATOM 2576 N N . TYR B 1 99 ? 8.445 -0.982 -13.609 1 98.56 99 TYR B N 1
ATOM 2577 C CA . TYR B 1 99 ? 9.609 -0.23 -13.148 1 98.56 99 TYR B CA 1
ATOM 2578 C C . TYR B 1 99 ? 9.336 0.415 -11.789 1 98.56 99 TYR B C 1
ATOM 2580 O O . TYR B 1 99 ? 10.188 1.124 -11.25 1 98.56 99 TYR B O 1
ATOM 2588 N N . ARG B 1 100 ? 8.164 0.262 -11.273 1 98.56 100 ARG B N 1
ATOM 2589 C CA . ARG B 1 100 ? 7.762 0.588 -9.906 1 98.56 100 ARG B CA 1
ATOM 2590 C C . ARG B 1 100 ? 7.133 -0.619 -9.219 1 98.56 100 ARG B C 1
ATOM 2592 O O . ARG B 1 100 ? 6.949 -1.668 -9.844 1 98.56 100 ARG B O 1
ATOM 2599 N N . TRP B 1 101 ? 6.773 -0.514 -7.969 1 98.44 101 TRP B N 1
ATOM 2600 C CA . TRP B 1 101 ? 6.332 -1.65 -7.168 1 98.44 101 TRP B CA 1
ATOM 2601 C C . TRP B 1 101 ? 5.008 -2.197 -7.684 1 98.44 101 TRP B C 1
ATOM 2603 O O . TRP B 1 101 ? 4.906 -3.379 -8.023 1 98.44 101 TRP B O 1
ATOM 2613 N N . SER B 1 102 ? 4.051 -1.344 -7.844 1 98.81 102 SER B N 1
ATOM 2614 C CA . SER B 1 102 ? 2.732 -1.799 -8.266 1 98.81 102 SER B CA 1
ATOM 2615 C C . SER B 1 102 ? 2.754 -2.295 -9.711 1 98.81 102 SER B C 1
ATOM 2617 O O . SER B 1 102 ? 3.258 -1.607 -10.602 1 98.81 102 SER B O 1
ATOM 2619 N N . ALA B 1 103 ? 2.137 -3.402 -9.914 1 98.88 103 ALA B N 1
ATOM 2620 C CA . ALA B 1 103 ? 2.057 -3.986 -11.25 1 98.88 103 ALA B CA 1
ATOM 2621 C C . ALA B 1 103 ? 1.138 -3.168 -12.156 1 98.88 103 ALA B C 1
ATOM 2623 O O . ALA B 1 103 ? 1.151 -3.33 -13.375 1 98.88 103 ALA B O 1
ATOM 2624 N N . PHE B 1 104 ? 0.375 -2.27 -11.594 1 98.88 104 PHE B N 1
ATOM 2625 C CA . PHE B 1 104 ? -0.607 -1.509 -12.359 1 98.88 104 PHE B CA 1
ATOM 2626 C C . PHE B 1 104 ? -0.06 -0.135 -12.727 1 98.88 104 PHE B C 1
ATOM 2628 O O . PHE B 1 104 ? -0.604 0.541 -13.609 1 98.88 104 PHE B O 1
ATOM 2635 N N . TYR B 1 105 ? 0.962 0.355 -12.016 1 98.75 105 TYR B N 1
ATOM 2636 C CA . TYR B 1 105 ? 1.442 1.715 -12.227 1 98.75 105 TYR B CA 1
ATOM 2637 C C . TYR B 1 105 ? 2.213 1.82 -13.539 1 98.75 105 TYR B C 1
ATOM 2639 O O . TYR B 1 105 ? 3.32 1.292 -13.664 1 98.75 105 TYR B O 1
ATOM 2647 N N . ASP B 1 106 ? 1.69 2.49 -14.492 1 98.06 106 ASP B N 1
ATOM 2648 C CA . ASP B 1 106 ? 2.297 2.771 -15.789 1 98.06 106 ASP B CA 1
ATOM 2649 C C . ASP B 1 106 ? 2.699 1.479 -16.5 1 98.06 106 ASP B C 1
ATOM 2651 O O . ASP B 1 106 ? 3.824 1.359 -16.984 1 98.06 106 ASP B O 1
ATOM 2655 N N . THR B 1 107 ? 1.85 0.442 -16.531 1 98.75 107 THR B N 1
ATOM 2656 C CA . THR B 1 107 ? 2.02 -0.822 -17.234 1 98.75 107 THR B CA 1
ATOM 2657 C C . THR B 1 107 ? 0.777 -1.154 -18.062 1 98.75 107 THR B C 1
ATOM 2659 O O . THR B 1 107 ? -0.22 -0.431 -18 1 98.75 107 THR B O 1
ATOM 2662 N N . SER B 1 108 ? 0.806 -2.209 -18.766 1 98.75 108 SER B N 1
ATOM 2663 C CA . SER B 1 108 ? -0.316 -2.631 -19.594 1 98.75 108 SER B CA 1
ATOM 2664 C C . SER B 1 108 ? -1.195 -3.643 -18.875 1 98.75 108 SER B C 1
ATOM 2666 O O . SER B 1 108 ? -2.113 -4.215 -19.469 1 98.75 108 SER B O 1
ATOM 2668 N N . LEU B 1 109 ? -0.998 -3.875 -17.594 1 98.88 109 LEU B N 1
ATOM 2669 C CA . LEU B 1 109 ? -1.702 -4.949 -16.891 1 98.88 109 LEU B CA 1
ATOM 2670 C C . LEU B 1 109 ? -3.211 -4.723 -16.938 1 98.88 109 LEU B C 1
ATOM 2672 O O . LEU B 1 109 ? -3.969 -5.633 -17.281 1 98.88 109 LEU B O 1
ATOM 2676 N N . ASP B 1 110 ? -3.625 -3.502 -16.562 1 98.81 110 ASP B N 1
ATOM 2677 C CA . ASP B 1 110 ? -5.059 -3.225 -16.531 1 98.81 110 ASP B CA 1
ATOM 2678 C C . ASP B 1 110 ? -5.668 -3.383 -17.922 1 98.81 110 ASP B C 1
ATOM 2680 O O . ASP B 1 110 ? -6.773 -3.906 -18.062 1 98.81 110 ASP B O 1
ATOM 2684 N N . LEU B 1 111 ? -4.957 -2.922 -18.953 1 98.69 111 LEU B N 1
ATOM 2685 C CA . LEU B 1 111 ? -5.406 -3.062 -20.328 1 98.69 111 LEU B CA 1
ATOM 2686 C C . LEU B 1 111 ? -5.621 -4.527 -20.688 1 98.69 111 LEU B C 1
ATOM 2688 O O . LEU B 1 111 ? -6.652 -4.887 -21.266 1 98.69 111 LEU B O 1
ATOM 2692 N N . MET B 1 112 ? -4.656 -5.391 -20.312 1 98.69 112 MET B N 1
ATOM 2693 C CA . MET B 1 112 ? -4.75 -6.816 -20.609 1 98.69 112 MET B CA 1
ATOM 2694 C C . MET B 1 112 ? -5.938 -7.445 -19.891 1 98.69 112 MET B C 1
ATOM 2696 O O . MET B 1 112 ? -6.711 -8.195 -20.484 1 98.69 112 MET B O 1
ATOM 2700 N N . LEU B 1 113 ? -6.094 -7.145 -18.594 1 98.75 113 LEU B N 1
ATOM 2701 C CA . LEU B 1 113 ? -7.152 -7.73 -17.781 1 98.75 113 LEU B CA 1
ATOM 2702 C C . LEU B 1 113 ? -8.523 -7.328 -18.297 1 98.75 113 LEU B C 1
ATOM 2704 O O . LEU B 1 113 ? -9.43 -8.164 -18.391 1 98.75 113 LEU B O 1
ATOM 2708 N N . LYS B 1 114 ? -8.672 -6.062 -18.641 1 98.44 114 LYS B N 1
ATOM 2709 C CA . LYS B 1 114 ? -9.938 -5.59 -19.203 1 98.44 114 LYS B CA 1
ATOM 2710 C C . LYS B 1 114 ? -10.242 -6.27 -20.531 1 98.44 114 LYS B C 1
ATOM 2712 O O . LYS B 1 114 ? -11.375 -6.676 -20.781 1 98.44 114 LYS B O 1
ATOM 2717 N N . SER B 1 115 ? -9.25 -6.375 -21.344 1 98.19 115 SER B N 1
ATOM 2718 C CA . SER B 1 115 ? -9.422 -7.016 -22.656 1 98.19 115 SER B CA 1
ATOM 2719 C C . SER B 1 115 ? -9.844 -8.477 -22.5 1 98.19 115 SER B C 1
ATOM 2721 O O . SER B 1 115 ? -10.602 -8.992 -23.312 1 98.19 115 SER B O 1
ATOM 2723 N N . LEU B 1 116 ? -9.406 -9.102 -21.438 1 97.81 116 LEU B N 1
ATOM 2724 C CA . LEU B 1 116 ? -9.711 -10.5 -21.156 1 97.81 116 LEU B CA 1
ATOM 2725 C C . LEU B 1 116 ? -11.047 -10.633 -20.438 1 97.81 116 LEU B C 1
ATOM 2727 O O . LEU B 1 116 ? -11.516 -11.75 -20.188 1 97.81 116 LEU B O 1
ATOM 2731 N N . GLY B 1 117 ? -11.664 -9.461 -20.062 1 98.06 117 GLY B N 1
ATOM 2732 C CA . GLY B 1 117 ? -12.938 -9.484 -19.359 1 98.06 117 GLY B CA 1
ATOM 2733 C C . GLY B 1 117 ? -12.82 -9.969 -17.922 1 98.06 117 GLY B C 1
ATOM 2734 O O . GLY B 1 117 ? -13.781 -10.492 -17.359 1 98.06 117 GLY B O 1
ATOM 2735 N N . VAL B 1 118 ? -11.664 -9.789 -17.328 1 98.5 118 VAL B N 1
ATOM 2736 C CA . VAL B 1 118 ? -11.383 -10.328 -16.016 1 98.5 118 VAL B CA 1
ATOM 2737 C C . VAL B 1 118 ? -12.07 -9.477 -14.945 1 98.5 118 VAL B C 1
ATOM 2739 O O . VAL B 1 118 ? -12.047 -8.242 -15.016 1 98.5 118 VAL B O 1
ATOM 2742 N N . LYS B 1 119 ? -12.625 -10.102 -13.93 1 98.31 119 LYS B N 1
ATOM 2743 C CA . LYS B 1 119 ? -13.227 -9.461 -12.758 1 98.31 119 LYS B CA 1
ATOM 2744 C C . LYS B 1 119 ? -12.617 -9.992 -11.469 1 98.31 119 LYS B C 1
ATOM 2746 O O . LYS B 1 119 ? -12.625 -9.305 -10.445 1 98.31 119 LYS B O 1
ATOM 2751 N N . HIS B 1 120 ? -12.109 -11.273 -11.484 1 98.19 120 HIS B N 1
ATOM 2752 C CA . HIS B 1 120 ? -11.539 -11.961 -10.336 1 98.19 120 HIS B CA 1
ATOM 2753 C C . HIS B 1 120 ? -10.047 -12.211 -10.531 1 98.19 120 HIS B C 1
ATOM 2755 O O . HIS B 1 120 ? -9.633 -12.828 -11.516 1 98.19 120 HIS B O 1
ATOM 2761 N N . LEU B 1 121 ? -9.281 -11.766 -9.594 1 98.69 121 LEU B N 1
ATOM 2762 C CA . LEU B 1 121 ? -7.84 -11.961 -9.672 1 98.69 121 LEU B CA 1
ATOM 2763 C C . LEU B 1 121 ? -7.367 -12.953 -8.609 1 98.69 121 LEU B C 1
ATOM 2765 O O . LEU B 1 121 ? -7.602 -12.742 -7.414 1 98.69 121 LEU B O 1
ATOM 2769 N N . TYR B 1 122 ? -6.848 -14.031 -9.039 1 98.88 122 TYR B N 1
ATOM 2770 C CA . TYR B 1 122 ? -5.961 -14.812 -8.188 1 98.88 122 TYR B CA 1
ATOM 2771 C C . TYR B 1 122 ? -4.539 -14.273 -8.242 1 98.88 122 TYR B C 1
ATOM 2773 O O . TYR B 1 122 ? -3.947 -14.156 -9.312 1 98.88 122 TYR B O 1
ATOM 2781 N N . ILE B 1 123 ? -4.023 -13.914 -7.062 1 98.94 123 ILE B N 1
ATOM 2782 C CA . ILE B 1 123 ? -2.791 -13.133 -7.094 1 98.94 123 ILE B CA 1
ATOM 2783 C C . ILE B 1 123 ? -1.865 -13.57 -5.965 1 98.94 123 ILE B C 1
ATOM 2785 O O . ILE B 1 123 ? -2.324 -13.875 -4.859 1 98.94 123 ILE B O 1
ATOM 2789 N N . GLY B 1 124 ? -0.629 -13.68 -6.141 1 98.81 124 GLY B N 1
ATOM 2790 C CA . GLY B 1 124 ? 0.46 -13.945 -5.215 1 98.81 124 GLY B CA 1
ATOM 2791 C C . GLY B 1 124 ? 1.821 -13.578 -5.773 1 98.81 124 GLY B C 1
ATOM 2792 O O . GLY B 1 124 ? 1.933 -13.164 -6.93 1 98.81 124 GLY B O 1
ATOM 2793 N N . GLY B 1 125 ? 2.803 -13.688 -5.008 1 98.81 125 GLY B N 1
ATOM 2794 C CA . GLY B 1 125 ? 4.16 -13.336 -5.395 1 98.81 125 GLY B CA 1
ATOM 2795 C C . GLY B 1 125 ? 4.895 -12.539 -4.328 1 98.81 125 GLY B C 1
ATOM 2796 O O . GLY B 1 125 ? 4.652 -12.727 -3.133 1 98.81 125 GLY B O 1
ATOM 2797 N N . VAL B 1 126 ? 5.895 -11.773 -4.836 1 98.62 126 VAL B N 1
ATOM 2798 C CA . VAL B 1 126 ? 6.809 -11.102 -3.914 1 98.62 126 VAL B CA 1
ATOM 2799 C C . VAL B 1 126 ? 6.992 -9.648 -4.332 1 98.62 126 VAL B C 1
ATOM 2801 O O . VAL B 1 126 ? 6.75 -9.289 -5.488 1 98.62 126 VAL B O 1
ATOM 2804 N N . VAL B 1 127 ? 7.496 -8.844 -3.426 1 98 127 VAL B N 1
ATOM 2805 C CA . VAL B 1 127 ? 7.641 -8.992 -1.98 1 98 127 VAL B CA 1
ATOM 2806 C C . VAL B 1 127 ? 6.32 -8.656 -1.291 1 98 127 VAL B C 1
ATOM 2808 O O . VAL B 1 127 ? 5.645 -7.695 -1.662 1 98 127 VAL B O 1
ATOM 2811 N N . THR B 1 128 ? 5.863 -9.336 -0.265 1 98.88 128 THR B N 1
ATOM 2812 C CA . THR B 1 128 ? 4.527 -9.266 0.323 1 98.88 128 THR B CA 1
ATOM 2813 C C . THR B 1 128 ? 4.172 -7.828 0.692 1 98.88 128 THR B C 1
ATOM 2815 O O . THR B 1 128 ? 3.08 -7.352 0.377 1 98.88 128 THR B O 1
ATOM 2818 N N . ASP B 1 129 ? 5.137 -7.078 1.311 1 98.62 129 ASP B N 1
ATOM 2819 C CA . ASP B 1 129 ? 4.887 -5.746 1.854 1 98.62 129 ASP B CA 1
ATOM 2820 C C . ASP B 1 129 ? 5.336 -4.664 0.878 1 98.62 129 ASP B C 1
ATOM 2822 O O . ASP B 1 129 ? 5.551 -3.514 1.272 1 98.62 129 ASP B O 1
ATOM 2826 N N . GLY B 1 130 ? 5.547 -4.965 -0.414 1 98.12 130 GLY B N 1
ATOM 2827 C CA . GLY B 1 130 ? 5.973 -4.051 -1.463 1 98.12 130 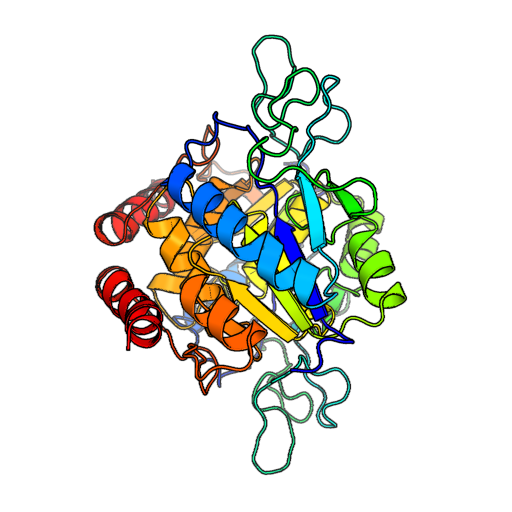GLY B CA 1
ATOM 2828 C C . GLY B 1 130 ? 5.184 -4.211 -2.75 1 98.12 130 GLY B C 1
ATOM 2829 O O . GLY B 1 130 ? 4.02 -3.818 -2.824 1 98.12 130 GLY B O 1
ATOM 2830 N N . CYS B 1 131 ? 5.828 -4.926 -3.666 1 98.69 131 CYS B N 1
ATOM 2831 C CA . CYS B 1 131 ? 5.234 -5.059 -4.992 1 98.69 131 CYS B CA 1
ATOM 2832 C C . CYS B 1 131 ? 3.898 -5.785 -4.918 1 98.69 131 CYS B C 1
ATOM 2834 O O . CYS B 1 131 ? 2.951 -5.422 -5.617 1 98.69 131 CYS B O 1
ATOM 2836 N N . LEU B 1 132 ? 3.807 -6.82 -4.117 1 98.88 132 LEU B N 1
ATOM 2837 C CA . LEU B 1 132 ? 2.549 -7.555 -4.043 1 98.88 132 LEU B CA 1
ATOM 2838 C C . LEU B 1 132 ? 1.452 -6.699 -3.424 1 98.88 132 LEU B C 1
ATOM 2840 O O . LEU B 1 132 ? 0.371 -6.551 -4 1 98.88 132 LEU B O 1
ATOM 2844 N N . MET B 1 133 ? 1.714 -6.148 -2.254 1 98.88 133 MET B N 1
ATOM 2845 C CA . MET B 1 133 ? 0.703 -5.387 -1.528 1 98.88 133 MET B CA 1
ATOM 2846 C C . MET B 1 133 ? 0.224 -4.195 -2.354 1 98.88 133 MET B C 1
ATOM 2848 O O . MET B 1 133 ? -0.979 -3.955 -2.463 1 98.88 133 MET B O 1
ATOM 2852 N N . THR B 1 134 ? 1.165 -3.436 -2.98 1 98.88 134 THR B N 1
ATOM 2853 C CA . THR B 1 134 ? 0.768 -2.273 -3.766 1 98.88 134 THR B CA 1
ATOM 2854 C C . THR B 1 134 ? -0.013 -2.697 -5.004 1 98.88 134 THR B C 1
ATOM 2856 O O . THR B 1 134 ? -0.932 -1.999 -5.438 1 98.88 134 THR B O 1
ATOM 2859 N N . SER B 1 135 ? 0.292 -3.842 -5.59 1 98.94 135 SER B N 1
ATOM 2860 C CA . SER B 1 135 ? -0.464 -4.371 -6.719 1 98.94 135 SER B CA 1
ATOM 2861 C C . SER B 1 135 ? -1.873 -4.777 -6.297 1 98.94 135 SER B C 1
ATOM 2863 O O . SER B 1 135 ? -2.838 -4.535 -7.027 1 98.94 135 SER B O 1
ATOM 2865 N N . VAL B 1 136 ? -1.99 -5.371 -5.121 1 98.94 136 VAL B N 1
ATOM 2866 C CA . VAL B 1 136 ? -3.289 -5.773 -4.59 1 98.94 136 VAL B CA 1
ATOM 2867 C C . VAL B 1 136 ? -4.156 -4.539 -4.359 1 98.94 136 VAL B C 1
ATOM 2869 O O . VAL B 1 136 ? -5.324 -4.508 -4.758 1 98.94 136 VAL B O 1
ATOM 2872 N N . PHE B 1 137 ? -3.592 -3.488 -3.779 1 98.88 137 PHE B N 1
ATOM 2873 C CA . PHE B 1 137 ? -4.348 -2.266 -3.535 1 98.88 137 PHE B CA 1
ATOM 2874 C C . PHE B 1 137 ? -4.805 -1.639 -4.848 1 98.88 137 PHE B C 1
ATOM 2876 O O . PHE B 1 137 ? -5.977 -1.288 -5 1 98.88 137 PHE B O 1
ATOM 2883 N N . ASP B 1 138 ? -3.914 -1.573 -5.805 1 98.88 138 ASP B N 1
ATOM 2884 C CA . ASP B 1 138 ? -4.246 -0.965 -7.09 1 98.88 138 ASP B CA 1
ATOM 2885 C C . ASP B 1 138 ? -5.309 -1.78 -7.824 1 98.88 138 ASP B C 1
ATOM 2887 O O . ASP B 1 138 ? -6.16 -1.219 -8.516 1 98.88 138 ASP B O 1
ATOM 2891 N N . ALA B 1 139 ? -5.223 -3.076 -7.715 1 98.94 139 ALA B N 1
ATOM 2892 C CA . ALA B 1 139 ? -6.262 -3.92 -8.289 1 98.94 139 ALA B CA 1
ATOM 2893 C C . ALA B 1 139 ? -7.617 -3.643 -7.645 1 98.94 139 ALA B C 1
ATOM 2895 O O . ALA B 1 139 ? -8.625 -3.504 -8.336 1 98.94 139 ALA B O 1
ATOM 2896 N N . TYR B 1 140 ? -7.586 -3.541 -6.316 1 98.81 140 TYR B N 1
ATOM 2897 C CA . TYR B 1 140 ? -8.797 -3.275 -5.551 1 98.81 140 TYR B CA 1
ATOM 2898 C C . TYR B 1 140 ? -9.391 -1.922 -5.926 1 98.81 140 TYR B C 1
ATOM 2900 O O . TYR B 1 140 ? -10.609 -1.787 -6.062 1 98.81 140 TYR B O 1
ATOM 2908 N N . PHE B 1 141 ? -8.523 -0.913 -6.16 1 98.75 141 PHE B N 1
ATOM 2909 C CA . PHE B 1 141 ? -8.969 0.418 -6.559 1 98.75 141 PHE B CA 1
ATOM 2910 C C . PHE B 1 141 ? -9.672 0.375 -7.906 1 98.75 141 PHE B C 1
ATOM 2912 O O . PHE B 1 141 ? -10.461 1.263 -8.227 1 98.75 141 PHE B O 1
ATOM 2919 N N . ARG B 1 142 ? -9.414 -0.617 -8.648 1 98.5 142 ARG B N 1
ATOM 2920 C CA . ARG B 1 142 ? -9.953 -0.754 -10 1 98.5 142 ARG B CA 1
ATOM 2921 C C . ARG B 1 142 ? -11.133 -1.726 -10.023 1 98.5 142 ARG B C 1
ATOM 2923 O O . ARG B 1 142 ? -11.562 -2.158 -11.094 1 98.5 142 ARG B O 1
ATOM 2930 N N . ASP B 1 143 ? -11.555 -2.215 -8.82 1 98 143 ASP B N 1
ATOM 2931 C CA . ASP B 1 143 ? -12.789 -2.955 -8.57 1 98 143 ASP B CA 1
ATOM 2932 C C . ASP B 1 143 ? -12.641 -4.418 -8.977 1 98 143 ASP B C 1
ATOM 2934 O O . ASP B 1 143 ? -13.633 -5.082 -9.297 1 98 143 ASP B O 1
ATOM 2938 N N . TYR B 1 144 ? -11.438 -4.93 -9.055 1 98.62 144 TYR B N 1
ATOM 2939 C CA . TYR B 1 144 ? -11.25 -6.371 -9.164 1 98.62 144 TYR B CA 1
ATOM 2940 C C . TYR B 1 144 ? -11.555 -7.062 -7.84 1 98.62 144 TYR B C 1
ATOM 2942 O O . TYR B 1 144 ? -11.234 -6.539 -6.77 1 98.62 144 TYR B O 1
ATOM 2950 N N . GLN B 1 145 ? -12.18 -8.227 -7.926 1 98.31 145 GLN B N 1
ATOM 2951 C CA . GLN B 1 145 ? -12.273 -9.094 -6.754 1 98.31 145 GLN B CA 1
ATOM 2952 C C . GLN B 1 145 ? -10.953 -9.828 -6.508 1 98.31 145 GLN B C 1
ATOM 2954 O O . GLN B 1 145 ? -10.367 -10.398 -7.434 1 98.31 145 GLN B O 1
ATOM 2959 N N . ILE B 1 146 ? -10.469 -9.82 -5.273 1 98.69 146 ILE B N 1
ATOM 2960 C CA . ILE B 1 146 ? -9.109 -10.258 -4.992 1 98.69 146 ILE B CA 1
ATOM 2961 C C . ILE B 1 146 ? -9.141 -11.625 -4.32 1 98.69 146 ILE B C 1
ATOM 2963 O O . ILE B 1 146 ? -9.836 -11.82 -3.324 1 98.69 146 ILE B O 1
ATOM 2967 N N . ASN B 1 147 ? -8.445 -12.57 -4.855 1 98.81 147 ASN B N 1
ATOM 2968 C CA . ASN B 1 147 ? -8.133 -13.867 -4.254 1 98.81 147 ASN B CA 1
ATOM 2969 C C . ASN B 1 147 ? -6.637 -14.023 -4.008 1 98.81 147 ASN B C 1
ATOM 2971 O O . ASN B 1 147 ? -5.883 -14.336 -4.934 1 98.81 147 ASN B O 1
ATOM 2975 N N . LEU B 1 148 ? -6.223 -13.82 -2.75 1 98.94 148 LEU B N 1
ATOM 2976 C CA . LEU B 1 148 ? -4.812 -13.875 -2.393 1 98.94 148 LEU B CA 1
ATOM 2977 C C . LEU B 1 148 ? -4.367 -15.312 -2.143 1 98.94 148 LEU B C 1
ATOM 2979 O O . LEU B 1 148 ? -5.043 -16.062 -1.428 1 98.94 148 LEU B O 1
ATOM 2983 N N . ILE B 1 149 ? -3.295 -15.711 -2.771 1 98.88 149 ILE B N 1
ATOM 2984 C CA . ILE B 1 149 ? -2.688 -17.016 -2.52 1 98.88 149 ILE B CA 1
ATOM 2985 C C . ILE B 1 149 ? -1.516 -16.859 -1.554 1 98.88 149 ILE B C 1
ATOM 2987 O O . ILE B 1 149 ? -0.38 -16.625 -1.978 1 98.88 149 ILE B O 1
ATOM 2991 N N . HIS B 1 150 ? -1.759 -17.016 -0.298 1 98.38 150 HIS B N 1
ATOM 2992 C CA . HIS B 1 150 ? -0.867 -16.5 0.736 1 98.38 150 HIS B CA 1
ATOM 2993 C C . HIS B 1 150 ? 0.43 -17.297 0.791 1 98.38 150 HIS B C 1
ATOM 2995 O O . HIS B 1 150 ? 1.471 -16.781 1.194 1 98.38 150 HIS B O 1
ATOM 3001 N N . ASP B 1 151 ? 0.428 -18.656 0.38 1 98.5 151 ASP B N 1
ATOM 3002 C CA . ASP B 1 151 ? 1.604 -19.484 0.577 1 98.5 151 ASP B CA 1
ATOM 3003 C C . ASP B 1 151 ? 2.525 -19.438 -0.639 1 98.5 151 ASP B C 1
ATOM 3005 O O . ASP B 1 151 ? 3.445 -20.25 -0.76 1 98.5 151 ASP B O 1
ATOM 3009 N N . ILE B 1 152 ? 2.289 -18.5 -1.556 1 98.81 152 ILE B N 1
ATOM 3010 C CA . ILE B 1 152 ? 3.266 -18.203 -2.598 1 98.81 152 ILE B CA 1
ATOM 3011 C C . ILE B 1 152 ? 3.742 -16.75 -2.459 1 98.81 152 ILE B C 1
ATOM 3013 O O . ILE B 1 152 ? 4.18 -16.141 -3.438 1 98.81 152 ILE B O 1
ATOM 3017 N N . THR B 1 153 ? 3.578 -16.156 -1.298 1 98.81 153 THR B N 1
ATOM 3018 C CA . THR B 1 153 ? 4.059 -14.812 -0.986 1 98.81 153 THR B CA 1
ATOM 3019 C C . THR B 1 153 ? 5.242 -14.867 -0.028 1 98.81 153 THR B C 1
ATOM 3021 O O . THR B 1 153 ? 5.41 -15.852 0.703 1 98.81 153 THR B O 1
ATOM 3024 N N . SER B 1 154 ? 6.051 -13.891 -0.114 1 98.56 154 SER B N 1
ATOM 3025 C CA . SER B 1 154 ? 7.215 -13.844 0.765 1 98.56 154 SER B CA 1
ATOM 3026 C C . SER B 1 154 ? 7.727 -12.414 0.923 1 98.56 154 SER B C 1
ATOM 3028 O O . SER B 1 154 ? 7.496 -11.57 0.057 1 98.56 154 SER B O 1
ATOM 3030 N N . ALA B 1 155 ? 8.336 -12.156 2.018 1 98.44 155 ALA B N 1
ATOM 3031 C CA . ALA B 1 155 ? 9.031 -10.914 2.336 1 98.44 155 ALA B CA 1
ATOM 3032 C C . ALA B 1 155 ? 10.398 -11.195 2.957 1 98.44 155 ALA B C 1
ATOM 3034 O O . ALA B 1 155 ? 10.789 -12.352 3.113 1 98.44 155 ALA B O 1
ATOM 3035 N N . SER B 1 156 ? 11.109 -10.141 3.264 1 97.75 156 SER B N 1
ATOM 3036 C CA . SER B 1 156 ? 12.477 -10.266 3.756 1 97.75 156 SER B CA 1
ATOM 3037 C C . SER B 1 156 ? 12.5 -10.523 5.258 1 97.75 156 SER B C 1
ATOM 3039 O O . SER B 1 156 ? 13.539 -10.891 5.812 1 97.75 156 SER B O 1
ATOM 3041 N N . ASN B 1 157 ? 11.406 -10.305 5.965 1 97.69 157 ASN B N 1
ATOM 3042 C CA . ASN B 1 157 ? 11.32 -10.562 7.398 1 97.69 157 ASN B CA 1
ATOM 3043 C C . ASN B 1 157 ? 9.891 -10.906 7.816 1 97.69 157 ASN B C 1
ATOM 3045 O O . ASN B 1 157 ? 8.938 -10.539 7.141 1 97.69 157 ASN B O 1
ATOM 3049 N N . GLU B 1 158 ? 9.766 -11.539 8.922 1 97.69 158 GLU B N 1
ATOM 3050 C CA . GLU B 1 158 ? 8.516 -12.141 9.367 1 97.69 158 GLU B CA 1
ATOM 3051 C C . GLU B 1 158 ? 7.469 -11.062 9.672 1 97.69 158 GLU B C 1
ATOM 3053 O O . GLU B 1 158 ? 6.297 -11.219 9.328 1 97.69 158 GLU B O 1
ATOM 3058 N N . GLY B 1 159 ? 7.902 -10.023 10.359 1 98.5 159 GLY B N 1
ATOM 3059 C CA . GLY B 1 159 ? 6.973 -8.969 10.727 1 98.5 159 GLY B CA 1
ATOM 3060 C C . GLY B 1 159 ? 6.336 -8.289 9.531 1 98.5 159 GLY B C 1
ATOM 3061 O O . GLY B 1 159 ? 5.117 -8.078 9.5 1 98.5 159 GLY B O 1
ATOM 3062 N N . ALA B 1 160 ? 7.164 -7.988 8.57 1 98.31 160 ALA B N 1
ATOM 3063 C CA . ALA B 1 160 ? 6.684 -7.336 7.355 1 98.31 160 ALA B CA 1
ATOM 3064 C C . ALA B 1 160 ? 5.699 -8.234 6.609 1 98.31 160 ALA B C 1
ATOM 3066 O O . ALA B 1 160 ? 4.66 -7.77 6.137 1 98.31 160 ALA B O 1
ATOM 3067 N N . HIS B 1 161 ? 6.031 -9.531 6.504 1 98.75 161 HIS B N 1
ATOM 3068 C CA . HIS B 1 161 ? 5.172 -10.492 5.824 1 98.75 161 HIS B CA 1
ATOM 3069 C C . HIS B 1 161 ? 3.805 -10.578 6.492 1 98.75 161 HIS B C 1
ATOM 3071 O O . HIS B 1 161 ? 2.779 -10.359 5.844 1 98.75 161 HIS B O 1
ATOM 3077 N N . LYS B 1 162 ? 3.773 -10.797 7.758 1 98.75 162 LYS B N 1
ATOM 3078 C CA . LYS B 1 162 ? 2.535 -11.016 8.5 1 98.75 162 LYS B CA 1
ATOM 3079 C C . LYS B 1 162 ? 1.694 -9.742 8.555 1 98.75 162 LYS B C 1
ATOM 3081 O O . LYS B 1 162 ? 0.482 -9.781 8.328 1 98.75 162 LYS B O 1
ATOM 3086 N N . SER B 1 163 ? 2.344 -8.602 8.812 1 98.75 163 SER B N 1
ATOM 3087 C CA . SER B 1 163 ? 1.599 -7.352 8.922 1 98.75 163 SER B CA 1
ATOM 3088 C C . SER B 1 163 ? 0.999 -6.941 7.582 1 98.75 163 SER B C 1
ATOM 3090 O O . SER B 1 163 ? -0.091 -6.367 7.535 1 98.75 163 SER B O 1
ATOM 3092 N N . ALA B 1 164 ? 1.721 -7.211 6.492 1 98.88 164 ALA B N 1
ATOM 3093 C CA . ALA B 1 164 ? 1.193 -6.891 5.168 1 98.88 164 ALA B CA 1
ATOM 3094 C C . ALA B 1 164 ? -0.063 -7.703 4.867 1 98.88 164 ALA B C 1
ATOM 3096 O O . ALA B 1 164 ? -1.052 -7.164 4.363 1 98.88 164 ALA B O 1
ATOM 3097 N N . ILE B 1 165 ? -0.053 -8.969 5.176 1 98.81 165 ILE B N 1
ATOM 3098 C CA . ILE B 1 165 ? -1.212 -9.828 4.953 1 98.81 165 ILE B CA 1
ATOM 3099 C C . ILE B 1 165 ? -2.381 -9.344 5.809 1 98.81 165 ILE B C 1
ATOM 3101 O O . ILE B 1 165 ? -3.508 -9.227 5.32 1 98.81 165 ILE B O 1
ATOM 3105 N N . LEU B 1 166 ? -2.121 -9.023 7.039 1 98.81 166 LEU B N 1
ATOM 3106 C CA . LEU B 1 166 ? -3.172 -8.562 7.938 1 98.81 166 LEU B CA 1
ATOM 3107 C C . LEU B 1 166 ? -3.729 -7.219 7.477 1 98.81 166 LEU B C 1
ATOM 3109 O O . LEU B 1 166 ? -4.938 -6.988 7.539 1 98.81 166 LEU B O 1
ATOM 3113 N N . THR B 1 167 ? -2.859 -6.359 7.012 1 98.69 167 THR B N 1
ATOM 3114 C CA . THR B 1 167 ? -3.291 -5.062 6.504 1 98.69 167 THR B CA 1
ATOM 3115 C C . THR B 1 167 ? -4.203 -5.23 5.293 1 98.69 167 THR B C 1
ATOM 3117 O O . THR B 1 167 ? -5.281 -4.633 5.234 1 98.69 167 THR B O 1
ATOM 3120 N N . MET B 1 168 ? -3.809 -6.039 4.344 1 98.75 168 MET B N 1
ATOM 3121 C CA . MET B 1 168 ? -4.66 -6.297 3.184 1 98.75 168 MET B CA 1
ATOM 3122 C C . MET B 1 168 ? -6 -6.887 3.611 1 98.75 168 MET B C 1
ATOM 3124 O O . MET B 1 168 ? -7.047 -6.492 3.102 1 98.75 168 MET B O 1
ATOM 3128 N N . THR B 1 169 ? -5.945 -7.824 4.562 1 98.38 169 THR B N 1
ATOM 3129 C CA . THR B 1 169 ? -7.152 -8.484 5.047 1 98.38 169 THR B CA 1
ATOM 3130 C C . THR B 1 169 ? -8.094 -7.473 5.703 1 98.38 169 THR B C 1
ATOM 3132 O O . THR B 1 169 ? -9.312 -7.578 5.578 1 98.38 169 THR B O 1
ATOM 3135 N N . ASN B 1 170 ? -7.551 -6.484 6.34 1 97.56 170 ASN B N 1
ATOM 3136 C CA . ASN B 1 170 ? -8.336 -5.48 7.059 1 97.56 170 ASN B CA 1
ATOM 3137 C C . ASN B 1 170 ? -9.047 -4.531 6.098 1 97.56 170 ASN B C 1
ATOM 3139 O O . ASN B 1 170 ? -10.148 -4.066 6.383 1 97.56 170 ASN B O 1
ATOM 3143 N N . TRP B 1 171 ? -8.359 -4.266 4.883 1 96.06 171 TRP B N 1
ATOM 3144 C CA . TRP B 1 171 ? -8.82 -3.074 4.18 1 96.06 171 TRP B CA 1
ATOM 3145 C C . TRP B 1 171 ? -9.297 -3.422 2.771 1 96.06 171 TRP B C 1
ATOM 3147 O O . TRP B 1 171 ? -9.984 -2.625 2.127 1 96.06 171 TRP B O 1
ATOM 3157 N N . VAL B 1 172 ? -8.898 -4.547 2.277 1 98.06 172 VAL B N 1
ATOM 3158 C CA . VAL B 1 172 ? -9.477 -5.012 1.021 1 98.06 172 VAL B CA 1
ATOM 3159 C C . VAL B 1 172 ? -10.766 -5.789 1.298 1 98.06 172 VAL B C 1
ATOM 3161 O O . VAL B 1 172 ? -10.727 -6.988 1.584 1 98.06 172 VAL B O 1
ATOM 3164 N N . TYR B 1 173 ? -11.883 -5.195 1.118 1 97.06 173 TYR B N 1
ATOM 3165 C CA . TYR B 1 173 ? -13.156 -5.645 1.659 1 97.06 173 TYR B CA 1
ATOM 3166 C C . TYR B 1 173 ? -13.648 -6.891 0.932 1 97.06 173 TYR B C 1
ATOM 3168 O O . TYR B 1 173 ? -14.492 -7.625 1.446 1 97.06 173 TYR B O 1
ATOM 3176 N N . ASN B 1 174 ? -13.164 -7.098 -0.234 1 96.62 174 ASN B N 1
ATOM 3177 C CA . ASN B 1 174 ? -13.656 -8.203 -1.043 1 96.62 174 ASN B CA 1
ATOM 3178 C C . ASN B 1 174 ? -12.602 -9.297 -1.205 1 96.62 174 ASN B C 1
ATOM 3180 O O . ASN B 1 174 ? -12.594 -10.016 -2.203 1 96.62 174 ASN B O 1
ATOM 3184 N N . MET B 1 175 ? -11.734 -9.445 -0.266 1 98 175 MET B N 1
ATOM 3185 C CA . MET B 1 175 ? -10.602 -10.352 -0.427 1 98 175 MET B CA 1
ATOM 3186 C C . MET B 1 175 ? -10.914 -11.719 0.172 1 98 175 MET B C 1
ATOM 3188 O O . MET B 1 175 ? -11.484 -11.812 1.26 1 98 175 MET B O 1
ATOM 3192 N N . LYS B 1 176 ? -10.578 -12.727 -0.558 1 98.38 176 LYS B N 1
ATOM 3193 C CA . LYS B 1 176 ? -10.477 -14.102 -0.078 1 98.38 176 LYS B CA 1
ATOM 3194 C C . LYS B 1 176 ? -9.023 -14.578 -0.082 1 98.38 176 LYS B C 1
ATOM 3196 O O . LYS B 1 176 ? -8.219 -14.133 -0.909 1 98.38 176 LYS B O 1
ATOM 3201 N N . ILE B 1 177 ? -8.703 -15.422 0.851 1 98.81 177 ILE B N 1
ATOM 3202 C CA . ILE B 1 177 ? -7.34 -15.938 0.965 1 98.81 177 ILE B CA 1
ATOM 3203 C C . ILE B 1 177 ? -7.352 -17.453 0.837 1 98.81 177 ILE B C 1
ATOM 3205 O O . ILE B 1 177 ? -8.156 -18.141 1.477 1 98.81 177 ILE B O 1
ATOM 3209 N N . TYR B 1 178 ? -6.52 -17.953 -0.017 1 98.62 178 TYR B N 1
ATOM 3210 C CA . TYR B 1 178 ? -6.359 -19.375 -0.258 1 98.62 178 TYR B CA 1
ATOM 3211 C C . TYR B 1 178 ? -4.922 -19.812 -0.003 1 98.62 178 TYR B C 1
ATOM 3213 O O . TYR B 1 178 ? -4.016 -18.984 0.071 1 98.62 178 TYR B O 1
ATOM 3221 N N . ASN B 1 179 ? -4.719 -21.094 0.231 1 98.25 179 ASN B N 1
ATOM 3222 C CA . ASN B 1 179 ? -3.418 -21.703 -0.035 1 98.25 179 ASN B CA 1
ATOM 3223 C C . ASN B 1 179 ? -3.451 -22.562 -1.29 1 98.25 179 ASN B C 1
ATOM 3225 O O . ASN B 1 179 ? -4.516 -22.781 -1.872 1 98.25 179 ASN B O 1
ATOM 3229 N N . THR B 1 180 ? -2.369 -22.969 -1.707 1 98.56 180 THR B N 1
ATOM 3230 C CA . THR B 1 180 ? -2.195 -23.672 -2.973 1 98.56 180 THR B CA 1
ATOM 3231 C C . THR B 1 180 ? -3.084 -24.906 -3.027 1 98.56 180 THR B C 1
ATOM 3233 O O . THR B 1 180 ? -3.83 -25.094 -3.99 1 98.56 180 THR B O 1
ATOM 3236 N N . ASP B 1 181 ? -3.062 -25.703 -1.99 1 98.19 181 ASP B N 1
ATOM 3237 C CA . ASP B 1 181 ? -3.799 -26.969 -1.985 1 98.19 181 ASP B CA 1
ATOM 3238 C C . ASP B 1 181 ? -5.305 -26.719 -2.086 1 98.19 181 ASP B C 1
ATOM 3240 O O . ASP B 1 181 ? -5.992 -27.375 -2.875 1 98.19 181 ASP B O 1
ATOM 3244 N N . GLU B 1 182 ? -5.801 -25.812 -1.332 1 98.25 182 GLU B N 1
ATOM 3245 C CA . GLU B 1 182 ? -7.227 -25.516 -1.34 1 98.25 182 GLU B CA 1
ATOM 3246 C C . GLU B 1 182 ? -7.656 -24.906 -2.67 1 98.25 182 GLU B C 1
ATOM 3248 O O . GLU B 1 182 ? -8.766 -25.172 -3.15 1 98.25 182 GLU B O 1
ATOM 3253 N N . LEU B 1 183 ? -6.793 -24.109 -3.236 1 98.19 183 LEU B N 1
ATOM 3254 C CA . LEU B 1 183 ? -7.125 -23.484 -4.516 1 98.19 183 LEU B CA 1
ATOM 3255 C C . LEU B 1 183 ? -7.164 -24.531 -5.629 1 98.19 183 LEU B C 1
ATOM 3257 O O . LEU B 1 183 ? -8.023 -24.469 -6.512 1 98.19 183 LEU B O 1
ATOM 3261 N N . VAL B 1 184 ? -6.27 -25.469 -5.613 1 98.25 184 VAL B N 1
ATOM 3262 C CA . VAL B 1 184 ? -6.273 -26.547 -6.598 1 98.25 184 VAL B CA 1
ATOM 3263 C C . VAL B 1 184 ? -7.555 -27.359 -6.469 1 98.25 184 VAL B C 1
ATOM 3265 O O . VAL B 1 184 ? -8.172 -27.719 -7.473 1 98.25 184 VAL B O 1
ATOM 3268 N N . LYS B 1 185 ? -7.953 -27.656 -5.207 1 97.81 185 LYS B N 1
ATOM 3269 C CA . LYS B 1 185 ? -9.234 -28.328 -4.992 1 97.81 185 LYS B CA 1
ATOM 3270 C C . LYS B 1 185 ? -10.375 -27.547 -5.629 1 97.81 185 LYS B C 1
ATOM 3272 O O . LYS B 1 185 ? -11.211 -28.109 -6.332 1 97.81 185 LYS B O 1
ATOM 3277 N N . LYS B 1 186 ? -10.352 -26.266 -5.402 1 97.38 186 LYS B N 1
ATOM 3278 C CA .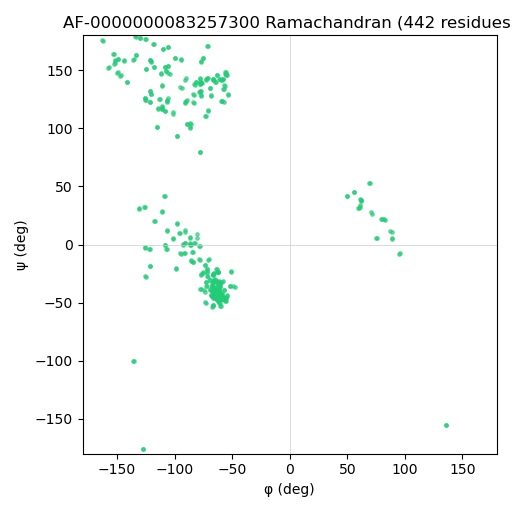 LYS B 1 186 ? -11.391 -25.406 -5.957 1 97.38 186 LYS B CA 1
ATOM 3279 C C . LYS B 1 186 ? -11.43 -25.5 -7.48 1 97.38 186 LYS B C 1
ATOM 3281 O O . LYS B 1 186 ? -12.5 -25.672 -8.07 1 97.38 186 LYS B O 1
ATOM 3286 N N . LEU B 1 187 ? -10.305 -25.422 -8.094 1 97 187 LEU B N 1
ATOM 3287 C CA . LEU B 1 187 ? -10.195 -25.422 -9.547 1 97 187 LEU B CA 1
ATOM 3288 C C . LEU B 1 187 ? -10.641 -26.766 -10.117 1 97 187 LEU B C 1
ATOM 3290 O O . LEU B 1 187 ? -11.148 -26.828 -11.242 1 97 187 LEU B O 1
ATOM 3294 N N . ASN B 1 188 ? -10.555 -27.781 -9.297 1 96.06 188 ASN B N 1
ATOM 3295 C CA . ASN B 1 188 ? -10.953 -29.125 -9.711 1 96.06 188 ASN B CA 1
ATOM 3296 C C . ASN B 1 188 ? -12.406 -29.406 -9.352 1 96.06 188 ASN B C 1
ATOM 3298 O O . ASN B 1 188 ? -12.875 -30.547 -9.516 1 96.06 188 ASN B O 1
ATOM 3302 N N . GLY B 1 189 ? -13.07 -28.516 -8.789 1 95.06 189 GLY B N 1
ATOM 3303 C CA . GLY B 1 189 ? -14.477 -28.672 -8.469 1 95.06 189 GLY B CA 1
ATOM 3304 C C . GLY B 1 189 ? -14.711 -29.453 -7.184 1 95.06 189 GLY B C 1
ATOM 3305 O O . GLY B 1 189 ? -15.781 -30.031 -6.984 1 95.06 189 GLY B O 1
ATOM 3306 N N . GLN B 1 190 ? -13.688 -29.484 -6.309 1 96.69 190 GLN B N 1
ATOM 3307 C CA . GLN B 1 190 ? -13.781 -30.188 -5.035 1 96.69 190 GLN B CA 1
ATOM 3308 C C . GLN B 1 190 ? -14.086 -29.234 -3.895 1 96.69 190 GLN B C 1
ATOM 3310 O O . GLN B 1 190 ? -13.898 -28.016 -4.031 1 96.69 190 GLN B O 1
ATOM 3315 N N . SER B 1 191 ? -14.57 -29.812 -2.814 1 96.69 191 SER B N 1
ATOM 3316 C CA . SER B 1 191 ? -14.711 -29 -1.61 1 96.69 191 SER B CA 1
ATOM 3317 C C . SER B 1 191 ? -13.375 -28.391 -1.19 1 96.69 191 SER B C 1
ATOM 3319 O O . SER B 1 191 ? -12.336 -29.062 -1.261 1 96.69 191 SER B O 1
ATOM 3321 N N . HIS B 1 192 ? -13.383 -27.141 -0.874 1 97.31 192 HIS B N 1
ATOM 3322 C CA . HIS B 1 192 ? -12.156 -26.422 -0.524 1 97.31 192 HIS B CA 1
ATOM 3323 C C . HIS B 1 192 ? -12.406 -25.391 0.571 1 97.31 192 HIS B C 1
ATOM 3325 O O . HIS B 1 192 ? -13.547 -24.984 0.785 1 97.31 192 HIS B O 1
ATOM 3331 N N . ASN B 1 193 ? -11.359 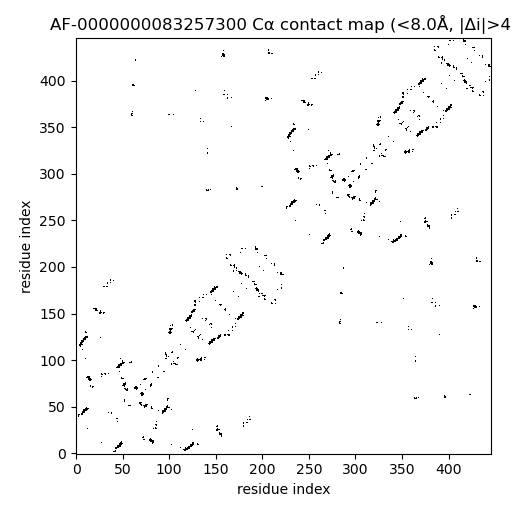-25.031 1.249 1 97.62 193 ASN B N 1
ATOM 3332 C CA . ASN B 1 193 ? -11.422 -24 2.285 1 97.62 193 ASN B CA 1
ATOM 3333 C C . ASN B 1 193 ? -10.797 -22.703 1.812 1 97.62 193 ASN B C 1
ATOM 3335 O O . ASN B 1 193 ? -9.961 -22.688 0.905 1 97.62 193 ASN B O 1
ATOM 3339 N N . TYR B 1 194 ? -11.227 -21.625 2.354 1 98.06 194 TYR B N 1
ATOM 3340 C CA . TYR B 1 194 ? -10.641 -20.297 2.199 1 98.06 194 TYR B CA 1
ATOM 3341 C C . TYR B 1 194 ? -10.93 -19.438 3.418 1 98.06 194 TYR B C 1
ATOM 3343 O O . TYR B 1 194 ? -11.719 -19.812 4.285 1 98.06 194 TYR B O 1
ATOM 3351 N N . PHE B 1 195 ? -10.234 -18.391 3.557 1 98.44 195 PHE B N 1
ATOM 3352 C CA . PHE B 1 195 ? -10.445 -17.438 4.645 1 98.44 195 PHE B CA 1
ATOM 3353 C C . PHE B 1 195 ? -11.008 -16.125 4.113 1 98.44 195 PHE B C 1
ATOM 3355 O O . PHE B 1 195 ? -10.578 -15.641 3.061 1 98.44 195 PHE B O 1
ATOM 3362 N N . GLU B 1 196 ? -11.922 -15.539 4.688 1 97.44 196 GLU B N 1
ATOM 3363 C CA . GLU B 1 196 ? -12.461 -14.211 4.43 1 97.44 196 GLU B CA 1
ATOM 3364 C C . GLU B 1 196 ? -13 -13.57 5.711 1 97.44 196 GLU B C 1
ATOM 3366 O O . GLU B 1 196 ? -13.383 -14.281 6.648 1 97.44 196 GLU B O 1
ATOM 3371 N N . THR B 1 197 ? -12.938 -12.336 5.812 1 96.69 197 THR B N 1
ATOM 3372 C CA . THR B 1 197 ? -13.516 -11.633 6.953 1 96.69 197 THR B CA 1
ATOM 3373 C C . THR B 1 197 ? -14.93 -11.156 6.641 1 96.69 197 THR B C 1
ATOM 3375 O O . THR B 1 197 ? -15.305 -11.039 5.473 1 96.69 197 THR B O 1
ATOM 3378 N N . ASP B 1 198 ? -15.703 -10.891 7.668 1 92.31 198 ASP B N 1
ATOM 3379 C CA . ASP B 1 198 ? -17.094 -10.5 7.473 1 92.31 198 ASP B CA 1
ATOM 3380 C C . ASP B 1 198 ? -17.281 -9.016 7.777 1 92.31 198 ASP B C 1
ATOM 3382 O O . ASP B 1 198 ? -18.406 -8.5 7.695 1 92.31 198 ASP B O 1
ATOM 3386 N N . ARG B 1 199 ? -16.266 -8.375 8.211 1 93 199 ARG B N 1
ATOM 3387 C CA . ARG B 1 199 ? -16.359 -6.941 8.453 1 93 199 ARG B CA 1
ATOM 3388 C C . ARG B 1 199 ? -15.008 -6.262 8.227 1 93 199 ARG B C 1
ATOM 3390 O O . ARG B 1 199 ? -13.961 -6.918 8.273 1 93 199 ARG B O 1
ATOM 3397 N N . ALA B 1 200 ? -15.078 -4.969 8 1 91.12 200 ALA B N 1
ATOM 3398 C CA . ALA B 1 200 ? -13.883 -4.16 7.82 1 91.12 200 ALA B CA 1
ATOM 3399 C C . ALA B 1 200 ? -13.039 -4.141 9.094 1 91.12 200 ALA B C 1
ATOM 3401 O O . ALA B 1 200 ? -13.578 -4.051 10.195 1 91.12 200 ALA B O 1
ATOM 3402 N N . ASP B 1 201 ? -11.695 -4.215 8.891 1 95.81 201 ASP B N 1
ATOM 3403 C CA . ASP B 1 201 ? -10.75 -4.031 9.984 1 95.81 201 ASP B CA 1
ATOM 3404 C C . ASP B 1 201 ? -10.945 -5.09 11.07 1 95.81 201 ASP B C 1
ATOM 3406 O O . ASP B 1 201 ? -10.781 -4.805 12.258 1 95.81 201 ASP B O 1
ATOM 3410 N N . ALA B 1 202 ? -11.352 -6.309 10.672 1 96.25 202 ALA B N 1
ATOM 3411 C CA . ALA B 1 202 ? -11.656 -7.395 11.594 1 96.25 202 ALA B CA 1
ATOM 3412 C C . ALA B 1 202 ? -10.375 -7.977 12.195 1 96.25 202 ALA B C 1
ATOM 3414 O O . ALA B 1 202 ? -10.422 -8.672 13.211 1 96.25 202 ALA B O 1
ATOM 3415 N N . MET B 1 203 ? -9.25 -7.723 11.594 1 97.69 203 MET B N 1
ATOM 3416 C CA . MET B 1 203 ? -8.008 -8.367 12.008 1 97.69 203 MET B CA 1
ATOM 3417 C C . MET B 1 203 ? -7.082 -7.363 12.695 1 97.69 203 MET B C 1
ATOM 3419 O O . MET B 1 203 ? -5.887 -7.32 12.406 1 97.69 203 MET B O 1
ATOM 3423 N N . GLN B 1 204 ? -7.637 -6.539 13.523 1 97.88 204 GLN B N 1
ATOM 3424 C CA . GLN B 1 204 ? -6.809 -5.621 14.305 1 97.88 204 GLN B CA 1
ATOM 3425 C C . GLN B 1 204 ? -5.754 -6.375 15.102 1 97.88 204 GLN B C 1
ATOM 3427 O O . GLN B 1 204 ? -5.988 -7.5 15.547 1 97.88 204 GLN B O 1
ATOM 3432 N N . PHE B 1 205 ? -4.586 -5.746 15.281 1 98.5 205 PHE B N 1
ATOM 3433 C CA . PHE B 1 205 ? -3.521 -6.449 15.984 1 98.5 205 PHE B CA 1
ATOM 3434 C C . PHE B 1 205 ? -2.584 -5.465 16.672 1 98.5 205 PHE B C 1
ATOM 3436 O O . PHE B 1 205 ? -2.578 -4.277 16.344 1 98.5 205 PHE B O 1
ATOM 3443 N N . THR B 1 206 ? -1.892 -5.906 17.719 1 97.94 206 THR B N 1
ATOM 3444 C CA . THR B 1 206 ? -0.718 -5.309 18.344 1 97.94 206 THR B CA 1
ATOM 3445 C C . THR B 1 206 ? 0.526 -6.152 18.078 1 97.94 206 THR B C 1
ATOM 3447 O O . THR B 1 206 ? 0.433 -7.242 17.5 1 97.94 206 THR B O 1
ATOM 3450 N N . PRO B 1 207 ? 1.676 -5.602 18.375 1 97 207 PRO B N 1
ATOM 3451 C CA . PRO B 1 207 ? 2.855 -6.461 18.25 1 97 207 PRO B CA 1
ATOM 3452 C C . PRO B 1 207 ? 2.676 -7.82 18.906 1 97 207 PRO B C 1
ATOM 3454 O O . PRO B 1 207 ? 3.025 -8.852 18.328 1 97 207 PRO B O 1
ATOM 3457 N N . GLU B 1 208 ? 2.004 -7.891 20.016 1 97.25 208 GLU B N 1
ATOM 3458 C CA . GLU B 1 208 ? 1.87 -9.109 20.797 1 97.25 208 GLU B CA 1
ATOM 3459 C C . GLU B 1 208 ? 0.862 -10.07 20.172 1 97.25 208 GLU B C 1
ATOM 3461 O O . GLU B 1 208 ? 0.939 -11.281 20.391 1 97.25 208 GLU B O 1
ATOM 3466 N N . THR B 1 209 ? -0.069 -9.562 19.422 1 98.31 209 THR B N 1
ATOM 3467 C CA . THR B 1 209 ? -1.155 -10.414 18.953 1 98.31 209 THR B CA 1
ATOM 3468 C C . THR B 1 209 ? -1.025 -10.688 17.469 1 98.31 209 THR B C 1
ATOM 3470 O O . THR B 1 209 ? -1.842 -11.406 16.891 1 98.31 209 THR B O 1
ATOM 3473 N N . MET B 1 210 ? -0.017 -10.156 16.828 1 98.19 210 MET B N 1
ATOM 3474 C CA . MET B 1 210 ? 0.139 -10.273 15.375 1 98.19 210 MET B CA 1
ATOM 3475 C C . MET B 1 210 ? 0.187 -11.742 14.953 1 98.19 210 MET B C 1
ATOM 3477 O O . MET B 1 210 ? -0.508 -12.141 14.023 1 98.19 210 MET B O 1
ATOM 3481 N N . GLN B 1 211 ? 0.974 -12.516 15.641 1 97.62 211 GLN B N 1
ATOM 3482 C CA . GLN B 1 211 ? 1.124 -13.922 15.297 1 97.62 211 GLN B CA 1
ATOM 3483 C C . GLN B 1 211 ? -0.204 -14.664 15.43 1 97.62 211 GLN B C 1
ATOM 3485 O O . GLN B 1 211 ? -0.55 -15.484 14.57 1 97.62 211 GLN B O 1
ATOM 3490 N N . ASP B 1 212 ? -0.912 -14.391 16.484 1 98 212 ASP B N 1
ATOM 3491 C CA . ASP B 1 212 ? -2.195 -15.047 16.719 1 98 212 ASP B CA 1
ATOM 3492 C C . ASP B 1 212 ? -3.193 -14.703 15.609 1 98 212 ASP B C 1
ATOM 3494 O O . ASP B 1 212 ? -3.926 -15.57 15.133 1 98 212 ASP B O 1
ATOM 3498 N N . GLN B 1 213 ? -3.273 -13.43 15.289 1 98.06 213 GLN B N 1
ATOM 3499 C CA . GLN B 1 213 ? -4.176 -13.008 14.227 1 98.06 213 GLN B CA 1
ATOM 3500 C C . GLN B 1 213 ? -3.818 -13.672 12.906 1 98.06 213 GLN B C 1
ATOM 3502 O O . GLN B 1 213 ? -4.699 -14.141 12.18 1 98.06 213 GLN B O 1
ATOM 3507 N N . PHE B 1 214 ? -2.502 -13.719 12.602 1 98.06 214 PHE B N 1
ATOM 3508 C CA . PH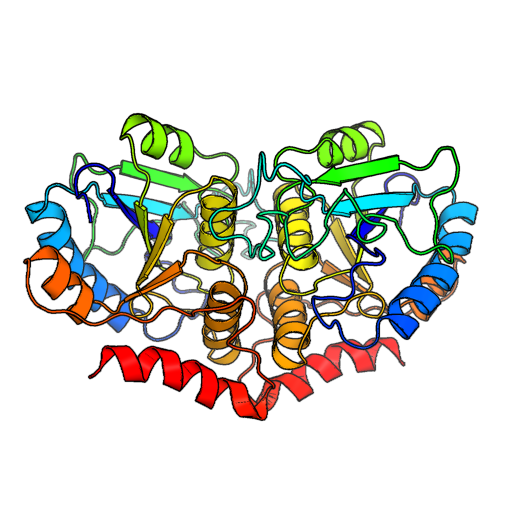E B 1 214 ? -2.049 -14.367 11.383 1 98.06 214 PHE B CA 1
ATOM 3509 C C . PHE B 1 214 ? -2.422 -15.844 11.383 1 98.06 214 PHE B C 1
ATOM 3511 O O . PHE B 1 214 ? -2.84 -16.391 10.359 1 98.06 214 PHE B O 1
ATOM 3518 N N . ASN B 1 215 ? -2.326 -16.5 12.5 1 97.81 215 ASN B N 1
ATOM 3519 C CA . ASN B 1 215 ? -2.646 -17.906 12.641 1 97.81 215 ASN B CA 1
ATOM 3520 C C . ASN B 1 215 ? -4.125 -18.188 12.367 1 97.81 215 ASN B C 1
ATOM 3522 O O . ASN B 1 215 ? -4.488 -19.266 11.898 1 97.81 215 ASN B O 1
ATOM 3526 N N . LYS B 1 216 ? -4.977 -17.234 12.68 1 97.38 216 LYS B N 1
ATOM 3527 C CA . LYS B 1 216 ? -6.402 -17.391 12.398 1 97.38 216 LYS B CA 1
ATOM 3528 C C . LYS B 1 216 ? -6.648 -17.562 10.906 1 97.38 216 LYS B C 1
ATOM 3530 O O . LYS B 1 216 ? -7.559 -18.297 10.508 1 97.38 216 LYS B O 1
ATOM 3535 N N . ILE B 1 217 ? -5.848 -16.922 10.078 1 97.19 217 ILE B N 1
ATOM 3536 C CA . ILE B 1 217 ? -5.984 -17.016 8.633 1 97.19 217 ILE B CA 1
ATOM 3537 C C . ILE B 1 217 ? -5.504 -18.375 8.156 1 97.19 217 ILE B C 1
ATOM 3539 O O . ILE B 1 217 ? -6.242 -19.109 7.492 1 97.19 217 ILE B O 1
ATOM 3543 N N . VAL B 1 218 ? -4.324 -18.75 8.602 1 96.12 218 VAL B N 1
ATOM 3544 C CA . VAL B 1 218 ? -3.658 -19.938 8.078 1 96.12 218 VAL B CA 1
ATOM 3545 C C . VAL B 1 218 ? -4.355 -21.188 8.594 1 96.12 218 VAL B C 1
ATOM 3547 O O . VAL B 1 218 ? -4.438 -22.203 7.887 1 96.12 218 VAL B O 1
ATOM 3550 N N . SER B 1 219 ? -4.84 -21.141 9.836 1 95.69 219 SER B N 1
ATOM 3551 C CA . SER B 1 219 ? -5.469 -22.312 10.438 1 95.69 219 SER B CA 1
ATOM 3552 C C . SER B 1 219 ? -6.766 -22.672 9.719 1 95.69 219 SER B C 1
ATOM 3554 O O . SER B 1 219 ? -7.137 -23.844 9.656 1 95.69 219 SER B O 1
ATOM 3556 N N . LYS B 1 220 ? -7.48 -21.734 9.195 1 93 220 LYS B N 1
ATOM 3557 C CA . LYS B 1 220 ? -8.727 -21.969 8.477 1 93 220 LYS B CA 1
ATOM 3558 C C . LYS B 1 220 ? -8.484 -22.719 7.176 1 93 220 LYS B C 1
ATOM 3560 O O . LYS B 1 220 ? -9.367 -23.438 6.688 1 93 220 LYS B O 1
ATOM 3565 N N . LEU B 1 221 ? -7.297 -22.578 6.645 1 93 221 LEU B N 1
ATOM 3566 C CA . LEU B 1 221 ? -6.961 -23.188 5.363 1 93 221 LEU B CA 1
ATOM 3567 C C . LEU B 1 221 ? -6.492 -24.625 5.555 1 93 221 LEU B C 1
ATOM 3569 O O . LEU B 1 221 ? -6.453 -25.406 4.602 1 93 221 LEU B O 1
ATOM 3573 N N . ALA B 1 222 ? -6.18 -25.031 6.762 1 86.12 222 ALA B N 1
ATOM 3574 C CA . ALA B 1 222 ? -5.715 -26.375 7.086 1 86.12 222 ALA B CA 1
ATOM 3575 C C . ALA B 1 222 ? -6.875 -27.266 7.527 1 86.12 222 ALA B C 1
ATOM 3577 O O . ALA B 1 222 ? -6.715 -28.484 7.668 1 86.12 222 ALA B O 1
ATOM 3578 N N . GLU B 1 223 ? -8.062 -26.781 7.727 1 78.31 223 GLU B N 1
ATOM 3579 C CA . GLU B 1 223 ? -9.227 -27.562 8.164 1 78.31 223 GLU B CA 1
ATOM 3580 C C . GLU B 1 223 ? -9.836 -28.344 7.004 1 78.31 223 GLU B C 1
ATOM 3582 O O . GLU B 1 223 ? -9.734 -27.938 5.848 1 78.31 223 GLU B O 1
#

InterPro domains:
  IPR000868 Isochorismatase-like domain [PF00857] (6-169)
  IPR036380 Isochorismatase-like superfamily [G3DSA:3.40.50.850] (1-218)
  IPR036380 Isochorismatase-like superfamily [SSF52499] (3-194)
  IPR050272 Isochorismatase-like hydrolase [PTHR43540] (3-187)